Protein AF-A0A8S2DHT4-F1 (afdb_monomer_lite)

Foldseek 3Di:
DPDPPVVQLLLQQQLLLAVQSKDWPVVSQVQSCQQVVDGDDPVVVVVVVVQWDWDADPNTIMIHGDPVNSVVVVVCVVVVHGDDRLADPVQDDPRDRQDLQDQAAFAQDQLVVVLVLVVVLCVVVVFKGFPSHVQRSSVVPHPGGDHDPLGFGPQQSLLLRPQWDWDQDSNNTTMIGGDDPVPPVVPPPVPDDPDCPPLVVVLVVVLVLLLVLLLPPPDQSKDQPVCVQVSSCVVVVDGDDQVVNVDDDPVVSVSNNQQFWDWDGGGRRIMIGGHLNNLLVVLVVLLQVLLLPDPQSKDALVCVQVSSCVVPVDGDDVSSSRHNDVVSSCVVCCPPPQWHQDPVVSMIGGDDDDWDPLLVVLLVVVLVLLLVQLLLPPQSKDFPVCVQVSSCVVPVDGPDVVLNVDDDPVVSLSVVCQQWDWDADPVRTIMIHGDPVSNLVSVLVLVQVVCVVVVFKAWPVCCQVVSCVRRVDGDDLVVVVHPDPVRSCVVVCVFWDWDADPNTIMIGGDPDPVVLLVVLLQLLLVCLVVVQKDQLVVSQVSCCVPPVDHDDPVCCVPSNVLFWDADPSMIGGALLSVVLSLLLVVCLVVVQKDFPVVSQVVSCVVVVPPDGDQCSSRSDHDPQVSQVSNVSAWHWDDDDRRTMIGGDPSSHPPVDDPPDD

Organism: NCBI:txid1234261

pLDDT: mean 86.83, std 12.7, range [28.25, 97.88]

Secondary structure (DSSP, 8-state):
-----HHHHHHHHHHTTSGGGEEEHHHHHHHHHHHHSS---HHHHHHTTTTEEEEEETTEEEEEE-HHHHHHHHHHHHTTSS---SS-TTTS-TT----TT----EE---HHHHHHHHHHHHHHTTTEEEGGGHHHHHHHHSSPPPP-TTSEEHHHHHHTSTTEEEEEETTTEEEEEE--TTGGGSS----S----HHHHHHHHHHHHHHHHHHHTSTTTT-EEGGGHHHHHHHHHSS---GGGGT-SSHHHHHHT-TTTEEEESSGGG-EEEE-HHHHHHHHHHHHHHHHHTSTTSEEEGGGHHHHHHHHHSS---GGGGT-S-HHHHHHHHTT-TTEEEEGGGTEEEE--PPPPHHHHHHHHHHHHHHHHHHTTSGGGEEEGGGHHHHHHHHHSS---GGGGT-SSHHHHHHHTTTTEEEEE-TTS-EEEEE-HHHHHHHHHHHHHHHHHHTTTEEEHHHHHHHHHHHHSS---GGGGT-SSHHHHHHTTTTTEEEEEETTEEEEEEPPP-HHHHHHHHHHHHHHHHTTTEEEHHHHHHHHHHHH-----HHHHHHTSTTTEEEETTEEEE-HHHHHHHHHHHHHHHTTTEEEHHHHHHHHHHHHT-SS---GGGGT-SSHHHHHHHTTTTEEEESSGGG-EEEE-GGGSTTSS-----

InterPro domains:
  IPR025605 OST-HTH/LOTUS domain [PF12872] (203-272)
  IPR025605 OST-HTH/LOTUS domain [PF12872] (282-335)
  IPR025605 OST-HTH/LOTUS domain [PF12872] (366-432)
  IPR025605 OST-HTH/LOTUS domain [PF12872] (588-644)
  IPR025605 OST-HTH/LOTUS domain [PS51644] (202-278)
  IPR025605 OST-HTH/LOTUS domain [PS51644] (279-354)
  IPR025605 OST-HTH/LOTUS domain [PS51644] (362-436)
  IPR041966 LOTUS-like domain [G3DSA:3.30.420.610] (197-273)
  IPR041966 LOTUS-like domain [G3DSA:3.30.420.610] (362-434)
  IPR041966 LOTUS-like domain [G3DSA:3.30.420.610] (439-502)
  IPR045602 MARF1, first and second LOTUS domain [PF19687] (87-180)

Radius of gyration: 38.79 Å; chains: 1; bounding box: 87×63×112 Å

Structure (mmCIF, N/CA/C/O backbone):
data_AF-A0A8S2DHT4-F1
#
_entry.id   AF-A0A8S2DHT4-F1
#
loop_
_atom_site.group_PDB
_atom_site.id
_atom_site.type_symbol
_atom_site.label_atom_id
_atom_site.label_alt_id
_atom_site.label_comp_id
_atom_site.label_asym_id
_atom_site.label_entity_id
_atom_site.label_seq_id
_atom_site.pdbx_PDB_ins_code
_atom_site.Cartn_x
_atom_site.Cartn_y
_atom_site.Cartn_z
_atom_site.occupancy
_atom_site.B_iso_or_equiv
_atom_site.auth_seq_id
_atom_site.auth_comp_id
_atom_site.auth_asym_id
_atom_site.auth_atom_id
_atom_site.pdbx_PDB_model_num
ATOM 1 N N . LEU A 1 1 ? 10.962 1.136 -59.769 1.00 41.41 1 LEU A N 1
ATOM 2 C CA . LEU A 1 1 ? 11.749 1.079 -58.513 1.00 41.41 1 LEU A CA 1
ATOM 3 C C . LEU A 1 1 ? 10.891 1.219 -57.240 1.00 41.41 1 LEU A C 1
ATOM 5 O O . LEU A 1 1 ? 11.440 1.155 -56.154 1.00 41.41 1 LEU A O 1
ATOM 9 N N . TYR A 1 2 ? 9.554 1.302 -57.346 1.00 36.84 2 TYR A N 1
ATOM 10 C CA . TYR A 1 2 ? 8.625 1.397 -56.204 1.00 36.84 2 TYR A CA 1
ATOM 11 C C . TYR A 1 2 ? 8.084 0.043 -55.702 1.00 36.84 2 TYR A C 1
ATOM 13 O O . TYR A 1 2 ? 7.007 -0.019 -55.118 1.00 36.84 2 TYR A O 1
ATOM 21 N N . SER A 1 3 ? 8.807 -1.062 -55.906 1.00 37.81 3 SER A N 1
ATOM 22 C CA . SER A 1 3 ? 8.520 -2.293 -55.165 1.00 37.81 3 SER A CA 1
ATOM 23 C C . SER A 1 3 ? 9.303 -2.246 -53.855 1.00 37.81 3 SER A C 1
ATOM 25 O O . SER A 1 3 ? 10.531 -2.316 -53.873 1.00 37.81 3 SER A O 1
ATOM 27 N N . ARG A 1 4 ? 8.608 -2.145 -52.715 1.00 42.72 4 ARG A N 1
ATOM 28 C CA . ARG A 1 4 ? 9.159 -2.380 -51.366 1.00 42.72 4 ARG A CA 1
ATOM 29 C C . ARG A 1 4 ? 9.565 -3.856 -51.189 1.00 42.72 4 ARG A C 1
ATOM 31 O O . ARG A 1 4 ? 9.102 -4.530 -50.274 1.00 42.72 4 ARG A O 1
ATOM 38 N N . SER A 1 5 ? 10.402 -4.402 -52.069 1.00 48.75 5 SER A N 1
ATOM 39 C CA . SER A 1 5 ? 11.091 -5.657 -51.783 1.00 48.75 5 SER A CA 1
ATOM 40 C C . SER A 1 5 ? 12.138 -5.339 -50.717 1.00 48.75 5 SER A C 1
ATOM 42 O O . SER A 1 5 ? 13.206 -4.811 -51.030 1.00 48.75 5 SER A O 1
ATOM 44 N N . LEU A 1 6 ? 11.772 -5.608 -49.459 1.00 55.94 6 LEU A N 1
ATOM 45 C CA . LEU A 1 6 ? 12.530 -5.339 -48.230 1.00 55.94 6 LEU A CA 1
ATOM 46 C C . LEU A 1 6 ? 14.061 -5.551 -48.328 1.00 55.94 6 LEU A C 1
ATOM 48 O O . LEU A 1 6 ? 14.768 -4.684 -47.821 1.00 55.94 6 LEU A O 1
ATOM 52 N N . PRO A 1 7 ? 14.606 -6.572 -49.029 1.00 68.50 7 PRO A N 1
ATOM 53 C CA . PRO A 1 7 ? 16.054 -6.801 -49.043 1.00 68.50 7 PRO A CA 1
ATOM 54 C C . PRO A 1 7 ? 16.878 -5.694 -49.719 1.00 68.50 7 PRO A C 1
ATOM 56 O O . PRO A 1 7 ? 18.022 -5.469 -49.339 1.00 68.50 7 PRO A O 1
ATOM 59 N N . ILE A 1 8 ? 16.329 -4.989 -50.717 1.00 77.75 8 ILE A N 1
ATOM 60 C CA . ILE A 1 8 ? 17.115 -4.059 -51.552 1.00 77.75 8 ILE A CA 1
ATOM 61 C C . ILE A 1 8 ? 17.595 -2.850 -50.743 1.00 77.75 8 ILE A C 1
ATOM 63 O O . ILE A 1 8 ? 18.768 -2.482 -50.800 1.00 77.75 8 ILE A O 1
ATOM 67 N N . TRP A 1 9 ? 16.690 -2.235 -49.982 1.00 77.44 9 TRP A N 1
ATOM 68 C CA . TRP A 1 9 ? 17.016 -1.064 -49.167 1.00 77.44 9 TRP A CA 1
ATOM 69 C C . TRP A 1 9 ? 17.874 -1.434 -47.957 1.00 77.44 9 TRP A C 1
ATOM 71 O O . TRP A 1 9 ? 18.774 -0.682 -47.605 1.00 77.44 9 TRP A O 1
ATOM 81 N N . GLU A 1 10 ? 17.648 -2.612 -47.374 1.00 83.50 10 GLU A N 1
ATOM 82 C CA . GLU A 1 10 ? 18.449 -3.160 -46.275 1.00 83.50 10 GLU A CA 1
ATOM 83 C C . GLU A 1 10 ? 19.911 -3.401 -46.705 1.00 83.50 10 GLU A C 1
ATOM 85 O O . GLU A 1 10 ? 20.839 -3.003 -46.002 1.00 83.50 10 GLU A O 1
ATOM 90 N N . VAL A 1 11 ? 20.129 -3.979 -47.894 1.00 86.69 11 VAL A N 1
ATOM 91 C CA . VAL A 1 11 ? 21.471 -4.177 -48.474 1.00 86.69 11 VAL A CA 1
ATOM 92 C C . VAL A 1 11 ? 22.133 -2.845 -48.825 1.00 86.69 11 VAL A C 1
ATOM 94 O O . VAL A 1 11 ? 23.309 -2.644 -48.526 1.00 86.69 11 VAL A O 1
ATOM 97 N N . ALA A 1 12 ? 21.393 -1.919 -49.439 1.00 84.00 12 ALA A N 1
ATOM 98 C CA . ALA A 1 12 ? 21.934 -0.609 -49.785 1.00 84.00 12 ALA A CA 1
ATOM 99 C C . ALA A 1 12 ? 22.310 0.210 -48.537 1.00 84.00 12 ALA A C 1
ATOM 101 O O . ALA A 1 12 ? 23.335 0.889 -48.547 1.00 84.00 12 ALA A O 1
ATOM 102 N N . ALA A 1 13 ? 21.529 0.111 -47.455 1.00 81.12 13 ALA A N 1
ATOM 103 C CA . ALA A 1 13 ? 21.824 0.750 -46.176 1.00 81.12 13 ALA A CA 1
ATOM 104 C C . ALA A 1 13 ? 23.138 0.246 -45.571 1.00 81.12 13 ALA A C 1
ATOM 106 O O . ALA A 1 13 ? 23.975 1.068 -45.212 1.00 81.12 13 ALA A O 1
ATOM 107 N N . LEU A 1 14 ? 23.346 -1.077 -45.537 1.00 85.00 14 LEU A N 1
ATOM 108 C CA . LEU A 1 14 ? 24.596 -1.675 -45.061 1.00 85.00 14 LEU A CA 1
ATOM 109 C C . LEU A 1 14 ? 25.793 -1.241 -45.902 1.00 85.00 14 LEU A C 1
ATOM 111 O O . LEU A 1 14 ? 26.808 -0.829 -45.357 1.00 85.00 14 LEU A O 1
ATOM 115 N N . LEU A 1 15 ? 25.683 -1.289 -47.233 1.00 87.06 15 LEU A N 1
ATOM 116 C CA . LEU A 1 15 ? 26.787 -0.886 -48.106 1.00 87.06 15 LEU A CA 1
ATOM 117 C C . LEU A 1 15 ? 27.159 0.584 -47.905 1.00 87.06 15 LEU A C 1
ATOM 119 O O . LEU A 1 15 ? 28.342 0.884 -47.840 1.00 87.06 15 LEU A O 1
ATOM 123 N N . MET A 1 16 ? 26.180 1.475 -47.731 1.00 83.19 16 MET A N 1
ATOM 124 C CA . MET A 1 16 ? 26.406 2.898 -47.444 1.00 83.19 16 MET A CA 1
ATOM 125 C C . MET A 1 16 ? 27.178 3.167 -46.139 1.00 83.19 16 MET A C 1
ATOM 127 O O . MET A 1 16 ? 27.673 4.277 -45.967 1.00 83.19 16 MET A O 1
ATOM 131 N N . GLU A 1 17 ? 27.272 2.192 -45.231 1.00 81.69 17 GLU A N 1
ATOM 132 C CA . GLU A 1 17 ? 28.048 2.287 -43.985 1.00 81.69 17 GLU A CA 1
ATOM 133 C C . GLU A 1 17 ? 29.525 1.899 -44.176 1.00 81.69 17 GLU A C 1
ATOM 135 O O . GLU A 1 17 ? 30.353 2.218 -43.326 1.00 81.69 17 GLU A O 1
ATOM 140 N N . HIS A 1 18 ? 29.882 1.240 -45.287 1.00 82.88 18 HIS A N 1
ATOM 141 C CA . HIS A 1 18 ? 31.274 0.918 -45.617 1.00 82.88 18 HIS A CA 1
ATOM 142 C C . HIS A 1 18 ? 31.923 2.023 -46.451 1.00 82.88 18 HIS A C 1
ATOM 144 O O . HIS A 1 18 ? 31.278 2.713 -47.246 1.00 82.88 18 HIS A O 1
ATOM 150 N N . GLN A 1 19 ? 33.245 2.129 -46.331 1.00 80.69 19 GLN A N 1
ATOM 151 C CA . GLN A 1 19 ? 34.049 2.997 -47.184 1.00 80.69 19 GLN A CA 1
ATOM 152 C C . GLN A 1 19 ? 33.818 2.661 -48.671 1.00 80.69 19 GLN A C 1
ATOM 154 O O . GLN A 1 19 ? 33.718 1.494 -49.055 1.00 80.69 19 GLN A O 1
ATOM 159 N N . ASP A 1 20 ? 33.675 3.695 -49.505 1.00 82.81 20 ASP A N 1
ATOM 160 C CA . ASP A 1 20 ? 33.379 3.594 -50.946 1.00 82.81 20 ASP A CA 1
ATOM 161 C C . ASP A 1 20 ? 32.121 2.780 -51.304 1.00 82.81 20 ASP A C 1
ATOM 163 O O . ASP A 1 20 ? 31.969 2.306 -52.437 1.00 82.81 20 ASP A O 1
ATOM 167 N N . ALA A 1 21 ? 31.217 2.608 -50.337 1.00 88.19 21 ALA A N 1
ATOM 168 C CA . ALA A 1 21 ? 30.030 1.771 -50.425 1.00 88.19 21 ALA A CA 1
ATOM 169 C C . ALA A 1 21 ? 30.312 0.330 -50.896 1.00 88.19 21 ALA A C 1
ATOM 171 O O . ALA A 1 21 ? 29.549 -0.242 -51.684 1.00 88.19 21 ALA A O 1
ATOM 172 N N . THR A 1 22 ? 31.447 -0.231 -50.461 1.00 88.94 22 THR A N 1
ATOM 173 C CA . THR A 1 22 ? 31.975 -1.522 -50.923 1.00 88.94 22 THR A CA 1
ATOM 174 C C . THR A 1 22 ? 32.349 -2.422 -49.748 1.00 88.94 22 THR A C 1
ATOM 176 O O . THR A 1 22 ? 33.039 -1.991 -48.829 1.00 88.94 22 THR A O 1
ATOM 179 N N . CYS A 1 23 ? 31.969 -3.702 -49.789 1.00 90.31 23 CYS A N 1
ATOM 180 C CA . CYS A 1 23 ? 32.444 -4.685 -48.812 1.00 90.31 23 CYS A CA 1
ATOM 181 C C . CYS A 1 23 ? 32.570 -6.102 -49.400 1.00 90.31 23 CYS A C 1
ATOM 183 O O . CYS A 1 23 ? 32.134 -6.386 -50.517 1.00 90.31 23 CYS A O 1
ATOM 185 N N . ALA A 1 24 ? 33.214 -7.013 -48.662 1.00 91.06 24 ALA A N 1
ATOM 186 C CA . ALA A 1 24 ? 33.305 -8.419 -49.055 1.00 91.06 24 ALA A CA 1
ATOM 187 C C . ALA A 1 24 ? 31.925 -9.095 -48.984 1.00 91.06 24 ALA A C 1
ATOM 189 O O . ALA A 1 24 ? 31.208 -8.928 -48.000 1.00 91.06 24 ALA A O 1
ATOM 190 N N . LEU A 1 25 ? 31.580 -9.925 -49.973 1.00 90.81 25 LEU A N 1
ATOM 191 C CA . LEU A 1 25 ? 30.277 -10.600 -50.061 1.00 90.81 25 LEU A CA 1
ATOM 192 C C . LEU A 1 25 ? 29.942 -11.400 -48.792 1.00 90.81 25 LEU A C 1
ATOM 194 O O . LEU A 1 25 ? 28.819 -11.350 -48.301 1.00 90.81 25 LEU A O 1
ATOM 198 N N . VAL A 1 26 ? 30.927 -12.121 -48.250 1.00 88.69 26 VAL A N 1
ATOM 199 C CA . VAL A 1 26 ? 30.765 -12.902 -47.013 1.00 88.69 26 VAL A CA 1
ATOM 200 C C . VAL A 1 26 ? 30.443 -11.987 -45.831 1.00 88.69 26 VAL A C 1
ATOM 202 O O . VAL A 1 26 ? 29.548 -12.296 -45.048 1.00 88.69 26 VAL A O 1
ATOM 205 N N . LYS A 1 27 ? 31.120 -10.835 -45.745 1.00 89.06 27 LYS A N 1
ATOM 206 C CA . LYS A 1 27 ? 30.900 -9.830 -44.700 1.00 89.06 27 LYS A CA 1
ATOM 207 C C . LYS A 1 27 ? 29.499 -9.220 -44.810 1.00 89.06 27 LYS A C 1
ATOM 209 O O . LYS A 1 27 ? 28.799 -9.162 -43.809 1.00 89.06 27 LYS A O 1
ATOM 214 N N . LEU A 1 28 ? 29.050 -8.874 -46.022 1.00 89.62 28 LEU A N 1
ATOM 215 C CA . LEU A 1 28 ? 27.698 -8.351 -46.264 1.00 89.62 28 LEU A CA 1
ATOM 216 C C . LEU A 1 28 ? 26.608 -9.316 -45.780 1.00 89.62 28 LEU A C 1
ATOM 218 O O . LEU A 1 28 ? 25.659 -8.899 -45.123 1.00 89.62 28 LEU A O 1
ATOM 222 N N . ILE A 1 29 ? 26.738 -10.607 -46.104 1.00 89.12 29 ILE A N 1
ATOM 223 C CA . ILE A 1 29 ? 25.765 -11.633 -45.702 1.00 89.12 29 ILE A CA 1
ATOM 224 C C . ILE A 1 29 ? 25.747 -11.788 -44.176 1.00 89.12 29 ILE A C 1
ATOM 226 O O . ILE A 1 29 ? 24.669 -11.860 -43.587 1.00 89.12 29 ILE A O 1
ATOM 230 N N . GLN A 1 30 ? 26.920 -11.796 -43.535 1.00 86.62 30 GLN A N 1
ATOM 231 C CA . GLN A 1 30 ? 27.040 -11.864 -42.075 1.00 86.62 30 GLN A CA 1
ATOM 232 C C . GLN A 1 30 ? 26.401 -10.649 -41.389 1.00 86.62 30 GLN A C 1
ATOM 234 O O . GLN A 1 30 ? 25.610 -10.817 -40.460 1.00 86.62 30 GLN A O 1
ATOM 239 N N . GLU A 1 31 ? 26.689 -9.436 -41.864 1.00 85.25 31 GLU A N 1
ATOM 240 C CA . GLU A 1 31 ? 26.117 -8.194 -41.331 1.00 85.25 31 GLU A CA 1
ATOM 241 C C . GLU A 1 31 ? 24.601 -8.134 -41.530 1.00 85.25 31 GLU A C 1
ATOM 243 O O . GLU A 1 31 ? 23.869 -7.788 -40.601 1.00 85.25 31 GLU A O 1
ATOM 248 N N . TYR A 1 32 ? 24.110 -8.540 -42.705 1.00 86.44 32 TYR A N 1
ATOM 249 C CA . TYR A 1 32 ? 22.679 -8.610 -42.990 1.00 86.44 32 TYR A CA 1
ATOM 250 C C . TYR A 1 32 ? 21.965 -9.590 -42.058 1.00 86.44 32 TYR A C 1
ATOM 252 O O . TYR A 1 32 ? 20.940 -9.250 -41.461 1.00 86.44 32 TYR A O 1
ATOM 260 N N . GLN A 1 33 ? 22.527 -10.785 -41.874 1.00 85.00 33 GLN A N 1
ATOM 261 C CA . GLN A 1 33 ? 21.953 -11.785 -40.983 1.00 85.00 33 GLN A CA 1
ATOM 262 C C . GLN A 1 33 ? 21.967 -11.324 -39.522 1.00 85.00 33 GLN A C 1
ATOM 264 O O . GLN A 1 33 ? 20.954 -11.468 -38.834 1.00 85.00 33 GLN A O 1
ATOM 269 N N . SER A 1 34 ? 23.068 -10.729 -39.056 1.00 81.62 34 SER A N 1
ATOM 270 C CA . SER A 1 34 ? 23.180 -10.222 -37.683 1.00 81.62 34 SER A CA 1
ATOM 271 C C . SER A 1 34 ? 22.175 -9.094 -37.413 1.00 81.62 34 SER A C 1
ATOM 273 O O . SER A 1 34 ? 21.397 -9.162 -36.452 1.00 81.62 34 SER A O 1
ATOM 275 N N . ARG A 1 35 ? 22.093 -8.105 -38.311 1.00 79.75 35 ARG A N 1
ATOM 276 C CA . ARG A 1 35 ? 21.252 -6.912 -38.139 1.00 79.75 35 ARG A CA 1
ATOM 277 C C . ARG A 1 35 ? 19.763 -7.170 -38.349 1.00 79.75 35 ARG A C 1
ATOM 279 O O . ARG A 1 35 ? 18.951 -6.743 -37.528 1.00 79.75 35 ARG A O 1
ATOM 286 N N . PHE A 1 36 ? 19.397 -7.872 -39.422 1.00 80.50 36 PHE A N 1
ATOM 287 C CA . PHE A 1 36 ? 17.996 -8.048 -39.825 1.00 80.50 36 PHE A CA 1
ATOM 288 C C . PHE A 1 36 ? 17.378 -9.369 -39.371 1.00 80.50 36 PHE A C 1
ATOM 290 O O . PHE A 1 36 ? 16.157 -9.511 -39.450 1.00 80.50 36 PHE A O 1
ATOM 297 N N . GLN A 1 37 ? 18.181 -10.327 -38.887 1.00 77.81 37 GLN A N 1
ATOM 298 C CA . GLN A 1 37 ? 17.718 -11.674 -38.518 1.00 77.81 37 GLN A CA 1
ATOM 299 C C . GLN A 1 37 ? 16.994 -12.378 -39.681 1.00 77.81 37 GLN A C 1
ATOM 301 O O . GLN A 1 37 ? 16.011 -13.099 -39.501 1.00 77.81 37 GLN A O 1
ATOM 306 N N . LYS A 1 38 ? 17.492 -12.132 -40.897 1.00 83.12 38 LYS A N 1
ATOM 307 C CA . LYS A 1 38 ? 17.027 -12.693 -42.168 1.00 83.12 38 LYS A CA 1
ATOM 308 C C . LYS A 1 38 ? 18.219 -13.292 -42.909 1.00 83.12 38 LYS A C 1
ATOM 310 O O . LYS A 1 38 ? 19.339 -12.811 -42.772 1.00 83.12 38 LYS A O 1
ATOM 315 N N . ASN A 1 39 ? 17.975 -14.314 -43.718 1.00 84.88 39 ASN A N 1
ATOM 316 C CA . ASN A 1 39 ? 19.006 -14.852 -44.601 1.00 84.88 39 ASN A CA 1
ATOM 317 C C . ASN A 1 39 ? 19.073 -14.012 -45.879 1.00 84.88 39 ASN A C 1
ATOM 319 O O . ASN A 1 39 ? 18.030 -13.666 -46.426 1.00 84.88 39 ASN A O 1
ATOM 323 N N . LEU A 1 40 ? 20.290 -13.717 -46.340 1.00 88.44 40 LEU A N 1
ATOM 324 C CA . LEU A 1 40 ? 20.548 -13.081 -47.630 1.00 88.44 40 LEU A CA 1
ATOM 325 C C . LEU A 1 40 ? 21.247 -14.083 -48.541 1.00 88.44 40 LEU A C 1
ATOM 327 O O . LEU A 1 40 ? 22.391 -14.475 -48.294 1.00 88.44 40 LEU A O 1
ATOM 331 N N . HIS A 1 41 ? 20.563 -14.509 -49.594 1.00 87.06 41 HIS A N 1
ATOM 332 C CA . HIS A 1 41 ? 21.111 -15.453 -50.555 1.00 87.06 41 HIS A CA 1
ATOM 333 C C . HIS A 1 41 ? 21.814 -14.720 -51.703 1.00 87.06 41 HIS A C 1
ATOM 335 O O . HIS A 1 41 ? 21.345 -13.706 -52.212 1.00 87.06 41 HIS A O 1
ATOM 341 N N . VAL A 1 42 ? 22.927 -15.279 -52.192 1.00 87.00 42 VAL A N 1
ATOM 342 C CA . VAL A 1 42 ? 23.714 -14.682 -53.292 1.00 87.00 42 VAL A CA 1
ATOM 343 C C . VAL A 1 42 ? 22.871 -14.470 -54.560 1.00 87.00 42 VAL A C 1
ATOM 345 O O . VAL A 1 42 ? 23.059 -13.487 -55.274 1.00 87.00 42 VAL A O 1
ATOM 348 N N . ASN A 1 43 ? 21.900 -15.351 -54.826 1.00 85.88 43 ASN A N 1
ATOM 349 C CA . ASN A 1 43 ? 20.983 -15.211 -55.960 1.00 85.88 43 ASN A CA 1
ATOM 350 C C . ASN A 1 43 ? 20.138 -13.932 -55.871 1.00 85.88 43 ASN A C 1
ATOM 352 O O . ASN A 1 43 ? 19.890 -13.302 -56.895 1.00 85.88 43 ASN A O 1
ATOM 356 N N . GLU A 1 44 ? 19.748 -13.514 -54.666 1.00 86.12 44 GLU A N 1
ATOM 357 C CA . GLU A 1 44 ? 18.980 -12.284 -54.452 1.00 86.12 44 GLU A CA 1
ATOM 358 C C . GLU A 1 44 ? 19.818 -11.049 -54.791 1.00 86.12 44 GLU A C 1
ATOM 360 O O . GLU A 1 44 ? 19.316 -10.121 -55.419 1.00 86.12 44 GLU A O 1
ATOM 365 N N . LEU A 1 45 ? 21.119 -11.065 -54.485 1.00 87.62 45 LEU A N 1
ATOM 366 C CA . LEU A 1 45 ? 22.042 -9.988 -54.861 1.00 87.62 45 LEU A CA 1
ATOM 367 C C . LEU A 1 45 ? 22.221 -9.878 -56.378 1.00 87.62 45 LEU A C 1
ATOM 369 O O . LEU A 1 45 ? 22.307 -8.776 -56.917 1.00 87.62 45 LEU A O 1
ATOM 373 N N . TYR A 1 46 ? 22.221 -11.005 -57.094 1.00 85.31 46 TYR A N 1
ATOM 374 C CA . TYR A 1 46 ? 22.290 -10.994 -58.555 1.00 85.31 46 TYR A CA 1
ATOM 375 C C . TYR A 1 46 ? 21.020 -10.455 -59.226 1.00 85.31 46 TYR A C 1
ATOM 377 O O . TYR A 1 46 ? 21.110 -9.894 -60.319 1.00 85.31 46 TYR A O 1
ATOM 385 N N . ILE A 1 47 ? 19.861 -10.541 -58.568 1.00 85.81 47 ILE A N 1
ATOM 386 C CA . ILE A 1 47 ? 18.634 -9.861 -59.015 1.00 85.81 47 ILE A CA 1
ATOM 387 C C . ILE A 1 47 ? 18.788 -8.330 -58.881 1.00 85.81 47 ILE A C 1
ATOM 389 O O . ILE A 1 47 ? 18.213 -7.573 -59.662 1.00 85.81 47 ILE A O 1
ATOM 393 N N . MET A 1 48 ? 19.632 -7.858 -57.957 1.00 86.69 48 MET A N 1
ATOM 394 C CA . MET A 1 48 ? 19.885 -6.437 -57.677 1.00 86.69 48 MET A CA 1
ATOM 395 C C . MET A 1 48 ? 21.021 -5.810 -58.513 1.00 86.69 48 MET A C 1
ATOM 397 O O . MET A 1 48 ? 21.452 -4.697 -58.211 1.00 86.69 48 MET A O 1
ATOM 401 N N . ARG A 1 49 ? 21.492 -6.453 -59.595 1.00 84.25 49 ARG A N 1
ATOM 402 C CA . ARG A 1 49 ? 22.582 -5.950 -60.474 1.00 84.25 49 ARG A CA 1
ATOM 403 C C . ARG A 1 49 ? 22.368 -4.540 -61.044 1.00 84.25 49 ARG A C 1
ATOM 405 O O . ARG A 1 49 ? 23.319 -3.871 -61.424 1.00 84.25 49 ARG A O 1
ATOM 412 N N . ASN A 1 50 ? 21.126 -4.060 -61.092 1.00 85.00 50 ASN A N 1
ATOM 413 C CA . ASN A 1 50 ? 20.830 -2.687 -61.516 1.00 85.00 50 ASN A CA 1
ATOM 414 C C . ASN A 1 50 ? 21.274 -1.625 -60.490 1.00 85.00 50 ASN A C 1
ATOM 416 O O . ASN A 1 50 ? 21.363 -0.446 -60.842 1.00 85.00 50 ASN A O 1
ATOM 420 N N . MET A 1 51 ? 21.545 -2.035 -59.247 1.00 85.75 51 MET A N 1
ATOM 421 C CA . MET A 1 51 ? 22.019 -1.197 -58.142 1.00 85.75 51 MET A CA 1
ATOM 422 C C . MET A 1 51 ? 23.398 -1.604 -57.619 1.00 85.75 51 MET A C 1
ATOM 424 O O . MET A 1 51 ? 24.092 -0.762 -57.056 1.00 85.75 51 MET A O 1
ATOM 428 N N . LEU A 1 52 ? 23.783 -2.870 -57.785 1.00 91.19 52 LEU A N 1
ATOM 429 C CA . LEU A 1 52 ? 25.007 -3.438 -57.230 1.00 91.19 52 LEU A CA 1
ATOM 430 C C . LEU A 1 52 ? 25.979 -3.846 -58.336 1.00 91.19 52 LEU A C 1
ATOM 432 O O . LEU A 1 52 ? 25.580 -4.476 -59.315 1.00 91.19 52 LEU A O 1
ATOM 436 N N . ASP A 1 53 ? 27.256 -3.558 -58.124 1.00 90.38 53 ASP A N 1
ATOM 437 C CA . ASP A 1 53 ? 28.371 -4.144 -58.856 1.00 90.38 53 ASP A CA 1
ATOM 438 C C . ASP A 1 53 ? 28.989 -5.267 -58.009 1.00 90.38 53 ASP A C 1
ATOM 440 O O . ASP A 1 53 ? 29.351 -5.054 -56.851 1.00 90.38 53 ASP A O 1
ATOM 444 N N . ILE A 1 54 ? 29.057 -6.480 -58.561 1.00 90.75 54 ILE A N 1
ATOM 445 C CA . ILE A 1 54 ? 29.617 -7.656 -57.881 1.00 90.75 54 ILE A CA 1
ATOM 446 C C . ILE A 1 54 ? 30.871 -8.063 -58.641 1.00 90.75 54 ILE A C 1
ATOM 448 O O . ILE A 1 54 ? 30.781 -8.593 -59.750 1.00 90.75 54 ILE A O 1
ATOM 452 N N . GLN A 1 55 ? 32.030 -7.836 -58.031 1.00 88.50 55 GLN A N 1
ATOM 453 C CA . GLN A 1 55 ? 33.330 -8.133 -58.625 1.00 88.50 55 GLN A CA 1
ATOM 454 C C . GLN A 1 55 ? 33.897 -9.412 -58.010 1.00 88.50 55 GLN A C 1
ATOM 456 O O . GLN A 1 55 ? 33.791 -9.629 -56.804 1.00 88.50 55 GLN A O 1
ATOM 461 N N . ASP A 1 56 ? 34.500 -10.270 -58.832 1.00 86.75 56 ASP A N 1
ATOM 462 C CA . ASP A 1 56 ? 35.177 -11.489 -58.384 1.00 86.75 56 ASP A CA 1
ATOM 463 C C . ASP A 1 56 ? 36.663 -11.376 -58.729 1.00 86.75 56 ASP A C 1
ATOM 465 O O . ASP A 1 56 ? 37.039 -11.351 -59.904 1.00 86.75 56 ASP A O 1
ATOM 469 N N . PHE A 1 57 ? 37.512 -11.269 -57.708 1.00 79.81 57 PHE A N 1
ATOM 470 C CA . PHE A 1 57 ? 38.958 -11.250 -57.888 1.00 79.81 57 PHE A CA 1
ATOM 471 C C . PHE A 1 57 ? 39.591 -12.424 -57.146 1.00 79.81 57 PHE A C 1
ATOM 473 O O . PHE A 1 57 ? 39.658 -12.441 -55.917 1.00 79.81 57 PHE A O 1
ATOM 480 N N . ARG A 1 58 ? 40.086 -13.410 -57.906 1.00 77.00 58 ARG A N 1
ATOM 481 C CA . ARG A 1 58 ? 40.770 -14.609 -57.382 1.00 77.00 58 ARG A CA 1
ATOM 482 C C . ARG A 1 58 ? 39.960 -15.349 -56.298 1.00 77.00 58 ARG A C 1
ATOM 484 O O . ARG A 1 58 ? 40.540 -15.850 -55.340 1.00 77.00 58 ARG A O 1
ATOM 491 N N . GLY A 1 59 ? 38.632 -15.407 -56.439 1.00 75.88 59 GLY A N 1
ATOM 492 C CA . GLY A 1 59 ? 37.733 -16.079 -55.494 1.00 75.88 59 GLY A CA 1
ATOM 493 C C . GLY A 1 59 ? 37.239 -15.199 -54.342 1.00 75.88 59 GLY A C 1
ATOM 494 O O . GLY A 1 59 ? 36.337 -15.613 -53.612 1.00 75.88 59 GLY A O 1
ATOM 495 N N . ASN A 1 60 ? 37.760 -13.976 -54.196 1.00 83.56 60 ASN A N 1
ATOM 496 C CA . ASN A 1 60 ? 37.232 -12.986 -53.264 1.00 83.56 60 ASN A CA 1
ATOM 497 C C . ASN A 1 60 ? 36.191 -12.125 -53.976 1.00 83.56 60 ASN A C 1
ATOM 499 O O . ASN A 1 60 ? 36.525 -11.260 -54.788 1.00 83.56 60 ASN A O 1
ATOM 503 N N . ARG A 1 61 ? 34.918 -12.365 -53.654 1.00 91.19 61 ARG A N 1
ATOM 504 C CA . ARG A 1 61 ? 33.804 -11.572 -54.175 1.00 91.19 61 ARG A CA 1
ATOM 505 C C . ARG A 1 61 ? 33.590 -10.326 -53.330 1.00 91.19 61 ARG A C 1
ATOM 507 O O . ARG A 1 61 ? 33.378 -10.434 -52.120 1.00 91.19 61 ARG A O 1
ATOM 514 N N . THR A 1 62 ? 33.590 -9.165 -53.965 1.00 92.06 62 THR A N 1
ATOM 515 C CA . THR A 1 62 ? 33.203 -7.889 -53.361 1.00 92.06 62 THR A CA 1
ATOM 516 C C . THR A 1 62 ? 31.890 -7.413 -53.960 1.00 92.06 62 THR A C 1
ATOM 518 O O . THR A 1 62 ? 31.568 -7.691 -55.116 1.00 92.06 62 THR A O 1
ATOM 521 N N . VAL A 1 63 ? 31.099 -6.729 -53.143 1.00 92.75 63 VAL A N 1
ATOM 522 C CA . VAL A 1 63 ? 29.831 -6.123 -53.538 1.00 92.75 63 VAL A CA 1
ATOM 523 C C . VAL A 1 63 ? 29.957 -4.629 -53.307 1.00 92.75 63 VAL A C 1
ATOM 525 O O . VAL A 1 63 ? 30.342 -4.200 -52.219 1.00 92.75 63 VAL A O 1
ATOM 528 N N . ARG A 1 64 ? 29.640 -3.845 -54.332 1.00 92.44 64 ARG A N 1
ATOM 529 C CA . ARG A 1 64 ? 29.682 -2.387 -54.314 1.00 92.44 64 ARG A CA 1
ATOM 530 C C . ARG A 1 64 ? 28.337 -1.816 -54.727 1.00 92.44 64 ARG A C 1
ATOM 532 O O . ARG A 1 64 ? 27.745 -2.260 -55.707 1.00 92.44 64 ARG A O 1
ATOM 539 N N . LEU A 1 65 ? 27.864 -0.801 -54.016 1.00 91.75 65 LEU A N 1
ATOM 540 C CA . LEU A 1 65 ? 26.723 -0.009 -54.465 1.00 91.75 65 LEU A CA 1
ATOM 541 C C . LEU A 1 65 ? 27.161 0.904 -55.621 1.00 91.75 65 LEU A C 1
ATOM 543 O O . LEU A 1 65 ? 28.170 1.605 -55.521 1.00 91.75 65 LEU A O 1
ATOM 547 N N . LEU A 1 66 ? 26.410 0.912 -56.724 1.00 91.62 66 LEU A N 1
ATOM 548 C CA . LEU A 1 66 ? 26.731 1.758 -57.876 1.00 91.62 66 LEU A CA 1
ATOM 549 C C . LEU A 1 66 ? 26.744 3.249 -57.475 1.00 91.62 66 LEU A C 1
ATOM 551 O O . LEU A 1 66 ? 25.826 3.678 -56.771 1.00 91.62 66 LEU A O 1
ATOM 555 N N . PRO A 1 67 ? 27.697 4.071 -57.968 1.00 87.19 67 PRO A N 1
ATOM 556 C CA . PRO A 1 67 ? 27.832 5.480 -57.570 1.00 87.19 67 PRO A CA 1
ATOM 557 C C . PRO A 1 67 ? 26.539 6.294 -57.705 1.00 87.19 67 PRO A C 1
ATOM 559 O O . PRO A 1 67 ? 26.123 6.947 -56.754 1.00 87.19 67 PRO A O 1
ATOM 562 N N . ARG A 1 68 ? 25.824 6.136 -58.830 1.00 88.31 68 ARG A N 1
ATOM 563 C CA . ARG A 1 68 ? 24.511 6.766 -59.073 1.00 88.31 68 ARG A CA 1
ATOM 564 C C . ARG A 1 68 ? 23.469 6.440 -57.996 1.00 88.31 68 ARG A C 1
ATOM 566 O O . ARG A 1 68 ? 22.613 7.255 -57.680 1.00 88.31 68 ARG A O 1
ATOM 573 N N . CYS A 1 69 ? 23.513 5.222 -57.453 1.00 85.75 69 CYS A N 1
ATOM 574 C CA . CYS A 1 69 ? 22.584 4.763 -56.426 1.00 85.75 69 CYS A CA 1
ATOM 575 C C . CYS A 1 69 ? 22.999 5.278 -55.047 1.00 85.75 69 CYS A C 1
ATOM 577 O O . CYS A 1 69 ? 22.127 5.608 -54.249 1.00 85.75 69 CYS A O 1
ATOM 579 N N . ALA A 1 70 ? 24.305 5.372 -54.783 1.00 83.19 70 ALA A N 1
ATOM 580 C CA . ALA A 1 70 ? 24.839 5.958 -53.558 1.00 83.19 70 ALA A CA 1
ATOM 581 C C . ALA A 1 70 ? 24.524 7.462 -53.457 1.00 83.19 70 ALA A C 1
ATOM 583 O O . ALA A 1 70 ? 24.093 7.918 -52.403 1.00 83.19 70 ALA A O 1
ATOM 584 N N . GLU A 1 71 ? 24.674 8.223 -54.546 1.00 82.94 71 GLU A N 1
ATOM 585 C CA . GLU A 1 71 ? 24.321 9.653 -54.607 1.00 82.94 71 GLU A CA 1
ATOM 586 C C . GLU A 1 71 ? 22.822 9.880 -54.400 1.00 82.94 71 GLU A C 1
ATOM 588 O O . GLU A 1 71 ? 22.435 10.617 -53.495 1.00 82.94 71 GLU A O 1
ATOM 593 N N . MET A 1 72 ? 21.979 9.151 -55.141 1.00 82.25 72 MET A N 1
ATOM 594 C CA . MET A 1 72 ? 20.522 9.179 -54.966 1.00 82.25 72 MET A CA 1
ATOM 595 C C . MET A 1 72 ? 20.118 8.879 -53.515 1.00 82.25 72 MET A C 1
ATOM 597 O O . MET A 1 72 ? 19.227 9.515 -52.958 1.00 82.25 72 MET A O 1
ATOM 601 N N . LEU A 1 73 ? 20.774 7.905 -52.878 1.00 76.81 73 LEU A N 1
ATOM 602 C CA . LEU A 1 73 ? 20.511 7.562 -51.486 1.00 76.81 73 LEU A CA 1
ATOM 603 C C . LEU A 1 73 ? 20.926 8.663 -50.514 1.00 76.81 73 LEU A C 1
ATOM 605 O O . LEU A 1 73 ? 20.186 8.904 -49.565 1.00 76.81 73 LEU A O 1
ATOM 609 N N . LYS A 1 74 ? 22.054 9.343 -50.747 1.00 76.88 74 LYS A N 1
ATOM 610 C CA . LYS A 1 74 ? 22.486 10.495 -49.938 1.00 76.88 74 LYS A CA 1
ATOM 611 C C . LYS A 1 74 ? 21.475 11.641 -50.010 1.00 76.88 74 LYS A C 1
ATOM 613 O O . LYS A 1 74 ? 21.092 12.157 -48.966 1.00 76.88 74 LYS A O 1
ATOM 618 N N . GLU A 1 75 ? 20.972 11.967 -51.199 1.00 72.94 75 GLU A N 1
ATOM 619 C CA . GLU A 1 75 ? 19.928 12.992 -51.375 1.00 72.94 75 GLU A CA 1
ATOM 620 C C . GLU A 1 75 ? 18.627 12.624 -50.643 1.00 72.94 75 GLU A C 1
ATOM 622 O O . GLU A 1 75 ? 18.018 13.458 -49.971 1.00 72.94 75 GLU A O 1
ATOM 627 N N . LEU A 1 76 ? 18.232 11.347 -50.692 1.00 67.94 76 LEU A N 1
ATOM 628 C CA . LEU A 1 76 ? 17.065 10.837 -49.964 1.00 67.94 76 LEU A CA 1
ATOM 629 C C . LEU A 1 76 ? 17.236 10.878 -48.434 1.00 67.94 76 LEU A C 1
ATOM 631 O O . LEU A 1 76 ? 16.229 10.988 -47.726 1.00 67.94 76 LEU A O 1
ATOM 635 N N . ARG A 1 77 ? 18.473 10.811 -47.910 1.00 68.62 77 ARG A N 1
ATOM 636 C CA . ARG A 1 77 ? 18.751 11.033 -46.476 1.00 68.62 77 ARG A CA 1
ATOM 637 C C . ARG A 1 77 ? 18.521 12.491 -46.096 1.00 68.62 77 ARG A C 1
ATOM 639 O O . ARG A 1 77 ? 17.831 12.757 -45.118 1.00 68.62 77 ARG A O 1
ATOM 646 N N . SER A 1 78 ? 19.030 13.424 -46.899 1.00 58.91 78 SER A N 1
ATOM 647 C CA . SER A 1 78 ? 18.864 14.868 -46.679 1.00 58.91 78 SER A CA 1
ATOM 648 C C . SER A 1 78 ? 17.403 15.324 -46.776 1.00 58.91 78 SER A C 1
ATOM 650 O O . SER A 1 78 ? 17.019 16.288 -46.123 1.00 58.91 78 SER A O 1
ATOM 652 N N . GLY A 1 79 ? 16.579 14.613 -47.553 1.00 54.59 79 GLY A N 1
ATOM 653 C CA . GLY A 1 79 ? 15.135 14.846 -47.656 1.00 54.59 79 GLY A CA 1
ATOM 654 C C . GLY A 1 79 ? 14.289 14.249 -46.523 1.00 54.59 79 GLY A C 1
ATOM 655 O O . GLY A 1 79 ? 13.086 14.488 -46.506 1.00 54.59 79 GLY A O 1
ATOM 656 N N . GLY A 1 80 ? 14.874 13.475 -45.597 1.00 53.94 80 GLY A N 1
ATOM 657 C CA . GLY A 1 80 ? 14.184 12.918 -44.424 1.00 53.94 80 GLY A CA 1
ATOM 658 C C . GLY A 1 80 ? 13.276 11.708 -44.682 1.00 53.94 80 GLY A C 1
ATOM 659 O O . GLY A 1 80 ? 12.440 11.401 -43.837 1.00 53.94 80 GLY A O 1
ATOM 660 N N . VAL A 1 81 ? 13.392 11.024 -45.832 1.00 51.78 81 VAL A N 1
ATOM 661 C CA . VAL A 1 81 ? 12.359 10.058 -46.271 1.00 51.78 81 VAL A CA 1
ATOM 662 C C . VAL A 1 81 ? 12.789 8.583 -46.255 1.00 51.78 81 VAL A C 1
ATOM 664 O O . VAL A 1 81 ? 11.898 7.739 -46.284 1.00 51.78 81 VAL A O 1
ATOM 667 N N . VAL A 1 82 ? 14.083 8.203 -46.226 1.00 55.78 82 VAL A N 1
ATOM 668 C CA . VAL A 1 82 ? 14.416 6.782 -46.533 1.00 55.78 82 VAL A CA 1
ATOM 669 C C . VAL A 1 82 ? 15.460 6.071 -45.658 1.00 55.78 82 VAL A C 1
ATOM 671 O O . VAL A 1 82 ? 15.256 4.891 -45.392 1.00 55.78 82 VAL A O 1
ATOM 674 N N . LEU A 1 83 ? 16.555 6.689 -45.193 1.00 63.22 83 LEU A N 1
ATOM 675 C CA . LEU A 1 83 ? 17.566 5.979 -44.379 1.00 63.22 83 LEU A CA 1
ATOM 676 C C . LEU A 1 83 ? 18.253 6.917 -43.381 1.00 63.22 83 LEU A C 1
ATOM 678 O O . LEU A 1 83 ? 19.041 7.773 -43.776 1.00 63.22 83 LEU A O 1
ATOM 682 N N . GLU A 1 84 ? 17.987 6.736 -42.091 1.00 67.00 84 GLU A N 1
ATOM 683 C CA . GLU A 1 84 ? 18.706 7.454 -41.034 1.00 67.00 84 GLU A CA 1
ATOM 684 C C . GLU A 1 84 ? 20.149 6.929 -40.878 1.00 67.00 84 GLU A C 1
ATOM 686 O O . GLU A 1 84 ? 20.425 5.763 -41.191 1.00 67.00 84 GLU A O 1
ATOM 691 N N . PRO A 1 85 ? 21.100 7.772 -40.432 1.00 76.31 85 PRO A N 1
ATOM 692 C CA . PRO A 1 85 ? 22.480 7.350 -40.240 1.00 76.31 85 PRO A CA 1
ATOM 693 C C . PRO A 1 85 ? 22.585 6.313 -39.113 1.00 76.31 85 PRO A C 1
ATOM 695 O O . PRO A 1 85 ? 21.989 6.456 -38.048 1.00 76.31 85 PRO A O 1
ATOM 698 N N . ALA A 1 86 ? 23.366 5.257 -39.345 1.00 79.69 86 ALA A N 1
ATOM 699 C CA . ALA A 1 86 ? 23.553 4.172 -38.380 1.00 79.69 86 ALA A CA 1
ATOM 700 C C . ALA A 1 86 ? 24.546 4.519 -37.256 1.00 79.69 86 ALA A C 1
ATOM 702 O O . ALA A 1 86 ? 24.617 3.814 -36.249 1.00 79.69 86 ALA A O 1
ATOM 703 N N . PHE A 1 87 ? 25.292 5.610 -37.426 1.00 86.19 87 PHE A N 1
ATOM 704 C CA . PHE A 1 87 ? 26.266 6.139 -36.483 1.00 86.19 87 PHE A CA 1
ATOM 705 C C . PHE A 1 87 ? 26.342 7.670 -36.577 1.00 86.19 87 PHE A C 1
ATOM 707 O O . PHE A 1 87 ? 25.856 8.267 -37.535 1.00 86.19 87 PHE A O 1
ATOM 714 N N . CYS A 1 88 ? 26.938 8.316 -35.578 1.00 89.06 88 CYS A N 1
ATOM 715 C CA . CYS A 1 88 ? 27.152 9.757 -35.552 1.00 89.06 88 CYS A CA 1
ATOM 716 C C . CYS A 1 88 ? 28.276 10.160 -36.514 1.00 89.06 88 CYS A C 1
ATOM 718 O O . CYS A 1 88 ? 29.440 9.846 -36.284 1.00 89.06 88 CYS A O 1
ATOM 720 N N . GLU A 1 89 ? 27.943 10.910 -37.561 1.00 84.25 89 GLU A N 1
ATOM 721 C CA . GLU A 1 89 ? 28.911 11.369 -38.568 1.00 84.25 89 GLU A CA 1
ATOM 722 C C . GLU A 1 89 ? 29.883 12.442 -38.039 1.00 84.25 89 GLU A C 1
ATOM 724 O O . GLU A 1 89 ? 30.930 12.662 -38.640 1.00 84.25 89 GLU A O 1
ATOM 729 N N . GLN A 1 90 ? 29.562 13.100 -36.917 1.00 86.00 90 GLN A N 1
ATOM 730 C CA . GLN A 1 90 ? 30.407 14.144 -36.321 1.00 86.00 90 GLN A CA 1
ATOM 731 C C . GLN A 1 90 ? 31.559 13.570 -35.485 1.00 86.00 90 GLN A C 1
ATOM 733 O O . GLN A 1 90 ? 32.671 14.088 -35.527 1.00 86.00 90 GLN A O 1
ATOM 738 N N . HIS A 1 91 ? 31.289 12.510 -34.717 1.00 88.44 91 HIS A N 1
ATOM 739 C CA . HIS A 1 91 ? 32.206 12.011 -33.687 1.00 88.44 91 HIS A CA 1
ATOM 740 C C . HIS A 1 91 ? 32.773 10.617 -33.991 1.00 88.44 91 HIS A C 1
ATOM 742 O O . HIS A 1 91 ? 33.798 10.243 -33.420 1.00 88.44 91 HIS A O 1
ATOM 748 N N . CYS A 1 92 ? 32.145 9.832 -34.876 1.00 84.94 92 CYS A N 1
ATOM 749 C CA . CYS A 1 92 ? 32.681 8.529 -35.269 1.00 84.94 92 CYS A CA 1
ATOM 750 C C . CYS A 1 92 ? 33.850 8.673 -36.260 1.00 84.94 92 CYS A C 1
ATOM 752 O O . CYS A 1 92 ? 33.753 9.444 -37.215 1.00 84.94 92 CYS A O 1
ATOM 754 N N . PRO A 1 93 ? 34.949 7.911 -36.088 1.00 81.12 93 PRO A N 1
ATOM 755 C CA . PRO A 1 93 ? 36.059 7.923 -37.037 1.00 81.12 93 PRO A CA 1
ATOM 756 C C . PRO A 1 93 ? 35.635 7.391 -38.415 1.00 81.12 93 PRO A C 1
ATOM 758 O O . PRO A 1 93 ? 34.695 6.611 -38.537 1.00 81.12 93 PRO A O 1
ATOM 761 N N . SER A 1 94 ? 36.361 7.762 -39.473 1.00 70.31 94 SER A N 1
ATOM 762 C CA . SER A 1 94 ? 35.994 7.430 -40.865 1.00 70.31 94 SER A CA 1
ATOM 763 C C . SER A 1 94 ? 35.967 5.928 -41.190 1.00 70.31 94 SER A C 1
ATOM 765 O O . SER A 1 94 ? 35.400 5.534 -42.203 1.00 70.31 94 SER A O 1
ATOM 767 N N . ASN A 1 95 ? 36.579 5.088 -40.353 1.00 68.56 95 ASN A N 1
ATOM 768 C CA . ASN A 1 95 ? 36.559 3.625 -40.447 1.00 68.56 95 ASN A CA 1
ATOM 769 C C . ASN A 1 95 ? 35.607 2.972 -39.428 1.00 68.56 95 ASN A C 1
ATOM 771 O O . ASN A 1 95 ? 35.707 1.766 -39.186 1.00 68.56 95 ASN A O 1
ATOM 775 N N . TYR A 1 96 ? 34.730 3.750 -38.790 1.00 71.69 96 TYR A N 1
ATOM 776 C CA . TYR A 1 96 ? 33.773 3.237 -37.822 1.00 71.69 96 TYR A CA 1
ATOM 777 C C . TYR A 1 96 ? 32.765 2.326 -38.519 1.00 71.69 96 TYR A C 1
ATOM 779 O O . TYR A 1 96 ? 32.000 2.756 -39.377 1.00 71.69 96 TYR A O 1
ATOM 787 N N . VAL A 1 97 ? 32.767 1.053 -38.136 1.00 65.62 97 VAL A N 1
ATOM 788 C CA . VAL A 1 97 ? 31.788 0.077 -38.611 1.00 65.62 97 VAL A CA 1
ATOM 789 C C . VAL A 1 97 ? 30.776 -0.132 -37.502 1.00 65.62 97 VAL A C 1
ATOM 791 O O . VAL A 1 97 ? 31.145 -0.471 -36.376 1.00 65.62 97 VAL A O 1
ATOM 794 N N . VAL A 1 98 ? 29.496 0.038 -37.828 1.00 67.19 98 VAL A N 1
ATOM 795 C CA . VAL A 1 98 ? 28.405 -0.283 -36.908 1.00 67.19 98 VAL A CA 1
ATOM 796 C C . VAL A 1 98 ? 28.401 -1.784 -36.700 1.00 67.19 98 VAL A C 1
ATOM 798 O O . VAL A 1 98 ? 27.933 -2.556 -37.536 1.00 67.19 98 VAL A O 1
ATOM 801 N N . ASN A 1 99 ? 28.945 -2.208 -35.567 1.00 66.25 99 ASN A N 1
ATOM 802 C CA . ASN A 1 99 ? 28.837 -3.590 -35.166 1.00 66.25 99 ASN A CA 1
ATOM 803 C C . ASN A 1 99 ? 27.420 -3.818 -34.628 1.00 66.25 99 ASN A C 1
ATOM 805 O O . ASN A 1 99 ? 27.049 -3.269 -33.592 1.00 66.25 99 ASN A O 1
ATOM 809 N N . ALA A 1 100 ? 26.619 -4.629 -35.321 1.00 59.59 100 ALA A N 1
ATOM 810 C CA . ALA A 1 100 ? 25.303 -5.038 -34.825 1.00 59.59 100 ALA A CA 1
ATOM 811 C C . ALA A 1 100 ? 25.395 -5.786 -33.476 1.00 59.59 100 ALA A C 1
ATOM 813 O O . ALA A 1 100 ? 24.417 -5.817 -32.729 1.00 59.59 100 ALA A O 1
ATOM 814 N N . ASP A 1 101 ? 26.576 -6.328 -33.159 1.00 61.59 101 ASP A N 1
ATOM 815 C CA . ASP A 1 101 ? 26.927 -6.977 -31.897 1.00 61.59 101 ASP A CA 1
ATOM 816 C C . ASP A 1 101 ? 27.674 -6.051 -30.917 1.00 61.59 101 ASP A C 1
ATOM 818 O O . ASP A 1 101 ? 28.303 -6.561 -29.988 1.00 61.59 101 ASP A O 1
ATOM 822 N N . LEU A 1 102 ? 27.649 -4.722 -31.117 1.00 70.94 102 LEU A N 1
ATOM 823 C CA . LEU A 1 102 ? 28.262 -3.757 -30.198 1.00 70.94 102 LEU A CA 1
ATOM 824 C C . LEU A 1 102 ? 27.691 -3.935 -28.785 1.00 70.94 102 LEU A C 1
ATOM 826 O O . LEU A 1 102 ? 26.488 -3.787 -28.557 1.00 70.94 102 LEU A O 1
ATOM 830 N N . GLU A 1 103 ? 28.575 -4.234 -27.840 1.00 80.62 103 GLU A N 1
ATOM 831 C CA . GLU A 1 103 ? 28.233 -4.371 -26.429 1.00 80.62 103 GLU A CA 1
ATOM 832 C C . GLU A 1 103 ? 28.300 -2.986 -25.784 1.00 80.62 103 GLU A C 1
ATOM 834 O O . GLU A 1 103 ? 29.354 -2.358 -25.713 1.00 80.62 103 GLU A O 1
ATOM 839 N N . LEU A 1 104 ? 27.131 -2.469 -25.403 1.00 90.69 104 LEU A N 1
ATOM 840 C CA . LEU A 1 104 ? 27.028 -1.215 -24.665 1.00 90.69 104 LEU A CA 1
ATOM 841 C C . LEU A 1 104 ? 27.445 -1.448 -23.207 1.00 90.69 104 LEU A C 1
ATOM 843 O O . LEU A 1 104 ? 27.100 -2.498 -22.659 1.00 90.69 104 LEU A O 1
ATOM 847 N N . PRO A 1 105 ? 28.115 -0.472 -22.568 1.00 94.06 105 PRO A N 1
ATOM 848 C CA . PRO A 1 105 ? 28.622 -0.640 -21.216 1.00 94.06 105 PRO A CA 1
ATOM 849 C C . PRO A 1 105 ? 27.493 -0.756 -20.188 1.00 94.06 105 PRO A C 1
ATOM 851 O O . PRO A 1 105 ? 26.369 -0.269 -20.374 1.00 94.06 105 PRO A O 1
ATOM 854 N N . PHE A 1 106 ? 27.824 -1.371 -19.067 1.00 94.44 106 PHE A N 1
ATOM 855 C CA . PHE A 1 106 ? 27.032 -1.415 -17.854 1.00 94.44 106 PHE A CA 1
ATOM 856 C C . PHE A 1 106 ? 27.503 -0.276 -16.950 1.00 94.44 106 PHE A C 1
ATOM 858 O O . PHE A 1 106 ? 28.630 -0.269 -16.467 1.00 94.44 106 PHE A O 1
ATOM 865 N N . VAL A 1 107 ? 26.643 0.712 -16.731 1.00 96.06 107 VAL A N 1
ATOM 866 C CA . VAL A 1 107 ? 27.008 1.979 -16.095 1.00 96.06 107 VAL A CA 1
ATOM 867 C C . VAL A 1 107 ? 26.627 2.024 -14.617 1.00 96.06 107 VAL A C 1
ATOM 869 O O . VAL A 1 107 ? 25.643 1.417 -14.179 1.00 96.06 107 VAL A O 1
ATOM 872 N N . LYS A 1 108 ? 27.408 2.784 -13.846 1.00 95.69 108 LYS A N 1
ATOM 873 C CA . LYS A 1 108 ? 27.129 3.159 -12.456 1.00 95.69 108 LYS A CA 1
ATOM 874 C C . LYS A 1 108 ? 27.147 4.674 -12.326 1.00 95.69 108 LYS A C 1
ATOM 876 O O . LYS A 1 108 ? 28.196 5.267 -12.106 1.00 95.69 108 LYS A O 1
ATOM 881 N N . LEU A 1 109 ? 25.991 5.294 -12.524 1.00 95.88 109 LEU A N 1
ATOM 882 C CA . LEU A 1 109 ? 25.846 6.747 -12.593 1.00 95.88 109 LEU A CA 1
ATOM 883 C C . LEU A 1 109 ? 24.598 7.177 -11.820 1.00 95.88 109 LEU A C 1
ATOM 885 O O . LEU A 1 109 ? 23.666 6.389 -11.680 1.00 95.88 109 LEU A O 1
ATOM 889 N N . SER A 1 110 ? 24.577 8.418 -11.330 1.00 96.31 110 SER A N 1
ATOM 890 C CA . SER A 1 110 ? 23.333 9.025 -10.843 1.00 96.31 110 SER A CA 1
ATOM 891 C C . SER A 1 110 ? 22.424 9.319 -12.030 1.00 96.31 110 SER A C 1
ATOM 893 O O . SER A 1 110 ? 22.861 9.920 -13.018 1.00 96.31 110 SER A O 1
ATOM 895 N N . LEU A 1 111 ? 21.163 8.901 -11.934 1.00 96.56 111 LEU A N 1
ATOM 896 C CA . LEU A 1 111 ? 20.174 9.112 -12.987 1.00 96.56 111 LEU A CA 1
ATOM 897 C C . LEU A 1 111 ? 19.916 10.601 -13.215 1.00 96.56 111 LEU A C 1
ATOM 899 O O . LEU A 1 111 ? 19.753 11.006 -14.364 1.00 96.56 111 LEU A O 1
ATOM 903 N N . ASP A 1 112 ? 19.903 11.410 -12.157 1.00 94.62 112 ASP A N 1
ATOM 904 C CA . ASP A 1 112 ? 19.662 12.852 -12.259 1.00 94.62 112 ASP A CA 1
ATOM 905 C C . ASP A 1 112 ? 20.744 13.535 -13.108 1.00 94.62 112 ASP A C 1
ATOM 907 O O . ASP A 1 112 ? 20.449 14.101 -14.166 1.00 94.62 112 ASP A O 1
ATOM 911 N N . LYS A 1 113 ? 22.017 13.347 -12.734 1.00 95.19 113 LYS A N 1
ATOM 912 C CA . LYS A 1 113 ? 23.152 13.914 -13.474 1.00 95.19 113 LYS A CA 1
ATOM 913 C C . LYS A 1 113 ? 23.232 13.384 -14.906 1.00 95.19 113 LYS A C 1
ATOM 915 O O . LYS A 1 113 ? 23.381 14.161 -15.847 1.00 95.19 113 LYS A O 1
ATOM 920 N N . PHE A 1 114 ? 23.082 12.072 -15.082 1.00 97.50 114 PHE A N 1
ATOM 921 C CA . PHE A 1 114 ? 23.120 11.451 -16.404 1.00 97.50 114 PHE A CA 1
ATOM 922 C C . PHE A 1 114 ? 21.987 11.949 -17.311 1.00 97.50 114 PHE A C 1
ATOM 924 O O . PHE A 1 114 ? 22.192 12.138 -18.509 1.00 97.50 114 PHE A O 1
ATOM 931 N N . SER A 1 115 ? 20.802 12.215 -16.752 1.00 97.44 115 SER A N 1
ATOM 932 C CA . SER A 1 115 ? 19.675 12.765 -17.511 1.00 97.44 115 SER A CA 1
ATOM 933 C C . SER A 1 115 ? 20.000 14.139 -18.099 1.00 97.44 115 SER A C 1
ATOM 935 O O . SER A 1 115 ? 19.623 14.419 -19.236 1.00 97.44 115 SER A O 1
ATOM 937 N N . GLU A 1 116 ? 20.695 15.005 -17.360 1.00 97.06 116 GLU A N 1
ATOM 938 C CA . GLU A 1 116 ? 21.171 16.293 -17.886 1.00 97.06 116 GLU A CA 1
ATOM 939 C C . GLU A 1 116 ? 22.161 16.105 -19.037 1.00 97.06 116 GLU A C 1
ATOM 941 O O . GLU A 1 116 ? 22.031 16.747 -20.083 1.00 97.06 116 GLU A O 1
ATOM 946 N N . ASP A 1 117 ? 23.119 15.196 -18.861 1.00 97.62 117 ASP A N 1
ATOM 947 C CA . ASP A 1 117 ? 24.172 14.937 -19.841 1.00 97.62 117 ASP A CA 1
ATOM 948 C C . ASP A 1 117 ? 23.576 14.387 -21.151 1.00 97.62 117 ASP A C 1
ATOM 950 O O . ASP A 1 117 ? 23.921 14.855 -22.240 1.00 97.62 117 ASP A O 1
ATOM 954 N N . VAL A 1 118 ? 22.593 13.480 -21.066 1.00 97.88 118 VAL A N 1
ATOM 955 C CA . VAL A 1 118 ? 21.855 12.958 -22.233 1.00 97.88 118 VAL A CA 1
ATOM 956 C C . VAL A 1 118 ? 21.084 14.063 -22.956 1.00 97.88 118 VAL A C 1
ATOM 958 O O . VAL A 1 118 ? 21.103 14.108 -24.187 1.00 97.88 118 VAL A O 1
ATOM 961 N N . ARG A 1 119 ? 20.418 14.972 -22.232 1.00 97.44 119 ARG A N 1
ATOM 962 C CA . ARG A 1 119 ? 19.683 16.092 -22.850 1.00 97.44 119 ARG A CA 1
ATOM 963 C C . ARG A 1 119 ? 20.621 17.026 -23.605 1.00 97.44 119 ARG A C 1
ATOM 965 O O . ARG A 1 119 ? 20.321 17.374 -24.746 1.00 97.44 119 ARG A O 1
ATOM 972 N N . CYS A 1 120 ? 21.758 17.385 -23.008 1.00 96.69 120 CYS A N 1
ATOM 973 C CA . CYS A 1 120 ? 22.798 18.169 -23.677 1.00 96.69 120 CYS A CA 1
ATOM 974 C C . CYS A 1 120 ? 23.270 17.475 -24.959 1.00 96.69 120 CYS A C 1
ATOM 976 O O . CYS A 1 120 ? 23.288 18.090 -26.026 1.00 96.69 120 CYS A O 1
ATOM 978 N N . LEU A 1 121 ? 23.564 16.176 -24.871 1.00 96.69 121 LEU A N 1
ATOM 979 C CA . LEU A 1 121 ? 24.033 15.396 -26.009 1.00 96.69 121 LEU A CA 1
ATOM 980 C C . LEU A 1 121 ? 22.996 15.351 -27.139 1.00 96.69 121 LEU A C 1
ATOM 982 O O . LEU A 1 121 ? 23.344 15.529 -28.303 1.00 96.69 121 LEU A O 1
ATOM 986 N N . LEU A 1 122 ? 21.713 15.161 -26.821 1.00 95.56 122 LEU A N 1
ATOM 987 C CA . LEU A 1 122 ? 20.651 15.172 -27.828 1.00 95.56 122 LEU A CA 1
ATOM 988 C C . LEU A 1 122 ? 20.485 16.546 -28.479 1.00 95.56 122 LEU A C 1
ATOM 990 O O . LEU A 1 122 ? 20.290 16.600 -29.690 1.00 95.56 122 LEU A O 1
ATOM 994 N N . ILE A 1 123 ? 20.591 17.646 -27.729 1.00 94.69 123 ILE A N 1
ATOM 995 C CA . ILE A 1 123 ? 20.529 19.007 -28.290 1.00 94.69 123 ILE A CA 1
ATOM 996 C C . ILE A 1 123 ? 21.645 19.218 -29.324 1.00 94.69 123 ILE A C 1
ATOM 998 O O . ILE A 1 123 ? 21.369 19.697 -30.425 1.00 94.69 123 ILE A O 1
ATOM 1002 N N . GLU A 1 124 ? 22.874 18.798 -29.017 1.00 93.19 124 GLU A N 1
ATOM 1003 C CA . GLU A 1 124 ? 24.019 18.879 -29.940 1.00 93.19 124 GLU A CA 1
ATOM 1004 C C . GLU A 1 124 ? 23.813 18.032 -31.211 1.00 93.19 124 GLU A C 1
ATOM 1006 O O . GLU A 1 124 ? 24.263 18.402 -32.295 1.00 93.19 124 GLU A O 1
ATOM 1011 N N . HIS A 1 125 ? 23.053 16.938 -31.109 1.00 92.56 125 HIS A N 1
ATOM 1012 C CA . HIS A 1 125 ? 22.743 16.028 -32.215 1.00 92.56 125 HIS A CA 1
ATOM 1013 C C . HIS A 1 125 ? 21.351 16.272 -32.825 1.00 92.56 125 HIS A C 1
ATOM 1015 O O . HIS A 1 125 ? 20.709 15.350 -33.325 1.00 92.56 125 HIS A O 1
ATOM 1021 N N . SER A 1 126 ? 20.852 17.514 -32.799 1.00 90.12 126 SER A N 1
ATOM 1022 C CA . SER A 1 126 ? 19.562 17.890 -33.416 1.00 90.12 126 SER A CA 1
ATOM 1023 C C . SER A 1 126 ? 18.365 17.046 -32.937 1.00 90.12 126 SER A C 1
ATOM 1025 O O . SER A 1 126 ? 17.414 16.794 -33.675 1.00 90.12 126 SER A O 1
ATOM 1027 N N . GLY A 1 127 ? 18.415 16.595 -31.686 1.00 90.38 127 GLY A N 1
ATOM 1028 C CA . GLY A 1 127 ? 17.372 15.834 -31.005 1.00 90.38 127 GLY A CA 1
ATOM 1029 C C . GLY A 1 127 ? 17.397 14.318 -31.220 1.00 90.38 127 GLY A C 1
ATOM 1030 O O . GLY A 1 127 ? 16.515 13.646 -30.682 1.00 90.38 127 GLY A O 1
ATOM 1031 N N . SER A 1 128 ? 18.361 13.765 -31.969 1.00 90.19 128 SER A N 1
ATOM 1032 C CA . SER A 1 128 ? 18.425 12.329 -32.280 1.00 90.19 128 SER A CA 1
ATOM 1033 C C . SER A 1 128 ? 19.859 11.820 -32.441 1.00 90.19 128 SER A C 1
ATOM 1035 O O . SER A 1 128 ? 20.630 12.346 -33.237 1.00 90.19 128 SER A O 1
ATOM 1037 N N . LEU A 1 129 ? 20.199 10.731 -31.752 1.00 92.38 129 LEU A N 1
ATOM 1038 C CA . LEU A 1 129 ? 21.531 10.126 -31.760 1.00 92.38 129 LEU A CA 1
ATOM 1039 C C . LEU A 1 129 ? 21.446 8.597 -31.913 1.00 92.38 129 LEU A C 1
ATOM 1041 O O . LEU A 1 129 ? 20.777 7.945 -31.107 1.00 92.38 129 LEU A O 1
ATOM 1045 N N . PRO A 1 130 ? 22.137 7.978 -32.891 1.00 91.25 130 PRO A N 1
ATOM 1046 C CA . PRO A 1 130 ? 22.229 6.522 -32.972 1.00 91.25 130 PRO A CA 1
ATOM 1047 C C . PRO A 1 130 ? 22.836 5.923 -31.697 1.00 91.25 130 PRO A C 1
ATOM 1049 O O . PRO A 1 130 ? 23.915 6.328 -31.261 1.00 91.25 130 PRO A O 1
ATOM 1052 N N . LEU A 1 131 ? 22.167 4.925 -31.114 1.00 92.38 131 LEU A N 1
ATOM 1053 C CA . LEU A 1 131 ? 22.561 4.324 -29.835 1.00 92.38 131 LEU A CA 1
ATOM 1054 C C . LEU A 1 131 ? 23.964 3.700 -29.900 1.00 92.38 131 LEU A C 1
ATOM 1056 O O . LEU A 1 131 ? 24.705 3.759 -28.926 1.00 92.38 131 LEU A O 1
ATOM 1060 N N . ALA A 1 132 ? 24.350 3.154 -31.058 1.00 88.81 132 ALA A N 1
ATOM 1061 C CA . ALA A 1 132 ? 25.678 2.577 -31.266 1.00 88.81 132 ALA A CA 1
ATOM 1062 C C . ALA A 1 132 ? 26.810 3.607 -31.092 1.00 88.81 132 ALA A C 1
ATOM 1064 O O . ALA A 1 132 ? 27.888 3.279 -30.605 1.00 88.81 132 ALA A O 1
ATOM 1065 N N . SER A 1 133 ? 26.552 4.870 -31.435 1.00 91.62 133 SER A N 1
ATOM 1066 C CA . SER A 1 133 ? 27.520 5.961 -31.289 1.00 91.62 133 SER A CA 1
ATOM 1067 C C . SER A 1 133 ? 27.451 6.652 -29.936 1.00 91.62 133 SER A C 1
ATOM 1069 O O . SER A 1 133 ? 28.332 7.452 -29.631 1.00 91.62 133 SER A O 1
ATOM 1071 N N . PHE A 1 134 ? 26.439 6.346 -29.120 1.00 94.69 134 PHE A N 1
ATOM 1072 C CA . PHE A 1 134 ? 26.186 7.047 -27.867 1.00 94.69 134 PHE A CA 1
ATOM 1073 C C . PHE A 1 134 ? 27.413 7.087 -26.944 1.00 94.69 134 PHE A C 1
ATOM 1075 O O . PHE A 1 134 ? 27.777 8.190 -26.541 1.00 94.69 134 PHE A O 1
ATOM 1082 N N . PRO A 1 135 ? 28.115 5.968 -26.649 1.00 94.44 135 PRO A N 1
ATOM 1083 C CA . PRO A 1 135 ? 29.269 6.014 -25.747 1.00 94.44 135 PRO A CA 1
ATOM 1084 C C . PRO A 1 135 ? 30.406 6.903 -26.265 1.00 94.44 135 PRO A C 1
ATOM 1086 O O . PRO A 1 135 ? 31.046 7.604 -25.486 1.00 94.44 135 PRO A O 1
ATOM 1089 N N . LEU A 1 136 ? 30.632 6.908 -27.583 1.00 92.88 136 LEU A N 1
ATOM 1090 C CA . LEU A 1 136 ? 31.677 7.715 -28.211 1.00 92.88 136 LEU A CA 1
ATOM 1091 C C . LEU A 1 136 ? 31.329 9.206 -28.180 1.00 92.88 136 LEU A C 1
ATOM 1093 O O . LEU A 1 136 ? 32.170 10.026 -27.823 1.00 92.88 136 LEU A O 1
ATOM 1097 N N . CYS A 1 137 ? 30.087 9.552 -28.521 1.00 94.50 137 CYS A N 1
ATOM 1098 C CA . CYS A 1 137 ? 29.604 10.928 -28.452 1.00 94.50 137 CYS A CA 1
ATOM 1099 C C . CYS A 1 137 ? 29.608 11.445 -27.008 1.00 94.50 137 CYS A C 1
ATOM 1101 O O . CYS A 1 137 ? 30.013 12.577 -26.766 1.00 94.50 137 CYS A O 1
ATOM 1103 N N . TYR A 1 138 ? 29.235 10.601 -26.043 1.00 96.56 138 TYR A N 1
ATOM 1104 C CA . TYR A 1 138 ? 29.292 10.934 -24.622 1.00 96.56 138 TYR A CA 1
ATOM 1105 C C . TYR A 1 138 ? 30.727 11.243 -24.171 1.00 96.56 138 TYR A C 1
ATOM 1107 O O . TYR A 1 138 ? 30.971 12.296 -23.589 1.00 96.56 138 TYR A O 1
ATOM 1115 N N . ALA A 1 139 ? 31.690 10.378 -24.511 1.00 95.38 139 ALA A N 1
ATOM 1116 C CA . ALA A 1 139 ? 33.103 10.538 -24.155 1.00 95.38 139 ALA A CA 1
ATOM 1117 C C . ALA A 1 139 ? 33.777 11.767 -24.794 1.00 95.38 139 ALA A C 1
ATOM 1119 O O . ALA A 1 139 ? 34.828 12.203 -24.330 1.00 95.38 139 ALA A O 1
ATOM 1120 N N . HIS A 1 140 ? 33.204 12.325 -25.865 1.00 94.38 140 HIS A N 1
ATOM 1121 C CA . HIS A 1 140 ? 33.707 13.564 -26.460 1.00 94.38 140 HIS A CA 1
ATOM 1122 C C . HIS A 1 140 ? 33.377 14.797 -25.606 1.00 94.38 140 HIS A C 1
ATOM 1124 O O . HIS A 1 140 ? 34.126 15.774 -25.610 1.00 94.38 140 HIS A O 1
ATOM 1130 N N . ARG A 1 141 ? 32.256 14.759 -24.876 1.00 92.88 141 ARG A N 1
ATOM 1131 C CA . ARG A 1 141 ? 31.716 15.908 -24.139 1.00 92.88 141 ARG A CA 1
ATOM 1132 C C . ARG A 1 141 ? 31.887 15.807 -22.625 1.00 92.88 141 ARG A C 1
ATOM 1134 O O . ARG A 1 141 ? 32.015 16.841 -21.959 1.00 92.88 141 ARG A O 1
ATOM 1141 N N . PHE A 1 142 ? 31.857 14.587 -22.109 1.00 96.00 142 PHE A N 1
ATOM 1142 C CA . PHE A 1 142 ? 31.856 14.236 -20.695 1.00 96.00 142 PHE A CA 1
ATOM 1143 C C . PHE A 1 142 ? 32.914 13.164 -20.414 1.00 96.00 142 PHE A C 1
ATOM 1145 O O . PHE A 1 142 ? 33.630 12.718 -21.311 1.00 96.00 142 PHE A O 1
ATOM 1152 N N . GLU A 1 143 ? 33.018 12.740 -19.157 1.00 93.31 143 GLU A N 1
ATOM 1153 C CA . GLU A 1 143 ? 33.919 11.653 -18.780 1.00 93.31 143 GLU A CA 1
ATOM 1154 C C . GLU A 1 143 ? 33.486 10.330 -19.450 1.00 93.31 143 GLU A C 1
ATOM 1156 O O . GLU A 1 143 ? 32.289 10.031 -19.483 1.00 93.31 143 GLU A O 1
ATOM 1161 N N . PRO A 1 144 ? 34.413 9.536 -20.019 1.00 94.62 144 PRO A N 1
ATOM 1162 C CA . PRO A 1 144 ? 34.058 8.297 -20.700 1.00 94.62 144 PRO A CA 1
ATOM 1163 C C . PRO A 1 144 ? 33.268 7.333 -19.807 1.00 94.62 144 PRO A C 1
ATOM 1165 O O . PRO A 1 144 ? 33.618 7.097 -18.651 1.00 94.62 144 PRO A O 1
ATOM 1168 N N . LEU A 1 145 ? 32.221 6.729 -20.375 1.00 95.25 145 LEU A N 1
ATOM 1169 C CA . LEU A 1 145 ? 31.415 5.727 -19.679 1.00 95.25 145 LEU A CA 1
ATOM 1170 C C . LEU A 1 145 ? 32.274 4.498 -19.357 1.00 95.25 145 LEU A C 1
ATOM 1172 O O . LEU A 1 145 ? 32.781 3.837 -20.264 1.00 95.25 145 LEU A O 1
ATOM 1176 N N . SER A 1 146 ? 32.414 4.194 -18.068 1.00 92.69 146 SER A N 1
ATOM 1177 C CA . SER A 1 146 ? 33.101 2.992 -17.593 1.00 92.69 146 SER A CA 1
ATOM 1178 C C . SER A 1 146 ? 32.156 1.791 -17.595 1.00 92.69 146 SER A C 1
ATOM 1180 O O . SER A 1 146 ? 30.973 1.926 -17.279 1.00 92.69 146 SER A O 1
ATOM 1182 N N . ASP A 1 147 ? 32.687 0.626 -17.963 1.00 93.81 147 ASP A N 1
ATOM 1183 C CA . ASP A 1 147 ? 31.954 -0.639 -17.954 1.00 93.81 147 ASP A CA 1
ATOM 1184 C C . ASP A 1 147 ? 32.148 -1.357 -16.609 1.00 93.81 147 ASP A C 1
ATOM 1186 O O . ASP A 1 147 ? 33.279 -1.523 -16.144 1.00 93.81 147 ASP A O 1
ATOM 1190 N N . HIS A 1 148 ? 31.048 -1.744 -15.963 1.00 92.06 148 HIS A N 1
ATOM 1191 C CA . HIS A 1 148 ? 31.030 -2.339 -14.627 1.00 92.06 148 HIS A CA 1
ATOM 1192 C C . HIS A 1 148 ? 30.248 -3.657 -14.613 1.00 92.06 148 HIS A C 1
ATOM 1194 O O . HIS A 1 148 ? 29.067 -3.674 -14.950 1.00 92.06 148 HIS A O 1
ATOM 1200 N N . ASP A 1 149 ? 30.843 -4.735 -14.098 1.00 86.75 149 ASP A N 1
ATOM 1201 C CA . ASP A 1 149 ? 30.209 -6.067 -14.047 1.00 86.75 149 ASP A CA 1
ATOM 1202 C C . ASP A 1 149 ? 28.832 -6.083 -13.348 1.00 86.75 149 ASP A C 1
ATOM 1204 O O . ASP A 1 149 ? 27.924 -6.826 -13.732 1.00 86.75 149 ASP A O 1
ATOM 1208 N N . ASP A 1 150 ? 28.654 -5.243 -12.327 1.00 85.69 150 ASP A N 1
ATOM 1209 C CA . ASP A 1 150 ? 27.428 -5.085 -11.538 1.00 85.69 150 ASP A CA 1
ATOM 1210 C C . ASP A 1 150 ? 26.648 -3.797 -11.873 1.00 85.69 150 ASP A C 1
ATOM 1212 O O . ASP A 1 150 ? 25.761 -3.373 -11.123 1.00 85.69 150 ASP A O 1
ATOM 1216 N N . GLY A 1 151 ? 26.979 -3.164 -13.000 1.00 91.94 151 GLY A N 1
ATOM 1217 C CA . GLY A 1 151 ? 26.326 -1.962 -13.502 1.00 91.94 151 GLY A CA 1
ATOM 1218 C C . GLY A 1 151 ? 24.961 -2.215 -14.148 1.00 91.94 151 GLY A C 1
ATOM 1219 O O . GLY A 1 151 ? 24.498 -3.345 -14.362 1.00 91.94 151 GLY A O 1
ATOM 1220 N N . ILE A 1 152 ? 24.299 -1.113 -14.490 1.00 94.88 152 ILE A N 1
ATOM 1221 C CA . ILE A 1 152 ? 23.018 -1.106 -15.193 1.00 94.88 152 ILE A CA 1
ATOM 1222 C C . ILE A 1 152 ? 23.275 -1.002 -16.698 1.00 94.88 152 ILE A C 1
ATOM 1224 O O . ILE A 1 152 ? 24.036 -0.130 -17.105 1.00 94.88 152 ILE A O 1
ATOM 1228 N N . PRO A 1 153 ? 22.649 -1.828 -17.558 1.00 95.06 153 PRO A N 1
ATOM 1229 C CA . PRO A 1 153 ? 22.840 -1.708 -19.001 1.00 95.06 153 PRO A CA 1
ATOM 1230 C C . PRO A 1 153 ? 22.536 -0.284 -19.480 1.00 95.06 153 PRO A C 1
ATOM 1232 O O . PRO A 1 153 ? 21.436 0.214 -19.232 1.00 95.06 153 PRO A O 1
ATOM 1235 N N . LEU A 1 154 ? 23.468 0.353 -20.195 1.00 96.31 154 LEU A N 1
ATOM 1236 C CA . LEU A 1 154 ? 23.321 1.740 -20.654 1.00 96.31 154 LEU A CA 1
ATOM 1237 C C . LEU A 1 154 ? 22.008 1.976 -21.416 1.00 96.31 154 LEU A C 1
ATOM 1239 O O . LEU A 1 154 ? 21.333 2.977 -21.197 1.00 96.31 154 LEU A O 1
ATOM 1243 N N . GLU A 1 155 ? 21.608 1.031 -22.272 1.00 95.50 155 GLU A N 1
ATOM 1244 C CA . GLU A 1 155 ? 20.342 1.111 -23.011 1.00 95.50 155 GLU A CA 1
ATOM 1245 C C . GLU A 1 155 ? 19.122 1.197 -22.074 1.00 95.50 155 GLU A C 1
ATOM 1247 O O . GLU A 1 155 ? 18.197 1.971 -22.318 1.00 95.50 155 GLU A O 1
ATOM 1252 N N . HIS A 1 156 ? 19.122 0.429 -20.981 1.00 95.94 156 HIS A N 1
ATOM 1253 C CA . HIS A 1 156 ? 18.071 0.511 -19.971 1.00 95.94 156 HIS A CA 1
ATOM 1254 C C . HIS A 1 156 ? 18.139 1.846 -19.229 1.00 95.94 156 HIS A C 1
ATOM 1256 O O . HIS A 1 156 ? 17.122 2.519 -19.094 1.00 95.94 156 HIS A O 1
ATOM 1262 N N . PHE A 1 157 ? 19.336 2.263 -18.821 1.00 97.19 157 PHE A N 1
ATOM 1263 C CA . PHE A 1 157 ? 19.530 3.480 -18.040 1.00 97.19 157 PHE A CA 1
ATOM 1264 C C . PHE A 1 157 ? 19.081 4.744 -18.793 1.00 97.19 157 PHE A C 1
ATOM 1266 O O . PHE A 1 157 ? 18.391 5.589 -18.229 1.00 97.19 157 PHE A O 1
ATOM 1273 N N . ILE A 1 158 ? 19.352 4.824 -20.102 1.00 97.75 158 ILE A N 1
ATOM 1274 C CA . ILE A 1 158 ? 18.828 5.884 -20.981 1.00 97.75 158 ILE A CA 1
ATOM 1275 C C . ILE A 1 158 ? 17.292 5.859 -21.021 1.00 97.75 158 ILE A C 1
ATOM 1277 O O . ILE A 1 158 ? 16.655 6.909 -20.996 1.00 97.75 158 ILE A O 1
ATOM 1281 N N . SER A 1 159 ? 16.676 4.673 -21.056 1.00 95.62 159 SER A N 1
ATOM 1282 C CA . SER A 1 159 ? 15.212 4.544 -21.091 1.00 95.62 159 SER A CA 1
ATOM 1283 C C . SER A 1 159 ? 14.505 4.923 -19.782 1.00 95.62 159 SER A C 1
ATOM 1285 O O . SER A 1 159 ? 13.280 5.049 -19.773 1.00 95.62 159 SER A O 1
ATOM 1287 N N . CYS A 1 160 ? 15.247 5.119 -18.687 1.00 96.62 160 CYS A N 1
ATOM 1288 C CA . CYS A 1 160 ? 14.704 5.614 -17.420 1.00 96.62 160 CYS A CA 1
ATOM 1289 C C . CYS A 1 160 ? 14.431 7.132 -17.445 1.00 96.62 160 CYS A C 1
ATOM 1291 O O . CYS A 1 160 ? 13.739 7.650 -16.568 1.00 96.62 160 CYS A O 1
ATOM 1293 N N . ILE A 1 161 ? 14.938 7.853 -18.451 1.00 96.62 161 ILE A N 1
ATOM 1294 C CA . ILE A 1 161 ? 14.799 9.306 -18.590 1.00 96.62 161 ILE A CA 1
ATOM 1295 C C . ILE A 1 161 ? 13.429 9.642 -19.205 1.00 96.62 161 ILE A C 1
ATOM 1297 O O . ILE A 1 161 ? 13.116 9.232 -20.318 1.00 96.62 161 ILE A O 1
ATOM 1301 N N . LYS A 1 162 ? 12.603 10.416 -18.488 1.00 91.50 162 LYS A N 1
ATOM 1302 C CA . LYS A 1 162 ? 11.167 10.620 -18.797 1.00 91.50 162 LYS A CA 1
ATOM 1303 C C . LYS A 1 162 ? 10.879 11.250 -20.166 1.00 91.50 162 LYS A C 1
ATOM 1305 O O . LYS A 1 162 ? 9.860 10.939 -20.776 1.00 91.50 162 LYS A O 1
ATOM 1310 N N . ASP A 1 163 ? 11.735 12.155 -20.617 1.00 94.38 163 ASP A N 1
ATOM 1311 C CA . ASP A 1 163 ? 11.602 12.938 -21.851 1.00 94.38 163 ASP A CA 1
ATOM 1312 C C . ASP A 1 163 ? 12.444 12.390 -23.015 1.00 94.38 163 ASP A C 1
ATOM 1314 O O . ASP A 1 163 ? 12.490 12.990 -24.092 1.00 94.38 163 ASP A O 1
ATOM 1318 N N . VAL A 1 164 ? 13.068 11.225 -22.829 1.00 96.25 164 VAL A N 1
ATOM 1319 C CA . VAL A 1 164 ? 13.898 10.544 -23.825 1.00 96.25 164 VAL A CA 1
ATOM 1320 C C . VAL A 1 164 ? 13.304 9.171 -24.129 1.00 96.25 164 VAL A C 1
ATOM 1322 O O . VAL A 1 164 ? 12.710 8.512 -23.281 1.00 96.25 164 VAL A O 1
ATOM 1325 N N . GLN A 1 165 ? 13.455 8.721 -25.367 1.00 94.88 165 GLN A N 1
ATOM 1326 C CA . GLN A 1 165 ? 13.023 7.400 -25.803 1.00 94.88 165 GLN A CA 1
ATOM 1327 C C . GLN A 1 165 ? 14.072 6.750 -26.696 1.00 94.88 165 GLN A C 1
ATOM 1329 O O . GLN A 1 165 ? 14.822 7.426 -27.405 1.00 94.88 165 GLN A O 1
ATOM 1334 N N . ILE A 1 166 ? 14.072 5.418 -26.692 1.00 93.50 166 ILE A N 1
ATOM 1335 C CA . ILE A 1 166 ? 14.844 4.613 -27.633 1.00 93.50 166 ILE A CA 1
ATOM 1336 C C . ILE A 1 166 ? 13.877 4.004 -28.638 1.00 93.50 166 ILE A C 1
ATOM 1338 O O . ILE A 1 166 ? 12.981 3.252 -28.257 1.00 93.50 166 ILE A O 1
ATOM 1342 N N . VAL A 1 167 ? 14.056 4.319 -29.919 1.00 89.69 167 VAL A N 1
ATOM 1343 C CA . VAL A 1 167 ? 13.194 3.813 -30.995 1.00 89.69 167 VAL A CA 1
ATOM 1344 C C . VAL A 1 167 ? 13.996 3.002 -32.006 1.00 89.69 167 VAL A C 1
ATOM 1346 O O . VAL A 1 167 ? 15.146 3.317 -32.315 1.00 89.69 167 VAL A O 1
ATOM 1349 N N . MET A 1 168 ? 13.373 1.940 -32.517 1.00 84.81 168 MET A N 1
ATOM 1350 C CA . MET A 1 168 ? 13.888 1.161 -33.643 1.00 84.81 168 MET A CA 1
ATOM 1351 C C . MET A 1 168 ? 13.499 1.854 -34.951 1.00 84.81 168 MET A C 1
ATOM 1353 O O . MET A 1 168 ? 12.313 2.027 -35.221 1.00 84.81 168 MET A O 1
ATOM 1357 N N . CYS A 1 169 ? 14.484 2.229 -35.759 1.00 77.75 169 CYS A N 1
ATOM 1358 C CA . CYS A 1 169 ? 14.289 2.860 -37.063 1.00 77.75 169 CYS A CA 1
ATOM 1359 C C . CYS A 1 169 ? 14.210 1.829 -38.190 1.00 77.75 169 CYS A C 1
ATOM 1361 O O . CYS A 1 169 ? 14.640 0.676 -38.041 1.00 77.75 169 CYS A O 1
ATOM 1363 N N . ASP A 1 170 ? 13.761 2.294 -39.357 1.00 68.69 170 ASP A N 1
ATOM 1364 C CA . ASP A 1 170 ? 13.943 1.589 -40.622 1.00 68.69 170 ASP A CA 1
ATOM 1365 C C . ASP A 1 170 ? 15.433 1.259 -40.803 1.00 68.69 170 ASP A C 1
ATOM 1367 O O . ASP A 1 170 ? 16.305 2.114 -40.650 1.00 68.69 170 ASP A O 1
ATOM 1371 N N . GLY A 1 171 ? 15.747 -0.016 -41.041 1.00 69.50 171 GLY A N 1
ATOM 1372 C CA . GLY A 1 171 ? 17.132 -0.496 -41.034 1.00 69.50 171 GLY A CA 1
ATOM 1373 C C . GLY A 1 171 ? 17.581 -1.171 -39.732 1.00 69.50 171 GLY A C 1
ATOM 1374 O O . GLY A 1 171 ? 18.763 -1.476 -39.609 1.00 69.50 171 GLY A O 1
ATOM 1375 N N . ALA A 1 172 ? 16.681 -1.429 -38.776 1.00 76.50 172 ALA A N 1
ATOM 1376 C CA . ALA A 1 172 ? 16.970 -2.129 -37.514 1.00 76.50 172 ALA A CA 1
ATOM 1377 C C . ALA A 1 172 ? 18.042 -1.444 -36.630 1.00 76.50 172 ALA A C 1
ATOM 1379 O O . ALA A 1 172 ? 18.772 -2.106 -35.889 1.00 76.50 172 ALA A O 1
ATOM 1380 N N . ILE A 1 173 ? 18.109 -0.110 -36.691 1.00 80.75 173 ILE A N 1
ATOM 1381 C CA . ILE A 1 173 ? 18.984 0.735 -35.862 1.00 80.75 173 ILE A CA 1
ATOM 1382 C C . ILE A 1 173 ? 18.199 1.236 -34.651 1.00 80.75 173 ILE A C 1
ATOM 1384 O O . ILE A 1 173 ? 17.063 1.683 -34.799 1.00 80.75 173 ILE A O 1
ATOM 1388 N N . LYS A 1 174 ? 18.812 1.218 -33.464 1.00 89.00 174 LYS A N 1
ATOM 1389 C CA . LYS A 1 174 ? 18.286 1.922 -32.286 1.00 89.00 174 LYS A CA 1
ATOM 1390 C C . LYS A 1 174 ? 18.811 3.347 -32.258 1.00 89.00 174 LYS A C 1
ATOM 1392 O O . LYS A 1 174 ? 20.020 3.547 -32.379 1.00 89.00 174 LYS A O 1
ATOM 1397 N N . LYS A 1 175 ? 17.932 4.314 -32.025 1.00 90.38 175 LYS A N 1
ATOM 1398 C CA . LYS A 1 175 ? 18.314 5.701 -31.749 1.00 90.38 175 LYS A CA 1
ATOM 1399 C C . LYS A 1 175 ? 17.741 6.173 -30.431 1.00 90.38 175 LYS A C 1
ATOM 1401 O O . LYS A 1 175 ? 16.646 5.764 -30.052 1.00 90.38 175 LYS A O 1
ATOM 1406 N N . VAL A 1 176 ? 18.484 7.050 -29.781 1.00 95.25 176 VAL A N 1
ATOM 1407 C CA . VAL A 1 176 ? 18.065 7.828 -28.624 1.00 95.25 176 VAL A CA 1
ATOM 1408 C C . VAL A 1 176 ? 17.548 9.161 -29.148 1.00 95.25 176 VAL A C 1
ATOM 1410 O O . VAL A 1 176 ? 18.239 9.822 -29.919 1.00 95.25 176 VAL A O 1
ATOM 1413 N N . GLN A 1 177 ? 16.337 9.553 -28.773 1.00 95.00 177 GLN A N 1
ATOM 1414 C CA . GLN A 1 177 ? 15.752 10.824 -29.201 1.00 95.00 177 GLN A CA 1
ATOM 1415 C C . GLN A 1 177 ? 14.825 11.395 -28.131 1.00 95.00 177 GLN A C 1
ATOM 1417 O O . GLN A 1 177 ? 14.363 10.665 -27.251 1.00 95.00 177 GLN A O 1
ATOM 1422 N N . PHE A 1 178 ? 14.497 12.682 -28.236 1.00 94.75 178 PHE A N 1
ATOM 1423 C CA . PHE A 1 178 ? 13.438 13.265 -27.414 1.00 94.75 178 PHE A CA 1
ATOM 1424 C C . PHE A 1 178 ? 12.077 12.613 -27.703 1.00 94.75 178 PHE A C 1
ATOM 1426 O O . PHE A 1 178 ? 11.779 12.160 -28.819 1.00 94.75 178 PHE A O 1
ATOM 1433 N N . VAL A 1 179 ? 11.217 12.566 -26.690 1.00 90.25 179 VAL A N 1
ATOM 1434 C CA . VAL A 1 179 ? 9.813 12.182 -26.865 1.00 90.25 179 VAL A CA 1
ATOM 1435 C C . VAL A 1 179 ? 9.095 13.298 -27.632 1.00 90.25 179 VAL A C 1
ATOM 1437 O O . VAL A 1 179 ? 8.937 14.408 -27.133 1.00 90.25 179 VAL A O 1
ATOM 1440 N N . THR A 1 180 ? 8.654 13.025 -28.861 1.00 80.44 180 THR A N 1
ATOM 1441 C CA . THR A 1 180 ? 7.856 13.962 -29.666 1.00 80.44 180 THR A CA 1
ATOM 1442 C C . THR A 1 180 ? 6.361 13.709 -29.457 1.00 80.44 180 THR A C 1
ATOM 1444 O O . THR A 1 180 ? 5.931 12.562 -29.343 1.00 80.44 180 THR A O 1
ATOM 1447 N N . ALA A 1 181 ? 5.538 14.765 -29.435 1.00 55.09 181 ALA A N 1
ATOM 1448 C CA . ALA A 1 181 ? 4.081 14.667 -29.235 1.00 55.09 181 ALA A CA 1
ATOM 1449 C C . ALA A 1 181 ? 3.362 13.794 -30.289 1.00 55.09 181 ALA A C 1
ATOM 1451 O O . ALA A 1 181 ? 2.279 13.272 -30.041 1.00 55.09 181 ALA A O 1
ATOM 1452 N N . THR A 1 182 ? 3.980 13.593 -31.454 1.00 46.34 182 THR A N 1
ATOM 1453 C CA . THR A 1 182 ? 3.508 12.716 -32.538 1.00 46.34 182 THR A CA 1
ATOM 1454 C C . THR A 1 182 ? 3.914 11.244 -32.362 1.00 46.34 182 THR A C 1
ATOM 1456 O O . THR A 1 182 ? 3.464 10.390 -33.121 1.00 46.34 182 THR A O 1
ATOM 1459 N N . GLY A 1 183 ? 4.749 10.924 -31.368 1.00 38.53 183 GLY A N 1
ATOM 1460 C CA . GLY A 1 183 ? 5.311 9.594 -31.106 1.00 38.53 183 GLY A CA 1
ATOM 1461 C C . GLY A 1 183 ? 4.405 8.622 -30.345 1.00 38.53 183 GLY A C 1
ATOM 1462 O O . GLY A 1 183 ? 4.826 7.502 -30.070 1.00 38.53 183 GLY A O 1
ATOM 1463 N N . VAL A 1 184 ? 3.156 8.996 -30.047 1.00 37.81 184 VAL A N 1
ATOM 1464 C CA . VAL A 1 184 ? 2.164 8.087 -29.435 1.00 37.81 184 VAL A CA 1
ATOM 1465 C C . VAL A 1 184 ? 1.746 6.955 -30.397 1.00 37.81 184 VAL A C 1
ATOM 1467 O O . VAL A 1 184 ? 1.158 5.970 -29.975 1.00 37.81 184 VAL A O 1
ATOM 1470 N N . LEU A 1 185 ? 2.116 7.020 -31.682 1.00 35.38 185 LEU A N 1
ATOM 1471 C CA . LEU A 1 185 ? 1.661 6.062 -32.700 1.00 35.38 185 LEU A CA 1
ATOM 1472 C C . LEU A 1 185 ? 2.609 4.874 -32.971 1.00 35.38 185 LEU A C 1
ATOM 1474 O O . LEU A 1 185 ? 2.259 4.013 -33.772 1.00 35.38 185 LEU A O 1
ATOM 1478 N N . ASN A 1 186 ? 3.775 4.786 -32.311 1.00 32.56 186 ASN A N 1
ATOM 1479 C CA . ASN A 1 186 ? 4.704 3.647 -32.471 1.00 32.56 186 ASN A CA 1
ATOM 1480 C C . ASN A 1 186 ? 4.807 2.725 -31.244 1.00 32.56 186 ASN A C 1
ATOM 1482 O O . ASN A 1 186 ? 5.496 1.706 -31.288 1.00 32.56 186 ASN A O 1
ATOM 1486 N N . GLY A 1 187 ? 4.063 3.013 -30.178 1.00 32.56 187 GLY A N 1
ATOM 1487 C CA . GLY A 1 187 ? 3.393 1.935 -29.466 1.00 32.56 187 GLY A CA 1
ATOM 1488 C C . GLY A 1 187 ? 2.113 1.664 -30.238 1.00 32.56 187 GLY A C 1
ATOM 1489 O O . GLY A 1 187 ? 1.442 2.610 -30.634 1.00 32.56 187 GLY A O 1
ATOM 1490 N N . VAL A 1 188 ? 1.760 0.406 -30.479 1.00 35.12 188 VAL A N 1
ATOM 1491 C CA . VAL A 1 188 ? 0.386 0.087 -30.862 1.00 35.12 188 VAL A CA 1
ATOM 1492 C C . VAL A 1 188 ? -0.497 0.539 -29.697 1.00 35.12 188 VAL A C 1
ATOM 1494 O O . VAL A 1 188 ? -0.747 -0.224 -28.762 1.00 35.12 188 VAL A O 1
ATOM 1497 N N . ASP A 1 189 ? -0.949 1.792 -29.724 1.00 28.83 189 ASP A N 1
ATOM 1498 C CA . ASP A 1 189 ? -2.185 2.186 -29.080 1.00 28.83 189 ASP A CA 1
ATOM 1499 C C . ASP A 1 189 ? -3.235 1.326 -29.764 1.00 28.83 189 ASP A C 1
ATOM 1501 O O . ASP A 1 189 ? -3.697 1.582 -30.875 1.00 28.83 189 ASP A O 1
ATOM 1505 N N . THR A 1 190 ? -3.536 0.206 -29.113 1.00 38.38 190 THR A N 1
ATOM 1506 C CA . THR A 1 190 ? -4.653 -0.659 -29.464 1.00 38.38 190 THR A CA 1
ATOM 1507 C C . THR A 1 190 ? -5.913 0.088 -29.036 1.00 38.38 190 THR A C 1
ATOM 1509 O O . THR A 1 190 ? -6.595 -0.278 -28.086 1.00 38.38 190 THR A O 1
ATOM 1512 N N . THR A 1 191 ? -6.176 1.215 -29.686 1.00 42.00 191 THR A N 1
ATOM 1513 C CA . THR A 1 191 ? -7.430 1.957 -29.633 1.00 42.00 191 THR A CA 1
ATOM 1514 C C . THR A 1 191 ? -8.229 1.650 -30.891 1.00 42.00 191 THR A C 1
ATOM 1516 O O . THR A 1 191 ? -8.796 2.537 -31.510 1.00 42.00 191 THR A O 1
ATOM 1519 N N . VAL A 1 192 ? -8.311 0.367 -31.257 1.00 36.06 192 VAL A N 1
ATOM 1520 C CA . VAL A 1 192 ? -9.420 -0.172 -32.047 1.00 36.06 192 VAL A CA 1
ATOM 1521 C C . VAL A 1 192 ? -9.705 -1.601 -31.569 1.00 36.06 192 VAL A C 1
ATOM 1523 O O . VAL A 1 192 ? -8.782 -2.374 -31.321 1.00 36.06 192 VAL A O 1
ATOM 1526 N N . CYS A 1 193 ? -11.002 -1.905 -31.484 1.00 33.31 193 CYS A N 1
ATOM 1527 C CA . CYS A 1 193 ? -11.655 -3.185 -31.199 1.00 33.31 193 CYS A CA 1
ATOM 1528 C C . CYS A 1 193 ? -11.931 -3.493 -29.718 1.00 33.31 193 CYS A C 1
ATOM 1530 O O . CYS A 1 193 ? -11.213 -4.232 -29.050 1.00 33.31 193 CYS A O 1
ATOM 1532 N N . SER A 1 194 ? -13.090 -3.010 -29.260 1.00 43.81 194 SER A N 1
ATOM 1533 C CA . SER A 1 194 ? -13.897 -3.566 -28.163 1.00 43.81 194 SER A CA 1
ATOM 1534 C C . SER A 1 194 ? -14.383 -5.001 -28.447 1.00 43.81 194 SER A C 1
ATOM 1536 O O . SER A 1 194 ? -15.555 -5.312 -28.252 1.00 43.81 194 SER A O 1
ATOM 1538 N N . GLU A 1 195 ? -13.503 -5.893 -28.900 1.00 43.62 195 GLU A N 1
ATOM 1539 C CA . GLU A 1 195 ? -13.828 -7.289 -29.189 1.00 43.62 195 GLU A CA 1
ATOM 1540 C C . GLU A 1 195 ? -12.711 -8.190 -28.632 1.00 43.62 195 GLU A C 1
ATOM 1542 O O . GLU A 1 195 ? -11.596 -8.216 -29.145 1.00 43.62 195 GLU A O 1
ATOM 1547 N N . ASN A 1 196 ? -13.045 -8.932 -27.564 1.00 55.03 196 ASN A N 1
ATOM 1548 C CA . ASN A 1 196 ? -12.254 -9.939 -26.830 1.00 55.03 196 ASN A CA 1
ATOM 1549 C C . ASN A 1 196 ? -11.453 -9.455 -25.603 1.00 55.03 196 ASN A C 1
ATOM 1551 O O . ASN A 1 196 ? -10.220 -9.501 -25.575 1.00 55.03 196 ASN A O 1
ATOM 1555 N N . ASN A 1 197 ? -12.177 -9.140 -24.517 1.00 68.69 197 ASN A N 1
ATOM 1556 C CA . ASN A 1 197 ? -11.627 -9.015 -23.153 1.00 68.69 197 ASN A CA 1
ATOM 1557 C C . ASN A 1 197 ? -10.672 -10.172 -22.785 1.00 68.69 197 ASN A C 1
ATOM 1559 O O . ASN A 1 197 ? -9.670 -9.950 -22.106 1.00 68.69 197 ASN A O 1
ATOM 1563 N N . ASP A 1 198 ? -10.936 -11.383 -23.278 1.00 78.50 198 ASP A N 1
ATOM 1564 C CA . ASP A 1 198 ? -10.159 -12.585 -22.966 1.00 78.50 198 ASP A CA 1
ATOM 1565 C C . ASP A 1 198 ? -8.718 -12.537 -23.492 1.00 78.50 198 ASP A C 1
ATOM 1567 O O . ASP A 1 198 ? -7.794 -12.959 -22.798 1.00 78.50 198 ASP A O 1
ATOM 1571 N N . ALA A 1 199 ? -8.487 -12.015 -24.702 1.00 79.81 199 ALA A N 1
ATOM 1572 C CA . ALA A 1 199 ? -7.139 -11.938 -25.273 1.00 79.81 199 ALA A CA 1
ATOM 1573 C C . ALA A 1 199 ? -6.265 -10.946 -24.492 1.00 79.81 199 ALA A C 1
ATOM 1575 O O . ALA A 1 199 ? -5.120 -11.250 -24.149 1.00 79.81 199 ALA A O 1
ATOM 1576 N N . GLN A 1 200 ? -6.845 -9.802 -24.124 1.00 82.00 200 GLN A N 1
ATOM 1577 C CA . GLN A 1 200 ? -6.173 -8.792 -23.314 1.00 82.00 200 GLN A CA 1
ATOM 1578 C C . GLN A 1 200 ? -5.894 -9.298 -21.892 1.00 82.00 200 GLN A C 1
ATOM 1580 O O . GLN A 1 200 ? -4.814 -9.058 -21.352 1.00 82.00 200 GLN A O 1
ATOM 1585 N N . GLN A 1 201 ? -6.826 -10.043 -21.288 1.00 86.69 201 GLN A N 1
ATOM 1586 C CA . GLN A 1 201 ? -6.610 -10.694 -19.993 1.00 86.69 201 GLN A CA 1
ATOM 1587 C C . GLN A 1 201 ? -5.508 -11.759 -20.062 1.00 86.69 201 GLN A C 1
ATOM 1589 O O . GLN A 1 201 ? -4.640 -11.778 -19.188 1.00 86.69 201 GLN A O 1
ATOM 1594 N N . ARG A 1 202 ? -5.474 -12.592 -21.114 1.00 88.44 202 ARG A N 1
ATOM 1595 C CA . ARG A 1 202 ? -4.390 -13.567 -21.341 1.00 88.44 202 ARG A CA 1
ATOM 1596 C C . ARG A 1 202 ? -3.030 -12.885 -21.462 1.00 88.44 202 ARG A C 1
ATOM 1598 O O . ARG A 1 202 ? -2.072 -13.341 -20.845 1.00 88.44 202 ARG A O 1
ATOM 1605 N N . LEU A 1 203 ? -2.944 -11.774 -22.193 1.00 90.19 203 LEU A N 1
ATOM 1606 C CA . LEU A 1 203 ? -1.697 -11.023 -22.345 1.00 90.19 203 LEU A CA 1
ATOM 1607 C C . LEU A 1 203 ? -1.259 -10.350 -21.032 1.00 90.19 203 LEU A C 1
ATOM 1609 O O . LEU A 1 203 ? -0.075 -10.352 -20.694 1.00 90.19 203 LEU A O 1
ATOM 1613 N N . GLN A 1 204 ? -2.204 -9.828 -20.244 1.00 90.38 204 GLN A N 1
ATOM 1614 C CA . GLN A 1 204 ? -1.918 -9.311 -18.901 1.00 90.38 204 GLN A CA 1
ATOM 1615 C C . GLN A 1 204 ? -1.425 -10.409 -17.955 1.00 90.38 204 GLN A C 1
ATOM 1617 O O . GLN A 1 204 ? -0.484 -10.180 -17.195 1.00 90.38 204 GLN A O 1
ATOM 1622 N N . GLN A 1 205 ? -2.044 -11.589 -18.004 1.00 91.75 205 GLN A N 1
ATOM 1623 C CA . GLN A 1 205 ? -1.636 -12.750 -17.222 1.00 91.75 205 GLN A CA 1
ATOM 1624 C C . GLN A 1 205 ? -0.231 -13.213 -17.623 1.00 91.75 205 GLN A C 1
ATOM 1626 O O . GLN A 1 205 ? 0.626 -13.367 -16.756 1.00 91.75 205 GLN A O 1
ATOM 1631 N N . PHE A 1 206 ? 0.047 -13.313 -18.924 1.00 94.44 206 PHE A N 1
ATOM 1632 C CA . PHE A 1 206 ? 1.391 -1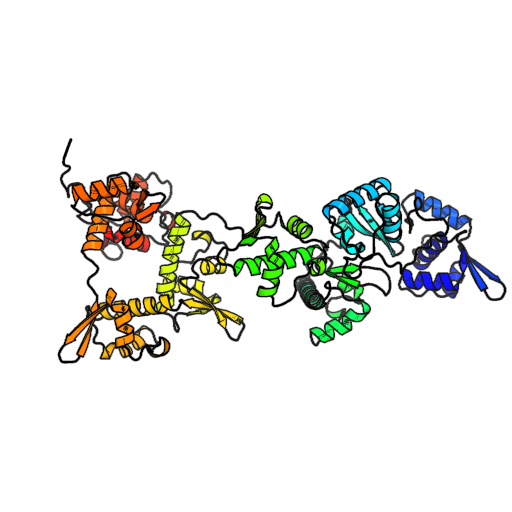3.576 -19.440 1.00 94.44 206 PHE A CA 1
ATOM 1633 C C . PHE A 1 206 ? 2.406 -12.544 -18.939 1.00 94.44 206 PHE A C 1
ATOM 1635 O O . PHE A 1 206 ? 3.478 -12.907 -18.464 1.00 94.44 206 PHE A O 1
ATOM 1642 N N . GLY A 1 207 ? 2.051 -11.256 -18.950 1.00 94.50 207 GLY A N 1
ATOM 1643 C CA . GLY A 1 207 ? 2.885 -10.202 -18.378 1.00 94.50 207 GLY A CA 1
ATOM 1644 C C . GLY A 1 207 ? 3.212 -10.426 -16.896 1.00 94.50 207 GLY A C 1
ATOM 1645 O O . GLY A 1 207 ? 4.355 -10.223 -16.494 1.00 94.50 207 GLY A O 1
ATOM 1646 N N . ARG A 1 208 ? 2.253 -10.876 -16.077 1.00 94.06 208 ARG A N 1
ATOM 1647 C CA . ARG A 1 208 ? 2.508 -11.206 -14.659 1.00 94.06 208 ARG A CA 1
ATOM 1648 C C . ARG A 1 208 ? 3.465 -12.386 -14.519 1.00 94.06 208 ARG A C 1
ATOM 1650 O O . ARG A 1 208 ? 4.402 -12.315 -13.735 1.00 94.06 208 ARG A O 1
ATOM 1657 N N . GLU A 1 209 ? 3.273 -13.421 -15.324 1.00 94.56 209 GLU A N 1
ATOM 1658 C CA . GLU A 1 209 ? 4.126 -14.609 -15.317 1.00 94.56 209 GLU A CA 1
ATOM 1659 C C . GLU A 1 209 ? 5.566 -14.295 -15.731 1.00 94.56 209 GLU A C 1
ATOM 1661 O O . GLU A 1 209 ? 6.508 -14.733 -15.075 1.00 94.56 209 GLU A O 1
ATOM 1666 N N . VAL A 1 210 ? 5.760 -13.494 -16.782 1.00 95.25 210 VAL A N 1
ATOM 1667 C CA . VAL A 1 210 ? 7.100 -13.047 -17.192 1.00 95.25 210 VAL A CA 1
ATOM 1668 C C . VAL A 1 210 ? 7.748 -12.201 -16.097 1.00 95.25 210 VAL A C 1
ATOM 1670 O O . VAL A 1 210 ? 8.936 -12.357 -15.825 1.00 95.25 210 VAL A O 1
ATOM 1673 N N . LEU A 1 211 ? 6.978 -11.337 -15.434 1.00 94.62 211 LEU A N 1
ATOM 1674 C CA . LEU A 1 211 ? 7.468 -10.542 -14.313 1.00 94.62 211 LEU A CA 1
ATOM 1675 C C . LEU A 1 211 ? 7.923 -11.426 -13.144 1.00 94.62 211 LEU A C 1
ATOM 1677 O O . LEU A 1 211 ? 8.988 -11.175 -12.580 1.00 94.62 211 LEU A O 1
ATOM 1681 N N . ASP A 1 212 ? 7.166 -12.468 -12.804 1.00 93.38 212 ASP A N 1
ATOM 1682 C CA . ASP A 1 212 ? 7.529 -13.403 -11.737 1.00 93.38 212 ASP A CA 1
ATOM 1683 C C . ASP A 1 212 ? 8.731 -14.275 -12.112 1.00 93.38 212 ASP A C 1
ATOM 1685 O O . ASP A 1 212 ? 9.632 -14.440 -11.291 1.00 93.38 212 ASP A O 1
ATOM 1689 N N . LEU A 1 213 ? 8.824 -14.724 -13.367 1.00 95.19 213 LEU A N 1
ATOM 1690 C CA . LEU A 1 213 ? 10.006 -15.414 -13.886 1.00 95.19 213 LEU A CA 1
ATOM 1691 C C . LEU A 1 213 ? 11.263 -14.538 -13.778 1.00 95.19 213 LEU A C 1
ATOM 1693 O O . LEU A 1 213 ? 12.305 -15.014 -13.321 1.00 95.19 213 LEU A O 1
ATOM 1697 N N . LEU A 1 214 ? 11.175 -13.267 -14.192 1.00 94.31 214 LEU A N 1
ATOM 1698 C CA . LEU A 1 214 ? 12.308 -12.338 -14.186 1.00 94.31 214 LEU A CA 1
ATOM 1699 C C . LEU A 1 214 ? 12.764 -11.973 -12.772 1.00 94.31 214 LEU A C 1
ATOM 1701 O O . LEU A 1 214 ? 13.965 -11.858 -12.554 1.00 94.31 214 LEU A O 1
ATOM 1705 N N . LYS A 1 215 ? 11.857 -11.867 -11.793 1.00 90.25 215 LYS A N 1
ATOM 1706 C CA . LYS A 1 215 ? 12.227 -11.647 -10.378 1.00 90.25 215 LYS A CA 1
ATOM 1707 C C . LYS A 1 215 ? 13.154 -12.729 -9.819 1.00 90.25 215 LYS A C 1
ATOM 1709 O O . LYS A 1 215 ? 13.940 -12.440 -8.921 1.00 90.25 215 LYS A O 1
ATOM 1714 N N . GLN A 1 216 ? 13.039 -13.958 -10.323 1.00 88.25 216 GLN A N 1
ATOM 1715 C CA . GLN A 1 216 ? 13.880 -15.082 -9.901 1.00 88.25 216 GLN A CA 1
ATOM 1716 C C . GLN A 1 216 ? 15.250 -15.086 -10.582 1.00 88.25 216 GLN A C 1
ATOM 1718 O O . GLN A 1 216 ? 16.146 -15.807 -10.151 1.00 88.25 216 GLN A O 1
ATOM 1723 N N . GLN A 1 217 ? 15.432 -14.287 -11.638 1.00 85.88 217 GLN A N 1
ATOM 1724 C CA . GLN A 1 217 ? 16.716 -14.156 -12.316 1.00 85.88 217 GLN A CA 1
ATOM 1725 C C . GLN A 1 217 ? 17.590 -13.187 -11.518 1.00 85.88 217 GLN A C 1
ATOM 1727 O O . GLN A 1 217 ? 17.624 -11.984 -11.778 1.00 85.88 217 GLN A O 1
ATOM 1732 N N . SER A 1 218 ? 18.253 -13.708 -10.490 1.00 74.31 218 SER A N 1
ATOM 1733 C CA . SER A 1 218 ? 19.274 -12.972 -9.752 1.00 74.31 218 SER A CA 1
ATOM 1734 C C . SER A 1 218 ? 20.651 -13.273 -10.354 1.00 74.31 218 SER A C 1
ATOM 1736 O O . SER A 1 218 ? 20.951 -14.448 -10.587 1.00 74.31 218 SER A O 1
ATOM 1738 N N . PRO A 1 219 ? 21.487 -12.251 -10.611 1.00 76.75 219 PRO A N 1
ATOM 1739 C CA . PRO A 1 219 ? 21.271 -10.826 -10.321 1.00 76.75 219 PRO A CA 1
ATOM 1740 C C . PRO A 1 219 ? 20.556 -10.042 -11.454 1.00 76.75 219 PRO A C 1
ATOM 1742 O O . PRO A 1 219 ? 20.564 -10.445 -12.620 1.00 76.75 219 PRO A O 1
ATOM 1745 N N . HIS A 1 220 ? 19.970 -8.885 -11.117 1.00 81.69 220 HIS A N 1
ATOM 1746 C CA . HIS A 1 220 ? 19.465 -7.836 -12.029 1.00 81.69 220 HIS A CA 1
ATOM 1747 C C . HIS A 1 220 ? 18.174 -8.101 -12.824 1.00 81.69 220 HIS A C 1
ATOM 1749 O O . HIS A 1 220 ? 17.786 -7.268 -13.642 1.00 81.69 220 HIS A O 1
ATOM 1755 N N . CYS A 1 221 ? 17.471 -9.213 -12.602 1.00 89.69 221 CYS A N 1
ATOM 1756 C CA . CYS A 1 221 ? 16.206 -9.532 -13.286 1.00 89.69 221 CYS A CA 1
ATOM 1757 C C . CYS A 1 221 ? 16.323 -9.609 -14.820 1.00 89.69 221 CYS A C 1
ATOM 1759 O O . CYS A 1 221 ? 15.417 -9.187 -15.545 1.00 89.69 221 CYS A O 1
ATOM 1761 N N . ARG A 1 222 ? 17.447 -10.143 -15.315 1.00 91.69 222 ARG A N 1
ATOM 1762 C CA . ARG A 1 222 ? 17.782 -10.235 -16.746 1.00 91.69 222 ARG A CA 1
ATOM 1763 C C . ARG A 1 222 ? 17.734 -11.679 -17.237 1.00 91.69 222 ARG A C 1
ATOM 1765 O O . ARG A 1 222 ? 18.193 -12.585 -16.549 1.00 91.69 222 ARG A O 1
ATOM 1772 N N . LEU A 1 223 ? 17.246 -11.897 -18.457 1.00 94.44 223 LEU A N 1
ATOM 1773 C CA . LEU A 1 223 ? 17.226 -13.217 -19.096 1.00 94.44 223 LEU A CA 1
ATOM 1774 C C . LEU A 1 223 ? 17.524 -13.102 -20.599 1.00 94.44 223 LEU A C 1
ATOM 1776 O O . LEU A 1 223 ? 16.853 -12.337 -21.288 1.00 94.44 223 LEU A O 1
ATOM 1780 N N . PRO A 1 224 ? 18.487 -13.854 -21.161 1.00 93.69 224 PRO A N 1
ATOM 1781 C CA . PRO A 1 224 ? 18.664 -13.911 -22.610 1.00 93.69 224 PRO A CA 1
ATOM 1782 C C . PRO A 1 224 ? 17.397 -14.421 -23.304 1.00 93.69 224 PRO A C 1
ATOM 1784 O O . PRO A 1 224 ? 16.835 -15.439 -22.893 1.00 93.69 224 PRO A O 1
ATOM 1787 N N . VAL A 1 225 ? 16.970 -13.768 -24.391 1.00 93.56 225 VAL A N 1
ATOM 1788 C CA . VAL A 1 225 ? 15.755 -14.158 -25.136 1.00 93.56 225 VAL A CA 1
ATOM 1789 C C . VAL A 1 225 ? 15.846 -15.609 -25.624 1.00 93.56 225 VAL A C 1
ATOM 1791 O O . VAL A 1 225 ? 14.860 -16.341 -25.575 1.00 93.56 225 VAL A O 1
ATOM 1794 N N . SER A 1 226 ? 17.040 -16.063 -26.012 1.00 92.00 226 SER A N 1
ATOM 1795 C CA . SER A 1 226 ? 17.306 -17.446 -26.433 1.00 92.00 226 SER A CA 1
ATOM 1796 C C . SER A 1 226 ? 17.044 -18.490 -25.340 1.00 92.00 226 SER A C 1
ATOM 1798 O O . SER A 1 226 ? 16.702 -19.627 -25.654 1.00 92.00 226 SER A O 1
ATOM 1800 N N . LYS A 1 227 ? 17.157 -18.108 -24.062 1.00 94.06 227 LYS A N 1
ATOM 1801 C CA . LYS A 1 227 ? 16.889 -18.971 -22.900 1.00 94.06 227 LYS A CA 1
ATOM 1802 C C . LYS A 1 227 ? 15.462 -18.830 -22.368 1.00 94.06 227 LYS A C 1
ATOM 1804 O O . LYS A 1 227 ? 15.093 -19.546 -21.439 1.00 94.06 227 LYS A O 1
ATOM 1809 N N . PHE A 1 228 ? 14.646 -17.943 -22.943 1.00 94.44 228 PHE A N 1
ATOM 1810 C CA . PHE A 1 228 ? 13.315 -17.640 -22.419 1.00 94.44 228 PHE A CA 1
ATOM 1811 C C . PHE A 1 228 ? 12.431 -18.885 -22.300 1.00 94.44 228 PHE A C 1
ATOM 1813 O O . PHE A 1 228 ? 11.908 -19.168 -21.227 1.00 94.44 228 PHE A O 1
ATOM 1820 N N . VAL A 1 229 ? 12.299 -19.655 -23.384 1.00 92.69 229 VAL A N 1
ATOM 1821 C CA . VAL A 1 229 ? 11.405 -20.825 -23.430 1.00 92.69 229 VAL A CA 1
ATOM 1822 C C . VAL A 1 229 ? 11.827 -21.887 -22.412 1.00 92.69 229 VAL A C 1
ATOM 1824 O O . VAL A 1 229 ? 10.977 -22.421 -21.700 1.00 92.69 229 VAL A O 1
ATOM 1827 N N . SER A 1 230 ? 13.131 -22.157 -22.298 1.00 94.31 230 SER A N 1
ATOM 1828 C CA . SER A 1 230 ? 13.667 -23.111 -21.322 1.00 94.31 230 SER A CA 1
ATOM 1829 C C . SER A 1 230 ? 13.444 -22.652 -19.881 1.00 94.31 230 SER A C 1
ATOM 1831 O O . SER A 1 230 ? 12.971 -23.441 -19.066 1.00 94.31 230 SER A O 1
ATOM 1833 N N . SER A 1 231 ? 13.714 -21.381 -19.567 1.00 95.06 231 SER A N 1
ATOM 1834 C CA . SER A 1 231 ? 13.544 -20.852 -18.208 1.00 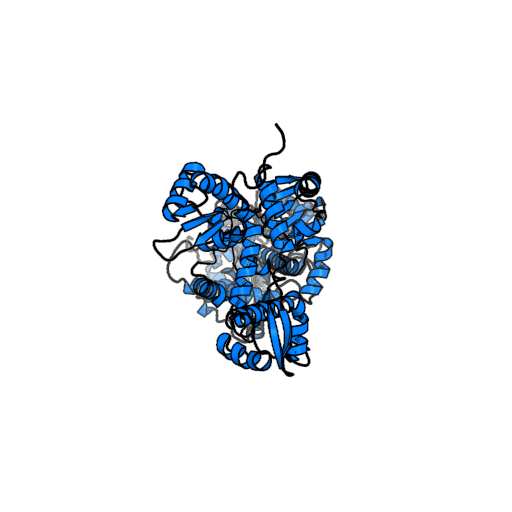95.06 231 SER A CA 1
ATOM 1835 C C . SER A 1 231 ? 12.073 -20.764 -17.806 1.00 95.06 231 SER A C 1
ATOM 1837 O O . SER A 1 231 ? 11.725 -21.078 -16.671 1.00 95.06 231 SER A O 1
ATOM 1839 N N . TYR A 1 232 ? 11.192 -20.401 -18.742 1.00 95.44 232 TYR A N 1
ATOM 1840 C CA . TYR A 1 232 ? 9.749 -20.398 -18.515 1.00 95.44 232 TYR A CA 1
ATOM 1841 C C . TYR A 1 232 ? 9.237 -21.808 -18.193 1.00 95.44 232 TYR A C 1
ATOM 1843 O O . TYR A 1 232 ? 8.495 -21.991 -17.228 1.00 95.44 232 TYR A O 1
ATOM 1851 N N . HIS A 1 233 ? 9.681 -22.816 -18.953 1.00 94.81 233 HIS A N 1
ATOM 1852 C CA . HIS A 1 233 ? 9.335 -24.212 -18.692 1.00 94.81 233 HIS A CA 1
ATOM 1853 C C . HIS A 1 233 ? 9.845 -24.694 -17.334 1.00 94.81 233 HIS A C 1
ATOM 1855 O O . HIS A 1 233 ? 9.100 -25.335 -16.599 1.00 94.81 233 HIS A O 1
ATOM 1861 N N . GLN A 1 234 ? 11.085 -24.358 -16.980 1.00 94.56 234 GLN A N 1
ATOM 1862 C CA . GLN A 1 234 ? 11.665 -24.722 -15.690 1.00 94.56 234 GLN A CA 1
ATOM 1863 C C . GLN A 1 234 ? 10.899 -24.101 -14.514 1.00 94.56 234 GLN A C 1
ATOM 1865 O O . GLN A 1 234 ? 10.698 -24.770 -13.505 1.00 94.56 234 GLN A O 1
ATOM 1870 N N . TYR A 1 235 ? 10.470 -22.842 -14.632 1.00 94.94 235 TYR A N 1
ATOM 1871 C CA . TYR A 1 235 ? 9.816 -22.135 -13.532 1.00 94.94 235 TYR A CA 1
ATOM 1872 C C . TYR A 1 235 ? 8.339 -22.517 -13.361 1.00 94.94 235 TYR A C 1
ATOM 1874 O O . TYR A 1 235 ? 7.894 -22.774 -12.247 1.00 94.94 235 TYR A O 1
ATOM 1882 N N . PHE A 1 236 ? 7.578 -22.597 -14.456 1.00 94.38 236 PHE A N 1
ATOM 1883 C CA . PHE A 1 236 ? 6.135 -22.872 -14.406 1.00 94.38 236 PHE A CA 1
ATOM 1884 C C . PHE A 1 236 ? 5.768 -24.341 -14.642 1.00 94.38 236 PHE A C 1
ATOM 1886 O O . PHE A 1 236 ? 4.586 -24.679 -14.623 1.00 94.38 236 PHE A O 1
ATOM 1893 N N . SER A 1 237 ? 6.746 -25.213 -14.907 1.00 93.44 237 SER A N 1
ATOM 1894 C CA . SER A 1 237 ? 6.527 -26.624 -15.270 1.00 93.44 237 SER A CA 1
ATOM 1895 C C . SER A 1 237 ? 5.578 -26.815 -16.466 1.00 93.44 237 SER A C 1
ATOM 1897 O O . SER A 1 237 ? 4.876 -27.820 -16.570 1.00 93.44 237 SER A O 1
ATOM 1899 N N . ARG A 1 238 ? 5.533 -25.837 -17.385 1.00 93.19 238 ARG A N 1
ATOM 1900 C CA . ARG A 1 238 ? 4.703 -25.862 -18.601 1.00 93.19 238 ARG A CA 1
ATOM 1901 C C . ARG A 1 238 ? 5.353 -25.096 -19.747 1.00 93.19 238 ARG A C 1
ATOM 1903 O O . ARG A 1 238 ? 6.101 -24.147 -19.533 1.00 93.19 238 ARG A O 1
ATOM 1910 N N . GLN A 1 239 ? 5.043 -25.475 -20.983 1.00 88.81 239 GLN A N 1
ATOM 1911 C CA . GLN A 1 239 ? 5.573 -24.783 -22.159 1.00 88.81 239 GLN A CA 1
ATOM 1912 C C . GLN A 1 239 ? 4.851 -23.452 -22.411 1.00 88.81 239 GLN A C 1
ATOM 1914 O O . GLN A 1 239 ? 3.625 -23.383 -22.349 1.00 88.81 239 GLN A 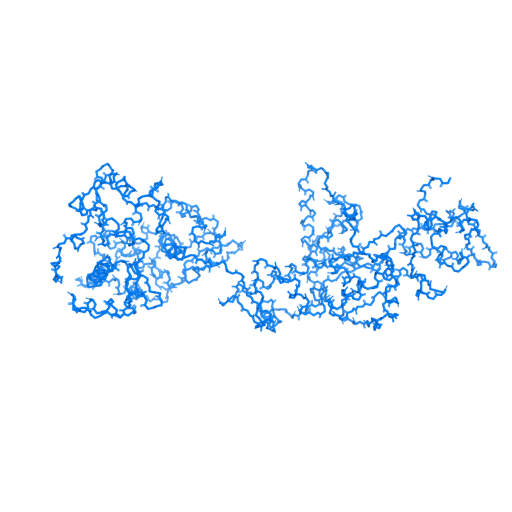O 1
ATOM 1919 N N . CYS A 1 240 ? 5.610 -22.412 -22.768 1.00 90.56 240 CYS A N 1
ATOM 1920 C CA . CYS A 1 240 ? 5.054 -21.169 -23.298 1.00 90.56 240 CYS A CA 1
ATOM 1921 C C . CYS A 1 240 ? 4.672 -21.370 -24.772 1.00 90.56 240 CYS A C 1
ATOM 1923 O O . CYS A 1 240 ? 5.523 -21.309 -25.662 1.00 90.56 240 CYS A O 1
ATOM 1925 N N . ARG A 1 241 ? 3.394 -21.641 -25.039 1.00 89.56 241 ARG A N 1
ATOM 1926 C CA . ARG A 1 241 ? 2.870 -21.754 -26.404 1.00 89.56 241 ARG A CA 1
ATOM 1927 C C . ARG A 1 241 ? 2.535 -20.365 -26.936 1.00 89.56 241 ARG A C 1
ATOM 1929 O O . ARG A 1 241 ? 1.528 -19.776 -26.570 1.00 89.56 241 ARG A O 1
ATOM 1936 N N . VAL A 1 242 ? 3.382 -19.847 -27.821 1.00 90.62 242 VAL A N 1
ATOM 1937 C CA . VAL A 1 242 ? 3.253 -18.484 -28.375 1.00 90.62 242 VAL A CA 1
ATOM 1938 C C . VAL A 1 242 ? 1.902 -18.270 -29.085 1.00 90.62 242 VAL A C 1
ATOM 1940 O O . VAL A 1 242 ? 1.295 -17.206 -28.959 1.00 90.62 242 VAL A O 1
ATOM 1943 N N . ALA A 1 243 ? 1.393 -19.309 -29.757 1.00 88.88 243 ALA A N 1
ATOM 1944 C CA . ALA A 1 243 ? 0.121 -19.278 -30.476 1.00 88.88 243 ALA A CA 1
ATOM 1945 C C . ALA A 1 243 ? -1.104 -19.072 -29.565 1.00 88.88 243 ALA A C 1
ATOM 1947 O O . ALA A 1 243 ? -2.077 -18.464 -30.007 1.00 88.88 243 ALA A O 1
ATOM 1948 N N . ASP A 1 244 ? -1.044 -19.486 -28.292 1.00 88.31 244 ASP A N 1
ATOM 1949 C CA . ASP A 1 244 ? -2.149 -19.325 -27.327 1.00 88.31 244 ASP A CA 1
ATOM 1950 C C . ASP A 1 244 ? -2.450 -17.838 -27.042 1.00 88.31 244 ASP A C 1
ATOM 1952 O O . ASP A 1 244 ? -3.534 -17.479 -26.573 1.00 88.31 244 ASP A O 1
ATOM 1956 N N . TYR A 1 245 ? -1.495 -16.962 -27.366 1.00 88.38 245 TYR A N 1
ATOM 1957 C CA . TYR A 1 245 ? -1.588 -15.512 -27.218 1.00 88.38 245 TYR A CA 1
ATOM 1958 C C . TYR A 1 245 ? -1.824 -14.780 -28.548 1.00 88.38 245 TYR A C 1
ATOM 1960 O O . TYR A 1 245 ? -1.876 -13.555 -28.552 1.00 88.38 245 TYR A O 1
ATOM 1968 N N . GLY A 1 246 ? -1.968 -15.497 -29.670 1.00 87.50 246 GLY A N 1
ATOM 1969 C CA . GLY A 1 246 ? -2.189 -14.902 -30.994 1.00 87.50 246 GLY A CA 1
ATOM 1970 C C . GLY A 1 246 ? -0.919 -14.460 -31.729 1.00 87.50 246 GLY A C 1
ATOM 1971 O O . GLY A 1 246 ? -1.010 -13.704 -32.692 1.00 87.50 246 GLY A O 1
ATOM 1972 N N . TYR A 1 247 ? 0.258 -14.934 -31.309 1.00 91.25 247 TYR A N 1
ATOM 1973 C CA . TYR A 1 247 ? 1.541 -14.595 -31.930 1.00 91.25 247 TYR A CA 1
ATOM 1974 C C . TYR A 1 247 ? 2.211 -15.827 -32.547 1.00 91.25 247 TYR A C 1
ATOM 1976 O O . TYR A 1 247 ? 2.018 -16.959 -32.104 1.00 91.25 247 TYR A O 1
ATOM 1984 N N . THR A 1 248 ? 3.052 -15.611 -33.559 1.00 90.44 248 THR A N 1
ATOM 1985 C CA . THR A 1 248 ? 3.828 -16.684 -34.210 1.00 90.44 248 THR A CA 1
ATOM 1986 C C . THR A 1 248 ? 5.290 -16.712 -33.783 1.00 90.44 248 THR A C 1
ATOM 1988 O O . THR A 1 248 ? 5.946 -17.745 -33.900 1.00 90.44 248 THR A O 1
ATOM 1991 N N . LYS A 1 249 ? 5.827 -15.586 -33.299 1.00 90.00 249 LYS A N 1
ATOM 1992 C CA . LYS A 1 249 ? 7.214 -15.471 -32.836 1.00 90.00 249 LYS A CA 1
ATOM 1993 C C . LYS A 1 249 ? 7.237 -14.980 -31.399 1.00 90.00 249 LYS A C 1
ATOM 1995 O O . LYS A 1 249 ? 6.515 -14.054 -31.040 1.00 90.00 249 LYS A O 1
ATOM 2000 N N . ILE A 1 250 ? 8.115 -15.572 -30.592 1.00 91.38 250 ILE A N 1
ATOM 2001 C CA . ILE A 1 250 ? 8.244 -15.220 -29.174 1.00 91.38 250 ILE A CA 1
ATOM 2002 C C . ILE A 1 250 ? 8.604 -13.746 -28.973 1.00 91.38 250 ILE A C 1
ATOM 2004 O O . ILE A 1 250 ? 8.117 -13.111 -28.047 1.00 91.38 250 ILE A O 1
ATOM 2008 N N . ILE A 1 251 ? 9.423 -13.188 -29.866 1.00 89.88 251 ILE A N 1
ATOM 2009 C CA . ILE A 1 251 ? 9.824 -11.787 -29.785 1.00 89.88 251 ILE A CA 1
ATOM 2010 C C . ILE A 1 251 ? 8.627 -10.846 -29.945 1.00 89.88 251 ILE A C 1
ATOM 2012 O O . ILE A 1 251 ? 8.534 -9.873 -29.207 1.00 89.88 251 ILE A O 1
ATOM 2016 N N . ASP A 1 252 ? 7.686 -11.169 -30.835 1.00 90.94 252 ASP A N 1
ATOM 2017 C CA . ASP A 1 252 ? 6.495 -10.352 -31.076 1.00 90.94 252 ASP A CA 1
ATOM 2018 C C . ASP A 1 252 ? 5.561 -10.395 -29.858 1.00 90.94 252 ASP A C 1
ATOM 2020 O O . ASP A 1 252 ? 5.043 -9.363 -29.438 1.00 90.94 252 ASP A O 1
ATOM 2024 N N . LEU A 1 253 ? 5.437 -11.566 -29.219 1.00 94.19 253 LEU A N 1
ATOM 2025 C CA . LEU A 1 253 ? 4.707 -11.725 -27.958 1.00 94.19 253 LEU A CA 1
ATOM 2026 C C . LEU A 1 253 ? 5.353 -10.933 -26.807 1.00 94.19 253 LEU A C 1
ATOM 2028 O O . LEU A 1 253 ? 4.659 -10.283 -26.031 1.00 94.19 253 LEU A O 1
ATOM 2032 N N . LEU A 1 254 ? 6.682 -10.956 -26.687 1.00 94.06 254 LEU A N 1
ATOM 2033 C CA . LEU A 1 254 ? 7.398 -10.179 -25.670 1.00 94.06 254 LEU A CA 1
ATOM 2034 C C . LEU A 1 254 ? 7.265 -8.667 -25.921 1.00 94.06 254 LEU A C 1
ATOM 2036 O O . LEU A 1 254 ? 7.029 -7.902 -24.987 1.00 94.06 254 LEU A O 1
ATOM 2040 N N . MET A 1 255 ? 7.338 -8.227 -27.179 1.00 90.88 255 MET A N 1
ATOM 2041 C CA . MET A 1 255 ? 7.109 -6.825 -27.552 1.00 90.88 255 MET A CA 1
ATOM 2042 C C . MET A 1 255 ? 5.670 -6.359 -27.280 1.00 90.88 255 MET A C 1
ATOM 2044 O O . MET A 1 255 ? 5.444 -5.159 -27.155 1.00 90.88 255 MET A O 1
ATOM 2048 N N . ALA A 1 256 ? 4.710 -7.277 -27.125 1.00 93.94 256 ALA A N 1
ATOM 2049 C CA . ALA A 1 256 ? 3.320 -6.957 -26.805 1.00 93.94 256 ALA A CA 1
ATOM 2050 C C . ALA A 1 256 ? 3.071 -6.590 -25.327 1.00 93.94 256 ALA A C 1
ATOM 2052 O O . ALA A 1 256 ? 1.985 -6.124 -24.983 1.00 93.94 256 ALA A O 1
ATOM 2053 N N . ILE A 1 257 ? 4.064 -6.743 -24.441 1.00 93.88 257 ILE A N 1
ATOM 2054 C CA . ILE A 1 257 ? 3.972 -6.382 -23.011 1.00 93.88 257 ILE A CA 1
ATOM 2055 C C . ILE A 1 257 ? 5.020 -5.327 -22.582 1.00 93.88 257 ILE A C 1
ATOM 2057 O O . ILE A 1 257 ? 5.698 -5.503 -21.563 1.00 93.88 257 ILE A O 1
ATOM 2061 N N . PRO A 1 258 ? 5.126 -4.176 -23.278 1.00 91.75 258 PRO A N 1
ATOM 2062 C CA . PRO A 1 258 ? 6.184 -3.181 -23.048 1.00 91.75 258 PRO A CA 1
ATOM 2063 C C . PRO A 1 258 ? 6.072 -2.472 -21.688 1.00 91.75 258 PRO A C 1
ATOM 2065 O O . PRO A 1 258 ? 7.035 -1.910 -21.180 1.00 91.75 258 PRO A O 1
ATOM 2068 N N . LYS A 1 259 ? 4.889 -2.508 -21.055 1.00 91.38 259 LYS A N 1
ATOM 2069 C CA . LYS A 1 259 ? 4.686 -1.983 -19.692 1.00 91.38 259 LYS A CA 1
ATOM 2070 C C . LYS A 1 259 ? 5.348 -2.849 -18.621 1.00 91.38 259 LYS A C 1
ATOM 2072 O O . LYS A 1 259 ? 5.543 -2.370 -17.506 1.00 91.38 259 LYS A O 1
ATOM 2077 N N . THR A 1 260 ? 5.614 -4.115 -18.938 1.00 95.06 260 THR A N 1
ATOM 2078 C CA . THR A 1 260 ? 6.196 -5.088 -18.016 1.00 95.06 260 THR A CA 1
ATOM 2079 C C . THR A 1 260 ? 7.690 -5.219 -18.258 1.00 95.06 260 THR A C 1
ATOM 2081 O O . THR A 1 260 ? 8.480 -5.065 -17.326 1.00 95.06 260 THR A O 1
ATOM 2084 N N . ILE A 1 261 ? 8.082 -5.464 -19.506 1.00 95.69 261 ILE A N 1
ATOM 2085 C CA . ILE A 1 261 ? 9.460 -5.792 -19.872 1.00 95.69 261 ILE A CA 1
ATOM 2086 C C . ILE A 1 261 ? 10.048 -4.808 -20.874 1.00 95.69 261 ILE A C 1
ATOM 2088 O O . ILE A 1 261 ? 9.332 -4.091 -21.566 1.00 95.69 261 ILE A O 1
ATOM 2092 N N . GLN A 1 262 ? 11.368 -4.843 -20.977 1.00 95.06 262 GLN A N 1
ATOM 2093 C CA . GLN A 1 262 ? 12.157 -4.172 -21.994 1.00 95.06 262 GLN A CA 1
ATOM 2094 C C . GLN A 1 262 ? 13.114 -5.177 -22.635 1.00 95.06 262 GLN A C 1
ATOM 2096 O O . GLN A 1 262 ? 13.656 -6.052 -21.957 1.00 95.06 262 GLN A O 1
ATOM 2101 N N . ILE A 1 263 ? 13.322 -5.046 -23.944 1.00 93.38 263 ILE A N 1
ATOM 2102 C CA . ILE A 1 263 ? 14.240 -5.885 -24.715 1.00 93.38 263 ILE A CA 1
ATOM 2103 C C . ILE A 1 263 ? 15.469 -5.049 -25.065 1.00 93.38 263 ILE A C 1
ATOM 2105 O O . ILE A 1 263 ? 15.375 -4.093 -25.832 1.00 93.38 263 ILE A O 1
ATOM 2109 N N . LEU A 1 264 ? 16.609 -5.431 -24.506 1.00 92.06 264 LEU A N 1
ATOM 2110 C CA . LEU A 1 264 ? 17.900 -4.778 -24.687 1.00 92.06 264 LEU A CA 1
ATOM 2111 C C . LEU A 1 264 ? 18.722 -5.490 -25.760 1.00 92.06 264 LEU A C 1
ATOM 2113 O O . LEU A 1 264 ? 18.554 -6.692 -25.987 1.00 92.06 264 LEU A O 1
ATOM 2117 N N . GLY A 1 265 ? 19.637 -4.754 -26.384 1.00 88.56 265 GLY A N 1
ATOM 2118 C CA . GLY A 1 265 ? 20.543 -5.266 -27.406 1.00 88.56 265 GLY A CA 1
ATOM 2119 C C . GLY A 1 265 ? 19.851 -5.638 -28.720 1.00 88.56 265 GLY A C 1
ATOM 2120 O O . GLY A 1 265 ? 18.637 -5.475 -28.901 1.00 88.56 265 GLY A O 1
ATOM 2121 N N . ASN A 1 266 ? 20.649 -6.143 -29.657 1.00 80.50 266 ASN A N 1
ATOM 2122 C CA . ASN A 1 266 ? 20.232 -6.445 -31.022 1.00 80.50 266 ASN A CA 1
ATOM 2123 C C . ASN A 1 266 ? 20.474 -7.929 -31.358 1.00 80.50 266 ASN A C 1
ATOM 2125 O O . ASN A 1 266 ? 21.112 -8.671 -30.611 1.00 80.50 266 ASN A O 1
ATOM 2129 N N . GLY A 1 267 ? 19.877 -8.376 -32.467 1.00 76.19 267 GLY A N 1
ATOM 2130 C CA . GLY A 1 267 ? 20.060 -9.727 -33.000 1.00 76.19 267 GLY A CA 1
ATOM 2131 C C . GLY A 1 267 ? 19.838 -10.868 -31.995 1.00 76.19 267 GLY A C 1
ATOM 2132 O O . GLY A 1 267 ? 18.832 -10.902 -31.284 1.00 76.19 267 GLY A O 1
ATOM 2133 N N . ASN A 1 268 ? 20.789 -11.805 -31.952 1.00 75.00 268 ASN A N 1
ATOM 2134 C CA . ASN A 1 268 ? 20.740 -13.011 -31.114 1.00 75.00 268 ASN A CA 1
ATOM 2135 C C . ASN A 1 268 ? 21.218 -12.792 -29.669 1.00 75.00 268 ASN A C 1
ATOM 2137 O O . ASN A 1 268 ? 21.016 -13.663 -28.823 1.00 75.00 268 ASN A O 1
ATOM 2141 N N . LYS A 1 269 ? 21.820 -11.635 -29.371 1.00 81.88 269 LYS A N 1
ATOM 2142 C CA . LYS A 1 269 ? 22.305 -11.262 -28.033 1.00 81.88 269 LYS A CA 1
ATOM 2143 C C . LYS A 1 269 ? 21.253 -10.526 -27.196 1.00 81.88 269 LYS A C 1
ATOM 2145 O O . LYS A 1 269 ? 21.570 -9.999 -26.134 1.00 81.88 269 LYS A O 1
ATOM 2150 N N . ARG A 1 270 ? 19.998 -10.472 -27.659 1.00 88.88 270 ARG A N 1
ATOM 2151 C CA . ARG A 1 270 ? 18.919 -9.773 -26.954 1.00 88.88 270 ARG A CA 1
ATOM 2152 C C . ARG A 1 270 ? 18.709 -10.325 -25.550 1.00 88.88 270 ARG A C 1
ATOM 2154 O O . ARG A 1 270 ? 18.587 -11.538 -25.349 1.00 88.88 270 ARG A O 1
ATOM 2161 N N . ILE A 1 271 ? 18.577 -9.413 -24.599 1.00 92.75 271 ILE A N 1
ATOM 2162 C CA . ILE A 1 271 ? 18.273 -9.705 -23.199 1.00 92.75 271 ILE A CA 1
ATOM 2163 C C . ILE A 1 271 ? 16.924 -9.073 -22.878 1.00 92.75 271 ILE A C 1
ATOM 2165 O O . ILE A 1 271 ? 16.672 -7.928 -23.242 1.00 92.75 271 ILE A O 1
ATOM 2169 N N . ILE A 1 272 ? 16.052 -9.806 -22.196 1.00 95.12 272 ILE A N 1
ATOM 2170 C CA . ILE A 1 272 ? 14.853 -9.234 -21.589 1.00 95.12 272 ILE A CA 1
ATOM 2171 C C . ILE A 1 272 ? 15.155 -8.835 -20.144 1.00 95.12 272 ILE A C 1
ATOM 2173 O O . ILE A 1 272 ? 15.789 -9.583 -19.399 1.00 95.12 272 ILE A O 1
ATOM 2177 N N . THR A 1 273 ? 14.699 -7.651 -19.759 1.00 95.56 273 THR A N 1
ATOM 2178 C CA . THR A 1 273 ? 14.708 -7.145 -18.383 1.00 95.56 273 THR A CA 1
ATOM 2179 C C . THR A 1 273 ? 13.325 -6.600 -18.040 1.00 95.56 273 THR A C 1
ATOM 2181 O O . THR A 1 273 ? 12.468 -6.452 -18.915 1.00 95.56 273 THR A O 1
ATOM 2184 N N . LEU A 1 274 ? 13.079 -6.293 -16.771 1.00 96.31 274 LEU A N 1
ATOM 2185 C CA . LEU A 1 274 ? 11.897 -5.528 -16.389 1.00 96.31 274 LEU A CA 1
ATOM 2186 C C . LEU A 1 274 ? 12.029 -4.083 -16.883 1.00 96.31 274 LEU A C 1
ATOM 2188 O O . LEU A 1 274 ? 13.094 -3.481 -16.806 1.00 96.31 274 LEU A O 1
ATOM 2192 N N . SER A 1 275 ? 10.926 -3.522 -17.370 1.00 95.88 275 SER A N 1
ATOM 2193 C CA . SER A 1 275 ? 10.847 -2.088 -17.666 1.00 95.88 275 SER A CA 1
ATOM 2194 C C . SER A 1 275 ? 11.087 -1.259 -16.398 1.00 95.88 275 SER A C 1
ATOM 2196 O O . SER A 1 275 ? 10.695 -1.686 -15.305 1.00 95.88 275 SER A O 1
ATOM 2198 N N . HIS A 1 276 ? 11.630 -0.045 -16.551 1.00 95.50 276 HIS A N 1
ATOM 2199 C CA . HIS A 1 276 ? 11.845 0.902 -15.443 1.00 95.50 276 HIS A CA 1
ATOM 2200 C C . HIS A 1 276 ? 10.574 1.084 -14.601 1.00 95.50 276 HIS A C 1
ATOM 2202 O O . HIS A 1 276 ? 10.554 0.873 -13.390 1.00 95.50 276 HIS A O 1
ATOM 2208 N N . ARG A 1 277 ? 9.436 1.304 -15.273 1.00 94.50 277 ARG A N 1
ATOM 2209 C CA . ARG A 1 277 ? 8.116 1.401 -14.631 1.00 94.50 277 ARG A CA 1
ATOM 2210 C C . ARG A 1 277 ? 7.788 0.193 -13.748 1.00 94.50 277 ARG A C 1
ATOM 2212 O O . ARG A 1 277 ? 7.206 0.354 -12.673 1.00 94.50 277 ARG A O 1
ATOM 2219 N N . SER A 1 278 ? 8.086 -1.017 -14.215 1.00 95.56 278 SER A N 1
ATOM 2220 C CA . SER A 1 278 ? 7.812 -2.240 -13.456 1.00 95.56 278 SER A CA 1
ATOM 2221 C C . SER A 1 278 ? 8.747 -2.409 -12.267 1.00 95.56 278 SER A C 1
ATOM 2223 O O . SER A 1 278 ? 8.297 -2.882 -11.223 1.00 95.56 278 SER A O 1
ATOM 2225 N N . GLN A 1 279 ? 10.008 -1.997 -12.386 1.00 95.50 279 GLN A N 1
ATOM 2226 C CA . GLN A 1 279 ? 10.960 -2.026 -11.279 1.00 95.50 279 GLN A CA 1
ATOM 2227 C C . GLN A 1 279 ? 10.613 -0.997 -10.200 1.00 95.50 279 GLN A C 1
ATOM 2229 O O . GLN A 1 279 ? 10.526 -1.387 -9.037 1.00 95.50 279 GLN A O 1
ATOM 2234 N N . VAL A 1 280 ? 10.300 0.252 -10.574 1.00 96.56 280 VAL A N 1
ATOM 2235 C CA . VAL A 1 280 ? 9.827 1.292 -9.639 1.00 96.56 280 VAL A CA 1
ATOM 2236 C C . VAL A 1 280 ? 8.582 0.804 -8.903 1.00 96.56 280 VAL A C 1
ATOM 2238 O O . VAL A 1 280 ? 8.550 0.781 -7.676 1.00 96.56 280 VAL A O 1
ATOM 2241 N N . LYS A 1 281 ? 7.578 0.291 -9.632 1.00 95.56 281 LYS A N 1
ATOM 2242 C CA . LYS A 1 281 ? 6.358 -0.260 -9.020 1.00 95.56 281 LYS A CA 1
ATOM 2243 C C . LYS A 1 281 ? 6.656 -1.419 -8.064 1.00 95.56 281 LYS A C 1
ATOM 2245 O O . LYS A 1 281 ? 6.012 -1.530 -7.022 1.00 95.56 281 LYS A O 1
ATOM 2250 N N . ARG A 1 282 ? 7.591 -2.305 -8.420 1.00 94.81 282 ARG A N 1
ATOM 2251 C CA . ARG A 1 282 ? 7.997 -3.422 -7.560 1.00 94.81 282 ARG A CA 1
ATOM 2252 C C . ARG A 1 282 ? 8.645 -2.906 -6.277 1.00 94.81 282 ARG A C 1
ATOM 2254 O O . ARG A 1 282 ? 8.201 -3.304 -5.207 1.00 94.81 282 ARG A O 1
ATOM 2261 N N . PHE A 1 283 ? 9.605 -1.989 -6.392 1.00 96.44 283 PHE A N 1
ATOM 2262 C CA . PHE A 1 283 ? 10.259 -1.354 -5.249 1.00 96.44 283 PHE A CA 1
ATOM 2263 C C . PHE A 1 283 ? 9.241 -0.691 -4.317 1.00 96.44 283 PHE A C 1
ATOM 2265 O O . PHE A 1 283 ? 9.212 -0.999 -3.128 1.00 96.44 283 PHE A O 1
ATOM 2272 N N . THR A 1 284 ? 8.340 0.142 -4.857 1.00 97.25 284 THR A N 1
ATOM 2273 C CA . THR A 1 284 ? 7.285 0.796 -4.068 1.00 97.25 284 THR A CA 1
ATOM 2274 C C . THR A 1 284 ? 6.418 -0.225 -3.333 1.00 97.25 284 THR A C 1
ATOM 2276 O O . THR A 1 284 ? 6.171 -0.068 -2.143 1.00 97.25 284 THR A O 1
ATOM 2279 N N . ASN A 1 285 ? 5.966 -1.285 -4.009 1.00 95.12 285 ASN A N 1
ATOM 2280 C CA . ASN A 1 285 ? 5.116 -2.300 -3.385 1.00 95.12 285 ASN A CA 1
ATOM 2281 C C . ASN A 1 285 ? 5.838 -3.045 -2.258 1.00 95.12 285 ASN A C 1
ATOM 2283 O O . ASN A 1 285 ? 5.234 -3.323 -1.219 1.00 95.12 285 ASN A O 1
ATOM 2287 N N . ASP A 1 286 ? 7.110 -3.382 -2.466 1.00 95.00 286 ASP A N 1
ATOM 2288 C CA . ASP A 1 286 ? 7.890 -4.110 -1.473 1.00 95.00 286 ASP A CA 1
ATOM 2289 C C . ASP A 1 286 ? 8.174 -3.238 -0.244 1.00 95.00 286 ASP A C 1
ATOM 2291 O O . ASP A 1 286 ? 8.049 -3.716 0.888 1.00 95.00 286 ASP A O 1
ATOM 2295 N N . LEU A 1 287 ? 8.441 -1.950 -0.465 1.00 95.88 287 LEU A N 1
ATOM 2296 C CA . LEU A 1 287 ? 8.595 -0.926 0.564 1.00 95.88 287 LEU A CA 1
ATOM 2297 C C . LEU A 1 287 ? 7.291 -0.670 1.335 1.00 95.88 287 LEU A C 1
ATOM 2299 O O . LEU A 1 287 ? 7.298 -0.678 2.562 1.00 95.88 287 LEU A O 1
ATOM 2303 N N . VAL A 1 288 ? 6.152 -0.515 0.652 1.00 93.88 288 VAL A N 1
ATOM 2304 C CA . VAL A 1 288 ? 4.835 -0.355 1.298 1.00 93.88 288 VAL A CA 1
ATOM 2305 C C . VAL A 1 288 ? 4.515 -1.565 2.175 1.00 93.88 288 VAL A C 1
ATOM 2307 O O . VAL A 1 288 ? 4.095 -1.400 3.320 1.00 93.88 288 VAL A O 1
ATOM 2310 N N . ARG A 1 289 ? 4.746 -2.788 1.676 1.00 91.88 289 ARG A N 1
ATOM 2311 C CA . ARG A 1 289 ? 4.536 -4.022 2.451 1.00 91.88 289 ARG A CA 1
ATOM 2312 C C . ARG A 1 289 ? 5.432 -4.067 3.691 1.00 91.88 289 ARG A C 1
ATOM 2314 O O . ARG A 1 289 ? 4.954 -4.409 4.767 1.00 91.88 289 ARG A O 1
ATOM 2321 N N . MET A 1 290 ? 6.699 -3.685 3.550 1.00 93.75 290 MET A N 1
ATOM 2322 C CA . MET A 1 290 ? 7.645 -3.603 4.663 1.00 93.75 290 MET A CA 1
ATOM 2323 C C . MET A 1 290 ? 7.195 -2.583 5.719 1.00 93.75 290 MET A C 1
ATOM 2325 O O . MET A 1 290 ? 7.152 -2.908 6.904 1.00 93.75 290 MET A O 1
ATOM 2329 N N . LEU A 1 291 ? 6.777 -1.384 5.301 1.00 92.88 291 LEU A N 1
ATOM 2330 C CA . LEU A 1 291 ? 6.282 -0.338 6.199 1.00 92.88 291 LEU A CA 1
ATOM 2331 C C . LEU A 1 291 ? 4.984 -0.733 6.913 1.00 92.88 291 LEU A C 1
ATOM 2333 O O . LEU A 1 291 ? 4.813 -0.403 8.083 1.00 92.88 291 LEU A O 1
ATOM 2337 N N . LYS A 1 292 ? 4.068 -1.453 6.252 1.00 86.62 292 LYS A N 1
ATOM 2338 C CA . LYS A 1 292 ? 2.830 -1.943 6.886 1.00 86.62 292 LYS A CA 1
ATOM 2339 C C . LYS A 1 292 ? 3.098 -2.864 8.076 1.00 86.62 292 LYS A C 1
ATOM 2341 O O . LYS A 1 292 ? 2.337 -2.838 9.037 1.00 86.62 292 LYS A O 1
ATOM 2346 N N . ASN A 1 293 ? 4.194 -3.618 8.030 1.00 83.19 293 ASN A N 1
ATOM 2347 C CA . ASN A 1 293 ? 4.601 -4.526 9.101 1.00 83.19 293 ASN A CA 1
ATOM 2348 C C . ASN A 1 293 ? 5.327 -3.811 10.257 1.00 83.19 293 ASN A C 1
ATOM 2350 O O . ASN A 1 293 ? 5.726 -4.462 11.222 1.00 83.19 293 ASN A O 1
ATOM 2354 N N . LYS A 1 294 ? 5.517 -2.486 10.180 1.00 82.88 294 LYS A N 1
ATOM 2355 C CA . LYS A 1 294 ? 6.152 -1.680 11.229 1.00 82.88 294 LYS A CA 1
ATOM 2356 C C . LYS A 1 294 ? 5.097 -0.948 12.067 1.00 82.88 294 LYS A C 1
ATOM 2358 O O . LYS A 1 294 ? 4.214 -0.316 11.483 1.00 82.88 294 LYS A O 1
ATOM 2363 N N . PRO A 1 295 ? 5.219 -0.920 13.409 1.00 78.00 295 PRO A N 1
ATOM 2364 C CA . PRO A 1 295 ? 4.281 -0.202 14.279 1.00 78.00 295 PRO A CA 1
ATOM 2365 C C . PRO A 1 295 ? 4.115 1.277 13.898 1.00 78.00 295 PRO A C 1
ATOM 2367 O O . PRO A 1 295 ? 3.001 1.776 13.730 1.00 78.00 295 PRO A O 1
ATOM 2370 N N . GLN A 1 296 ? 5.236 1.964 13.676 1.00 83.00 296 GLN A N 1
ATOM 2371 C CA . GLN A 1 296 ? 5.276 3.378 13.305 1.00 83.00 296 GLN A CA 1
ATOM 2372 C C . GLN A 1 296 ? 4.934 3.638 11.828 1.00 83.00 296 GLN A C 1
ATOM 2374 O O . GLN A 1 296 ? 4.730 4.785 11.438 1.00 83.00 296 GLN A O 1
ATOM 2379 N N . ARG A 1 297 ? 4.850 2.586 10.997 1.00 89.81 297 ARG A N 1
ATOM 2380 C CA . ARG A 1 297 ? 4.656 2.668 9.537 1.00 89.81 297 ARG A CA 1
ATOM 2381 C C . ARG A 1 297 ? 5.616 3.648 8.836 1.00 89.81 297 ARG A C 1
ATOM 2383 O O . ARG A 1 297 ? 5.266 4.253 7.822 1.00 89.81 297 ARG A O 1
ATOM 2390 N N . SER A 1 298 ? 6.823 3.781 9.385 1.00 93.69 298 SER A N 1
ATOM 2391 C CA . SER A 1 298 ? 7.917 4.638 8.925 1.00 93.69 298 SER A CA 1
ATOM 2392 C C . SER A 1 298 ? 9.280 4.007 9.224 1.00 93.69 298 SER A C 1
ATOM 2394 O O . SER A 1 298 ? 9.405 3.228 10.174 1.00 93.69 298 SER A O 1
ATOM 2396 N N . ILE A 1 299 ? 10.292 4.353 8.431 1.00 96.06 299 ILE A N 1
ATOM 2397 C CA . ILE A 1 299 ? 11.704 3.975 8.627 1.00 96.06 299 ILE A CA 1
ATOM 2398 C C . ILE A 1 299 ? 12.620 5.094 8.122 1.00 96.06 299 ILE A C 1
ATOM 2400 O O . ILE A 1 299 ? 12.169 5.963 7.364 1.00 96.06 299 ILE A O 1
ATOM 2404 N N . HIS A 1 300 ? 13.898 5.044 8.497 1.00 96.56 300 HIS A N 1
ATOM 2405 C CA . HIS A 1 300 ? 14.915 5.851 7.828 1.00 96.56 300 HIS A CA 1
ATOM 2406 C C . HIS A 1 300 ? 15.251 5.277 6.443 1.00 96.56 300 HIS A C 1
ATOM 2408 O O . HIS A 1 300 ? 15.241 4.059 6.252 1.00 96.56 300 HIS A O 1
ATOM 2414 N N . ILE A 1 301 ? 15.552 6.130 5.457 1.00 95.50 301 ILE A N 1
ATOM 2415 C CA . ILE A 1 301 ? 15.877 5.673 4.087 1.00 95.50 301 ILE A CA 1
ATOM 2416 C C . ILE A 1 301 ? 17.150 4.816 4.110 1.00 95.50 301 ILE A C 1
ATOM 2418 O O . ILE A 1 301 ? 17.209 3.768 3.464 1.00 95.50 301 ILE A O 1
ATOM 2422 N N . SER A 1 302 ? 18.126 5.203 4.932 1.00 94.88 302 SER A N 1
ATOM 2423 C CA . SER A 1 302 ? 19.355 4.441 5.183 1.00 94.88 302 SER A CA 1
ATOM 2424 C C . SER A 1 302 ? 19.126 3.029 5.756 1.00 94.88 302 SER A C 1
ATOM 2426 O O . SER A 1 302 ? 19.977 2.154 5.593 1.00 94.88 302 SER A O 1
ATOM 2428 N N . GLU A 1 303 ? 17.969 2.756 6.370 1.00 95.88 303 GLU A N 1
ATOM 2429 C CA . GLU A 1 303 ? 17.622 1.440 6.927 1.00 95.88 303 GLU A CA 1
ATOM 2430 C C . GLU A 1 303 ? 16.984 0.489 5.902 1.00 95.88 303 GLU A C 1
ATOM 2432 O O . GLU A 1 303 ? 16.888 -0.712 6.171 1.00 95.88 303 GLU A O 1
ATOM 2437 N N . ILE A 1 304 ? 16.582 0.981 4.719 1.00 96.44 304 ILE A N 1
ATOM 2438 C CA . ILE A 1 304 ? 15.886 0.182 3.692 1.00 96.44 304 ILE A CA 1
ATOM 2439 C C . ILE A 1 304 ? 16.605 -1.141 3.377 1.00 96.44 304 ILE A C 1
ATOM 2441 O O . ILE A 1 304 ? 15.919 -2.164 3.373 1.00 96.44 304 ILE A O 1
ATOM 2445 N N . PRO A 1 305 ? 17.936 -1.190 3.150 1.00 95.69 305 PRO A N 1
ATOM 2446 C CA . PRO A 1 305 ? 18.612 -2.447 2.832 1.00 95.69 305 PRO A CA 1
ATOM 2447 C C . PRO A 1 305 ? 18.435 -3.514 3.917 1.00 95.69 305 PRO A C 1
ATOM 2449 O O . PRO A 1 305 ? 18.032 -4.641 3.632 1.00 95.69 305 PRO A O 1
ATOM 2452 N N . ARG A 1 306 ? 18.664 -3.133 5.179 1.00 95.62 306 ARG A N 1
ATOM 2453 C CA . ARG A 1 306 ? 18.552 -4.033 6.332 1.00 95.62 306 ARG A CA 1
ATOM 2454 C C . ARG A 1 306 ? 17.115 -4.502 6.529 1.00 95.62 306 ARG A C 1
ATOM 2456 O O . ARG A 1 306 ? 16.869 -5.682 6.770 1.00 95.62 306 ARG A O 1
ATOM 2463 N N . GLU A 1 307 ? 16.166 -3.580 6.446 1.00 94.94 307 GLU A N 1
ATOM 2464 C CA . GLU A 1 307 ? 14.753 -3.882 6.666 1.00 94.94 307 GLU A CA 1
ATOM 2465 C C . GLU A 1 307 ? 14.178 -4.763 5.552 1.00 94.94 307 GLU A C 1
ATOM 2467 O O . GLU A 1 307 ? 13.405 -5.688 5.817 1.00 94.94 307 GLU A O 1
ATOM 2472 N N . TYR A 1 308 ? 14.626 -4.552 4.314 1.00 94.75 308 TYR A N 1
ATOM 2473 C CA . TYR A 1 308 ? 14.288 -5.411 3.188 1.00 94.75 308 TYR A CA 1
ATOM 2474 C C . TYR A 1 308 ? 14.812 -6.836 3.403 1.00 94.75 308 TYR A C 1
ATOM 2476 O O . TYR A 1 308 ? 14.065 -7.802 3.233 1.00 94.75 308 TYR A O 1
ATOM 2484 N N . GLU A 1 309 ? 16.067 -6.987 3.833 1.00 94.75 309 GLU A N 1
ATOM 2485 C CA . GLU A 1 309 ? 16.664 -8.296 4.123 1.00 94.75 309 GLU A CA 1
ATOM 2486 C C . GLU A 1 309 ? 15.914 -9.052 5.221 1.00 94.75 309 GLU A C 1
ATOM 2488 O O . GLU A 1 309 ? 15.653 -10.251 5.079 1.00 94.75 309 GLU A O 1
ATOM 2493 N N . MET A 1 310 ? 15.497 -8.354 6.280 1.00 92.50 310 MET A N 1
ATOM 2494 C CA . MET A 1 310 ? 14.697 -8.939 7.358 1.00 92.50 310 MET A CA 1
ATOM 2495 C C . MET A 1 310 ? 13.302 -9.363 6.879 1.00 92.50 310 MET A C 1
ATOM 2497 O O . MET A 1 310 ? 12.835 -10.448 7.234 1.00 92.50 310 MET A O 1
ATOM 2501 N N . ALA A 1 311 ? 12.641 -8.539 6.063 1.00 91.38 311 ALA A N 1
ATOM 2502 C CA . ALA A 1 311 ? 11.287 -8.806 5.582 1.00 91.38 311 ALA A CA 1
ATOM 2503 C C . ALA A 1 311 ? 11.230 -9.920 4.521 1.00 91.38 311 ALA A C 1
ATOM 2505 O O . ALA A 1 311 ? 10.310 -10.739 4.540 1.00 91.38 311 ALA A O 1
ATOM 2506 N N . TYR A 1 312 ? 12.200 -9.963 3.603 1.00 89.50 312 TYR A N 1
ATOM 2507 C CA . TYR A 1 312 ? 12.177 -10.846 2.430 1.00 89.50 312 TYR A CA 1
ATOM 2508 C C . TYR A 1 312 ? 13.170 -12.008 2.494 1.00 89.50 312 TYR A C 1
ATOM 2510 O O . TYR A 1 312 ? 13.148 -12.861 1.607 1.00 89.50 312 TYR A O 1
ATOM 2518 N N . LYS A 1 313 ? 14.029 -12.067 3.522 1.00 91.00 313 LYS A N 1
ATOM 2519 C CA . LYS A 1 313 ? 15.087 -13.084 3.670 1.00 91.00 313 LYS A CA 1
ATOM 2520 C C . LYS A 1 313 ? 15.991 -13.185 2.428 1.00 91.00 313 LYS A C 1
ATOM 2522 O O . LYS A 1 313 ? 16.451 -14.268 2.074 1.00 91.00 313 LYS A O 1
ATOM 2527 N N . LYS A 1 314 ? 16.221 -12.055 1.751 1.00 89.19 314 LYS A N 1
ATOM 2528 C CA . LYS A 1 314 ? 17.042 -11.928 0.538 1.00 89.19 314 LYS A CA 1
ATOM 2529 C C . LYS A 1 314 ? 17.875 -10.652 0.629 1.00 89.19 314 LYS A C 1
ATOM 2531 O O . LYS A 1 314 ? 17.321 -9.622 0.996 1.00 89.19 314 LYS A O 1
ATOM 2536 N N . GLN A 1 315 ? 19.148 -10.729 0.232 1.00 90.44 315 GLN A N 1
ATOM 2537 C CA . GLN A 1 315 ? 20.042 -9.570 0.115 1.00 90.44 315 GLN A CA 1
ATOM 2538 C C . GLN A 1 315 ? 19.421 -8.444 -0.716 1.00 90.44 315 GLN A C 1
ATOM 2540 O O . GLN A 1 315 ? 18.780 -8.699 -1.746 1.00 90.44 315 GLN A O 1
ATOM 2545 N N . PHE A 1 316 ? 19.620 -7.206 -0.267 1.00 92.62 316 PHE A N 1
ATOM 2546 C CA . PHE A 1 316 ? 19.121 -6.027 -0.963 1.00 92.62 316 PHE A CA 1
ATOM 2547 C C . PHE A 1 316 ? 20.174 -5.458 -1.915 1.00 92.62 316 PHE A C 1
ATOM 2549 O O . PHE A 1 316 ? 21.229 -4.990 -1.495 1.00 92.62 316 PHE A O 1
ATOM 2556 N N . TYR A 1 317 ? 19.838 -5.422 -3.203 1.00 91.44 317 TYR A N 1
ATOM 2557 C CA . TYR A 1 317 ? 20.624 -4.737 -4.224 1.00 91.44 317 TYR A CA 1
ATOM 2558 C C . TYR A 1 317 ? 19.729 -3.771 -4.985 1.00 91.44 317 TYR A C 1
ATOM 2560 O O . TYR A 1 317 ? 18.750 -4.185 -5.606 1.00 91.44 317 TYR A O 1
ATOM 2568 N N . ILE A 1 318 ? 20.074 -2.482 -4.983 1.00 93.62 318 ILE A N 1
ATOM 2569 C CA . ILE A 1 318 ? 19.304 -1.485 -5.737 1.00 93.62 318 ILE A CA 1
ATOM 2570 C C . ILE A 1 318 ? 19.318 -1.771 -7.245 1.00 93.62 318 ILE A C 1
ATOM 2572 O O . ILE A 1 318 ? 18.318 -1.564 -7.931 1.00 93.62 318 ILE A O 1
ATOM 2576 N N . SER A 1 319 ? 20.400 -2.375 -7.738 1.00 92.00 319 SER A N 1
ATOM 2577 C CA . SER A 1 319 ? 20.556 -2.779 -9.133 1.00 92.00 319 SER A CA 1
ATOM 2578 C C . SER A 1 319 ? 19.611 -3.904 -9.563 1.00 92.00 319 SER A C 1
ATOM 2580 O O . SER A 1 319 ? 19.342 -4.038 -10.758 1.00 92.00 319 SER A O 1
ATOM 2582 N N . ASP A 1 320 ? 19.019 -4.662 -8.628 1.00 91.62 320 ASP A N 1
ATOM 2583 C CA . ASP A 1 320 ? 17.907 -5.567 -8.948 1.00 91.62 320 ASP A CA 1
ATOM 2584 C C . ASP A 1 320 ? 16.670 -4.777 -9.414 1.00 91.62 320 ASP A C 1
ATOM 2586 O O . ASP A 1 320 ? 15.836 -5.322 -10.143 1.00 91.62 320 ASP A O 1
ATOM 2590 N N . PHE A 1 321 ? 16.539 -3.506 -9.017 1.00 94.19 321 PHE A N 1
ATOM 2591 C CA . PHE A 1 321 ? 15.467 -2.577 -9.390 1.00 94.19 321 PHE A CA 1
ATOM 2592 C C . PHE A 1 321 ? 15.880 -1.581 -10.491 1.00 94.19 321 PHE A C 1
ATOM 2594 O O . PHE A 1 321 ? 15.188 -0.589 -10.691 1.00 94.19 321 PHE A O 1
ATOM 2601 N N . GLY A 1 322 ? 16.965 -1.858 -11.223 1.00 93.38 322 GLY A N 1
ATOM 2602 C CA . GLY A 1 322 ? 17.302 -1.166 -12.474 1.00 93.38 322 GLY A CA 1
ATOM 2603 C C . GLY A 1 322 ? 18.008 0.181 -12.357 1.00 93.38 322 GLY A C 1
ATOM 2604 O O . GLY A 1 322 ? 18.249 0.807 -13.383 1.00 93.38 322 GLY A O 1
ATOM 2605 N N . LEU A 1 323 ? 18.386 0.611 -11.152 1.00 95.25 323 LEU A N 1
ATOM 2606 C CA . LEU A 1 323 ? 19.148 1.844 -10.926 1.00 95.25 323 LEU A CA 1
ATOM 2607 C C . LEU A 1 323 ? 20.443 1.563 -10.158 1.00 95.25 323 LEU A C 1
ATOM 2609 O O . LEU A 1 323 ? 20.577 0.533 -9.496 1.00 95.25 323 LEU A O 1
ATOM 2613 N N . SER A 1 324 ? 21.405 2.480 -10.256 1.00 94.56 324 SER A N 1
ATOM 2614 C CA . SER A 1 324 ? 22.708 2.357 -9.592 1.00 94.56 324 SER A CA 1
ATOM 2615 C C . SER A 1 324 ? 22.670 2.770 -8.119 1.00 94.56 324 SER A C 1
ATOM 2617 O O . SER A 1 324 ? 23.415 2.207 -7.320 1.00 94.56 324 SER A O 1
ATOM 2619 N N . TYR A 1 325 ? 21.795 3.715 -7.764 1.00 95.44 325 TYR A N 1
ATOM 2620 C CA . TYR A 1 325 ? 21.750 4.363 -6.453 1.00 95.44 325 TYR A CA 1
ATOM 2621 C C . TYR A 1 325 ? 20.323 4.417 -5.899 1.00 95.44 325 TYR A C 1
ATOM 2623 O O . TYR A 1 325 ? 19.348 4.498 -6.654 1.00 95.44 325 TYR A O 1
ATOM 2631 N N . ILE A 1 326 ? 20.186 4.328 -4.572 1.00 95.06 326 ILE A N 1
ATOM 2632 C CA . ILE A 1 326 ? 18.869 4.305 -3.916 1.00 95.06 326 ILE A CA 1
ATOM 2633 C C . ILE A 1 326 ? 18.207 5.681 -3.973 1.00 95.06 326 ILE A C 1
ATOM 2635 O O . ILE A 1 326 ? 16.994 5.769 -4.116 1.00 95.06 326 ILE A O 1
ATOM 2639 N N . GLU A 1 327 ? 18.998 6.745 -3.952 1.00 95.06 327 GLU A N 1
ATOM 2640 C CA . GLU A 1 327 ? 18.585 8.145 -4.019 1.00 95.06 327 GLU A CA 1
ATOM 2641 C C . GLU A 1 327 ? 17.795 8.439 -5.304 1.00 95.06 327 GLU A C 1
ATOM 2643 O O . GLU A 1 327 ? 16.755 9.105 -5.266 1.00 95.06 327 GLU A O 1
ATOM 2648 N N . ASP A 1 328 ? 18.230 7.865 -6.430 1.00 96.00 328 ASP A N 1
ATOM 2649 C CA . ASP A 1 328 ? 17.518 7.962 -7.706 1.00 96.00 328 ASP A CA 1
ATOM 2650 C C . ASP A 1 328 ? 16.162 7.235 -7.630 1.00 96.00 328 ASP A C 1
ATOM 2652 O O . ASP A 1 328 ? 15.141 7.750 -8.087 1.00 96.00 328 ASP A O 1
ATOM 2656 N N . MET A 1 329 ? 16.115 6.062 -6.985 1.00 96.62 329 MET A N 1
ATOM 2657 C CA . MET A 1 329 ? 14.864 5.323 -6.782 1.00 96.62 329 MET A CA 1
ATOM 2658 C C . MET A 1 329 ? 13.898 6.072 -5.857 1.00 96.62 329 MET A C 1
ATOM 2660 O O . MET A 1 329 ? 12.705 6.129 -6.149 1.00 96.62 329 MET A O 1
ATOM 2664 N N . ILE A 1 330 ? 14.393 6.676 -4.771 1.00 96.69 330 ILE A N 1
ATOM 2665 C CA . ILE A 1 330 ? 13.592 7.518 -3.869 1.00 96.69 330 ILE A CA 1
ATOM 2666 C C . ILE A 1 330 ? 13.018 8.719 -4.629 1.00 96.69 330 ILE A C 1
ATOM 2668 O O . ILE A 1 330 ? 11.830 9.022 -4.496 1.00 96.69 330 ILE A O 1
ATOM 2672 N N . SER A 1 331 ? 13.821 9.353 -5.484 1.00 94.69 331 SER A N 1
ATOM 2673 C CA . SER A 1 331 ? 13.380 10.461 -6.338 1.00 94.69 331 SER A CA 1
ATOM 2674 C C . SER A 1 331 ? 12.284 10.044 -7.323 1.00 94.69 331 SER A C 1
ATOM 2676 O O . SER A 1 331 ? 11.359 10.819 -7.575 1.00 94.69 331 SER A O 1
ATOM 2678 N N . GLU A 1 332 ? 12.328 8.810 -7.829 1.00 95.19 332 GLU A N 1
ATOM 2679 C CA . GLU A 1 332 ? 11.304 8.261 -8.726 1.00 95.19 332 GLU A CA 1
ATOM 2680 C C . GLU A 1 332 ? 9.971 7.947 -8.032 1.00 95.19 332 GLU A C 1
ATOM 2682 O O . GLU A 1 332 ? 8.927 7.927 -8.689 1.00 95.19 332 GLU A O 1
ATOM 2687 N N . ILE A 1 333 ? 9.970 7.747 -6.710 1.00 95.81 333 ILE A N 1
ATOM 2688 C CA . ILE A 1 333 ? 8.756 7.461 -5.926 1.00 95.81 333 ILE A CA 1
ATOM 2689 C C . ILE A 1 333 ? 8.277 8.642 -5.070 1.00 95.81 333 ILE A C 1
ATOM 2691 O O . ILE A 1 333 ? 7.297 8.486 -4.341 1.00 95.81 333 ILE A O 1
ATOM 2695 N N . LYS A 1 334 ? 8.914 9.816 -5.166 1.00 93.00 334 LYS A N 1
ATOM 2696 C CA . LYS A 1 334 ? 8.589 11.003 -4.351 1.00 93.00 334 LYS A CA 1
ATOM 2697 C C . LYS A 1 334 ? 7.124 11.447 -4.443 1.00 93.00 334 LYS A C 1
ATOM 2699 O O . LYS A 1 334 ? 6.552 11.875 -3.450 1.00 93.00 334 LYS A O 1
ATOM 2704 N N . ASP A 1 335 ? 6.512 11.278 -5.616 1.00 90.88 335 ASP A N 1
ATOM 2705 C CA . ASP A 1 335 ? 5.126 11.677 -5.902 1.00 90.88 335 ASP A CA 1
ATOM 2706 C C . ASP A 1 335 ? 4.124 10.515 -5.714 1.00 90.88 335 ASP A C 1
ATOM 2708 O O . ASP A 1 335 ? 2.995 10.541 -6.220 1.00 90.88 335 ASP A O 1
ATOM 2712 N N . ASN A 1 336 ? 4.532 9.437 -5.037 1.00 93.44 336 ASN A N 1
ATOM 2713 C CA . ASN A 1 336 ? 3.668 8.291 -4.788 1.00 93.44 336 ASN A CA 1
ATOM 2714 C C . ASN A 1 336 ? 2.539 8.640 -3.800 1.00 93.44 336 ASN A C 1
ATOM 2716 O O . ASN A 1 336 ? 2.754 9.273 -2.777 1.00 93.44 336 ASN A O 1
ATOM 2720 N N . LYS A 1 337 ? 1.317 8.171 -4.075 1.00 89.62 337 LYS A N 1
ATOM 2721 C CA . LYS A 1 337 ? 0.130 8.487 -3.257 1.00 89.62 337 LYS A CA 1
ATOM 2722 C C . LYS A 1 337 ? 0.067 7.754 -1.913 1.00 89.62 337 LYS A C 1
ATOM 2724 O O . LYS A 1 337 ? -0.694 8.158 -1.042 1.00 89.62 337 LYS A O 1
ATOM 2729 N N . GLU A 1 338 ? 0.786 6.645 -1.772 1.00 89.81 338 GLU A N 1
ATOM 2730 C CA . GLU A 1 338 ? 0.798 5.804 -0.569 1.00 89.81 338 GLU A CA 1
ATOM 2731 C C . GLU A 1 338 ? 1.994 6.108 0.343 1.00 89.81 338 GLU A C 1
ATOM 2733 O O . GLU A 1 338 ? 2.055 5.575 1.450 1.00 89.81 338 GLU A O 1
ATOM 2738 N N . LEU A 1 339 ? 2.934 6.956 -0.087 1.00 94.06 339 LEU A N 1
ATOM 2739 C CA . LEU A 1 339 ? 4.174 7.249 0.628 1.00 94.06 339 LEU A CA 1
ATOM 2740 C C . LEU A 1 339 ? 4.339 8.754 0.849 1.00 94.06 339 LEU A C 1
ATOM 2742 O O . LEU A 1 339 ? 3.939 9.569 0.026 1.00 94.06 339 LEU A O 1
ATOM 2746 N N . VAL A 1 340 ? 4.956 9.113 1.968 1.00 94.00 340 VAL A N 1
ATOM 2747 C CA . VAL A 1 340 ? 5.421 10.466 2.279 1.00 94.00 340 VAL A CA 1
ATOM 2748 C C . VAL A 1 340 ? 6.915 10.374 2.542 1.00 94.00 340 VAL A C 1
ATOM 2750 O O . VAL A 1 340 ? 7.346 9.577 3.380 1.00 94.00 340 VAL A O 1
ATOM 2753 N N . ILE A 1 341 ? 7.689 11.171 1.811 1.00 94.69 341 ILE A N 1
ATOM 2754 C CA . ILE A 1 341 ? 9.150 11.191 1.881 1.00 94.69 341 ILE A CA 1
ATOM 2755 C C . ILE A 1 341 ? 9.582 12.558 2.410 1.00 94.69 341 ILE A C 1
ATOM 2757 O O . ILE A 1 341 ? 9.336 13.583 1.779 1.00 94.69 341 ILE A O 1
ATOM 2761 N N . GLU A 1 342 ? 10.214 12.555 3.579 1.00 92.88 342 GLU A N 1
ATOM 2762 C CA . GLU A 1 342 ? 10.780 13.728 4.248 1.00 92.88 342 GLU A CA 1
ATOM 2763 C C . GLU A 1 342 ? 12.303 13.665 4.085 1.00 92.88 342 GLU A C 1
ATOM 2765 O O . GLU A 1 342 ? 13.010 13.132 4.942 1.00 92.88 342 GLU A O 1
ATOM 2770 N N . LEU A 1 343 ? 12.799 14.137 2.931 1.00 89.06 343 LEU A N 1
ATOM 2771 C CA . LEU A 1 343 ? 14.225 14.074 2.568 1.00 89.06 343 LEU A CA 1
ATOM 2772 C C . LEU A 1 343 ? 15.118 14.826 3.567 1.00 89.06 343 LEU A C 1
ATOM 2774 O O . LEU A 1 343 ? 16.234 14.397 3.834 1.00 89.06 343 LEU A O 1
ATOM 2778 N N . ASP A 1 344 ? 14.617 15.915 4.152 1.00 91.44 344 ASP A N 1
ATOM 2779 C CA . ASP A 1 344 ? 15.295 16.706 5.184 1.00 91.44 344 ASP A CA 1
ATOM 2780 C C . ASP A 1 344 ? 15.538 15.919 6.479 1.00 91.44 344 ASP A C 1
ATOM 2782 O O . ASP A 1 344 ? 16.488 16.204 7.208 1.00 91.44 344 ASP A O 1
ATOM 2786 N N . LYS A 1 345 ? 14.699 14.915 6.757 1.00 92.06 345 LYS A N 1
ATOM 2787 C CA . LYS A 1 345 ? 14.784 14.079 7.963 1.00 92.06 345 LYS A CA 1
ATOM 2788 C C . LYS A 1 345 ? 15.235 12.650 7.684 1.00 92.06 345 LYS A C 1
ATOM 2790 O O . LYS A 1 345 ? 15.233 11.839 8.607 1.00 92.06 345 LYS A O 1
ATOM 2795 N N . ASP A 1 346 ? 15.587 12.335 6.438 1.00 94.81 346 ASP A N 1
ATOM 2796 C CA . ASP A 1 346 ? 15.918 10.979 5.987 1.00 94.81 346 ASP A CA 1
ATOM 2797 C C . ASP A 1 346 ? 14.813 9.950 6.307 1.00 94.81 346 ASP A C 1
ATOM 2799 O O . ASP A 1 346 ? 15.107 8.812 6.664 1.00 94.81 346 ASP A O 1
ATOM 2803 N N . ILE A 1 347 ? 13.531 10.338 6.243 1.00 95.69 347 ILE A N 1
ATOM 2804 C CA . ILE A 1 347 ? 12.402 9.477 6.644 1.00 95.69 347 ILE A CA 1
ATOM 2805 C C . ILE A 1 347 ? 11.476 9.182 5.468 1.00 95.69 347 ILE A C 1
ATOM 2807 O O . ILE A 1 347 ? 11.051 10.076 4.733 1.00 95.69 347 ILE A O 1
ATOM 2811 N N . ILE A 1 348 ? 11.066 7.918 5.368 1.00 96.38 348 ILE A N 1
ATOM 2812 C CA . ILE A 1 348 ? 9.966 7.473 4.515 1.00 96.38 348 ILE A CA 1
ATOM 2813 C C . ILE A 1 348 ? 8.864 6.834 5.359 1.00 96.38 348 ILE A C 1
ATOM 2815 O O . ILE A 1 348 ? 9.121 5.999 6.231 1.00 96.38 348 ILE A O 1
ATOM 2819 N N . LYS A 1 349 ? 7.611 7.228 5.120 1.00 94.44 349 LYS A N 1
ATOM 2820 C CA . LYS A 1 349 ? 6.446 6.726 5.862 1.00 94.44 349 LYS A CA 1
ATOM 2821 C C . LYS A 1 349 ? 5.247 6.491 4.960 1.00 94.44 349 LYS A C 1
ATOM 2823 O O . LYS A 1 349 ? 5.142 7.083 3.890 1.00 94.44 349 LYS A O 1
ATOM 2828 N N . LEU A 1 350 ? 4.325 5.637 5.397 1.00 91.38 350 LEU A N 1
ATOM 2829 C CA . LEU A 1 350 ? 3.050 5.469 4.702 1.00 91.38 350 LEU A CA 1
ATOM 2830 C C . LEU A 1 350 ? 2.204 6.733 4.846 1.00 91.38 350 LEU A C 1
ATOM 2832 O O . LEU A 1 350 ? 2.048 7.264 5.949 1.00 91.38 350 LEU A O 1
ATOM 2836 N N . TYR A 1 351 ? 1.619 7.181 3.738 1.00 85.75 351 TYR A N 1
ATOM 2837 C CA . TYR A 1 351 ? 0.616 8.232 3.762 1.00 85.75 351 TYR A CA 1
ATOM 2838 C C . TYR A 1 351 ? -0.564 7.782 4.627 1.00 85.75 351 TYR A C 1
ATOM 2840 O O . TYR A 1 351 ? -1.174 6.734 4.398 1.00 85.75 351 TYR A O 1
ATOM 2848 N N . ARG A 1 352 ? -0.892 8.590 5.633 1.00 77.06 352 ARG A N 1
ATOM 2849 C CA . ARG A 1 352 ? -2.088 8.430 6.456 1.00 77.06 352 ARG A CA 1
ATOM 2850 C C . ARG A 1 352 ? -2.940 9.672 6.265 1.00 77.06 352 ARG A C 1
ATOM 2852 O O . ARG A 1 352 ? -2.498 10.774 6.576 1.00 77.06 352 ARG A O 1
ATOM 2859 N N . LYS A 1 353 ? -4.156 9.483 5.753 1.00 76.25 353 LYS A N 1
ATOM 2860 C CA . LYS A 1 353 ? -5.167 10.539 5.740 1.00 76.25 353 LYS A CA 1
ATOM 2861 C C . LYS A 1 353 ? -5.445 10.938 7.192 1.00 76.25 353 LYS A C 1
ATOM 2863 O O . LYS A 1 353 ? -5.719 10.064 8.015 1.00 76.25 353 LYS A O 1
ATOM 2868 N N . GLU A 1 354 ? -5.386 12.232 7.495 1.00 79.56 354 GLU A N 1
ATOM 2869 C CA . GLU A 1 354 ? -5.851 12.735 8.786 1.00 79.56 354 GLU A CA 1
ATOM 2870 C C . GLU A 1 354 ? -7.335 12.397 8.951 1.00 79.56 354 GLU A C 1
ATOM 2872 O O . GLU A 1 354 ? -8.156 12.667 8.067 1.00 79.56 354 GLU A O 1
ATOM 2877 N N . ARG A 1 355 ? -7.659 11.738 10.065 1.00 87.12 355 ARG A N 1
ATOM 2878 C CA . ARG A 1 355 ? -9.027 11.359 10.415 1.00 87.12 355 ARG A CA 1
ATOM 2879 C C . ARG A 1 355 ? -9.630 12.430 11.309 1.00 87.12 355 ARG A C 1
ATOM 2881 O O . ARG A 1 355 ? -8.953 12.970 12.179 1.00 87.12 355 ARG A O 1
ATOM 2888 N N . THR A 1 356 ? -10.908 12.708 11.107 1.00 86.56 356 THR A N 1
ATOM 2889 C CA . THR A 1 356 ? -11.687 13.601 11.969 1.00 86.56 356 THR A CA 1
ATOM 2890 C C . THR A 1 356 ? -11.951 12.955 13.334 1.00 86.56 356 THR A C 1
ATOM 2892 O O . THR A 1 356 ? -12.022 11.729 13.447 1.00 86.56 356 THR A O 1
ATOM 2895 N N . ASP A 1 357 ? -12.182 13.768 14.369 1.00 81.94 357 ASP A N 1
ATOM 2896 C CA . ASP A 1 357 ? -12.558 13.280 15.708 1.00 81.94 357 ASP A CA 1
ATOM 2897 C C . ASP A 1 357 ? -13.793 12.363 15.673 1.00 81.94 357 ASP A C 1
ATOM 2899 O O . ASP A 1 357 ? -13.881 11.387 16.422 1.00 81.94 357 ASP A O 1
ATOM 2903 N N . LEU A 1 358 ? -14.734 12.647 14.766 1.00 84.25 358 LEU A N 1
ATOM 2904 C CA . LEU A 1 358 ? -15.939 11.850 14.558 1.00 84.25 358 LEU A CA 1
ATOM 2905 C C . LEU A 1 358 ? -15.625 10.473 13.958 1.00 84.25 358 LEU A C 1
ATOM 2907 O O . LEU A 1 358 ? -16.170 9.477 14.425 1.00 84.25 358 LEU A O 1
ATOM 2911 N N . GLU A 1 359 ? -14.736 10.397 12.964 1.00 89.69 359 GLU A N 1
ATOM 2912 C CA . GLU A 1 359 ? -14.283 9.128 12.371 1.00 89.69 359 GLU A CA 1
ATOM 2913 C C . GLU A 1 359 ? -13.527 8.275 13.404 1.00 89.69 359 GLU A C 1
ATOM 2915 O O . GLU A 1 359 ? -13.732 7.060 13.483 1.00 89.69 359 GLU A O 1
ATOM 2920 N N . ILE A 1 360 ? -12.694 8.903 14.243 1.00 86.81 360 ILE A N 1
ATOM 2921 C CA . ILE A 1 360 ? -11.992 8.230 15.348 1.00 86.81 360 ILE A CA 1
ATOM 2922 C C . ILE A 1 360 ? -13.005 7.676 16.355 1.00 86.81 360 ILE A C 1
ATOM 2924 O O . ILE A 1 360 ? -12.931 6.507 16.736 1.00 86.81 360 ILE A O 1
ATOM 2928 N N . PHE A 1 361 ? -13.980 8.489 16.764 1.00 85.69 361 PHE A N 1
ATOM 2929 C CA . PHE A 1 361 ? -15.034 8.063 17.680 1.00 85.69 361 PHE A CA 1
ATOM 2930 C C . PHE A 1 361 ? -15.887 6.930 17.090 1.00 85.69 361 PHE A C 1
ATOM 2932 O O . PHE A 1 361 ? -16.127 5.924 17.757 1.00 85.69 361 PHE A O 1
ATOM 2939 N N . ALA A 1 362 ? -16.281 7.039 15.820 1.00 89.00 362 ALA A N 1
ATOM 2940 C CA . ALA A 1 362 ? -17.013 5.992 15.117 1.00 89.00 362 ALA A CA 1
ATOM 2941 C C . ALA A 1 362 ? -16.206 4.685 15.042 1.00 89.00 362 ALA A C 1
ATOM 2943 O O . ALA A 1 362 ? -16.782 3.611 15.192 1.00 89.00 362 ALA A O 1
ATOM 2944 N N . THR A 1 363 ? -14.880 4.759 14.871 1.00 92.25 363 THR A N 1
ATOM 2945 C CA . THR A 1 363 ? -14.001 3.573 14.868 1.00 92.25 363 THR A CA 1
ATOM 2946 C C . THR A 1 363 ? -14.037 2.854 16.221 1.00 92.25 363 THR A C 1
ATOM 2948 O O . THR A 1 363 ? -14.168 1.636 16.257 1.00 92.25 363 THR A O 1
ATOM 2951 N N . ARG A 1 364 ? -14.059 3.592 17.338 1.00 88.81 364 ARG A N 1
ATOM 2952 C CA . ARG A 1 364 ? -14.212 3.003 18.685 1.00 88.81 364 ARG A CA 1
ATOM 2953 C C . ARG A 1 364 ? -15.566 2.322 18.891 1.00 88.81 364 ARG A C 1
ATOM 2955 O O . ARG A 1 364 ? -15.661 1.328 19.606 1.00 88.81 364 ARG A O 1
ATOM 2962 N N . ASN A 1 365 ? -16.630 2.850 18.284 1.00 88.50 365 ASN A N 1
ATOM 2963 C CA . ASN A 1 365 ? -17.935 2.179 18.287 1.00 88.50 365 ASN A CA 1
ATOM 2964 C C . ASN A 1 365 ? -17.895 0.908 17.435 1.00 88.50 365 ASN A C 1
ATOM 2966 O O . ASN A 1 365 ? -18.418 -0.126 17.844 1.00 88.50 365 ASN A O 1
ATOM 2970 N N . PHE A 1 366 ? -17.225 0.971 16.285 1.00 93.62 366 PHE A N 1
ATOM 2971 C CA . PHE A 1 366 ? -17.022 -0.184 15.425 1.00 93.62 366 PHE A CA 1
ATOM 2972 C C . PHE A 1 366 ? -16.255 -1.302 16.138 1.00 93.62 366 PHE A C 1
ATOM 2974 O O . PHE A 1 366 ? -16.693 -2.441 16.059 1.00 93.62 366 PHE A O 1
ATOM 2981 N N . GLU A 1 367 ? -15.202 -1.006 16.907 1.00 94.62 367 GLU A N 1
ATOM 2982 C CA . GLU A 1 367 ? -14.504 -1.999 17.748 1.00 94.62 367 GLU A CA 1
ATOM 2983 C C . GLU A 1 367 ? -15.472 -2.787 18.644 1.00 94.62 367 GLU A C 1
ATOM 2985 O O . GLU A 1 367 ? -15.399 -4.014 18.721 1.00 94.62 367 GLU A O 1
ATOM 2990 N N . ARG A 1 368 ? -16.417 -2.092 19.293 1.00 90.69 368 ARG A N 1
ATOM 2991 C CA . ARG A 1 368 ? -17.436 -2.722 20.150 1.00 90.69 368 ARG A CA 1
ATOM 2992 C C . ARG A 1 368 ? -18.380 -3.592 19.343 1.00 90.69 368 ARG A C 1
ATOM 2994 O O . ARG A 1 368 ? -18.621 -4.727 19.736 1.00 90.69 368 ARG A O 1
ATOM 3001 N N . ASP A 1 369 ? -18.853 -3.087 18.208 1.00 93.44 369 ASP A N 1
ATOM 3002 C CA . ASP A 1 369 ? -19.704 -3.852 17.301 1.00 93.44 369 ASP A CA 1
ATOM 3003 C C . ASP A 1 369 ? -18.986 -5.118 16.798 1.00 93.44 369 ASP A C 1
ATOM 3005 O O . ASP A 1 369 ? -19.589 -6.186 16.708 1.00 93.44 369 ASP A O 1
ATOM 3009 N N . VAL A 1 370 ? -17.683 -5.045 16.507 1.00 96.38 370 VAL A N 1
ATOM 3010 C CA . VAL A 1 370 ? -16.900 -6.220 16.102 1.00 96.38 370 VAL A CA 1
ATOM 3011 C C . VAL A 1 370 ? -16.856 -7.259 17.221 1.00 96.38 370 VAL A C 1
ATOM 3013 O O . VAL A 1 370 ? -17.114 -8.432 16.956 1.00 96.38 370 VAL A O 1
ATOM 3016 N N . VAL A 1 371 ? -16.594 -6.851 18.466 1.00 96.25 371 VAL A N 1
ATOM 3017 C CA . VAL A 1 371 ? -16.607 -7.765 19.622 1.00 96.25 371 VAL A CA 1
ATOM 3018 C C . VAL A 1 371 ? -18.006 -8.345 19.863 1.00 96.25 371 VAL A C 1
ATOM 3020 O O . VAL A 1 371 ? -18.133 -9.553 20.055 1.00 96.25 371 VAL A O 1
ATOM 3023 N N . ASP A 1 372 ? -19.057 -7.526 19.805 1.00 93.94 372 ASP A N 1
ATOM 3024 C CA . ASP A 1 372 ? -20.452 -7.949 20.003 1.00 93.94 372 ASP A CA 1
ATOM 3025 C C . ASP A 1 372 ? -20.931 -8.941 18.935 1.00 93.94 372 ASP A C 1
ATOM 3027 O O . ASP A 1 372 ? -21.660 -9.887 19.243 1.00 93.94 372 ASP A O 1
ATOM 3031 N N . MET A 1 373 ? -20.500 -8.759 17.687 1.00 95.81 373 MET A N 1
ATOM 3032 C CA . MET A 1 373 ? -20.805 -9.686 16.604 1.00 95.81 373 MET A CA 1
ATOM 3033 C C . MET A 1 373 ? -19.994 -10.978 16.739 1.00 95.81 373 MET A C 1
ATOM 3035 O O . MET A 1 373 ? -20.563 -12.069 16.691 1.00 95.81 373 MET A O 1
ATOM 3039 N N . LEU A 1 374 ? -18.670 -10.875 16.905 1.00 96.00 374 LEU A N 1
ATOM 3040 C CA . LEU A 1 374 ? -17.781 -12.040 16.919 1.00 96.00 374 LEU A CA 1
ATOM 3041 C C . LEU A 1 374 ? -17.950 -12.904 18.169 1.00 96.00 374 LEU A C 1
ATOM 3043 O O . LEU A 1 374 ? -17.755 -14.110 18.072 1.00 96.00 374 LEU A O 1
ATOM 3047 N N . ARG A 1 375 ? -18.393 -12.354 19.310 1.00 93.69 375 ARG A N 1
ATOM 3048 C CA . ARG A 1 375 ? -18.695 -13.168 20.504 1.00 93.69 375 ARG A CA 1
ATOM 3049 C C . ARG A 1 375 ? -19.852 -14.149 20.317 1.00 93.69 375 ARG A C 1
ATOM 3051 O O . ARG A 1 375 ? -20.025 -15.036 21.146 1.00 93.69 375 ARG A O 1
ATOM 3058 N N . GLN A 1 376 ? -20.656 -13.978 19.268 1.00 91.12 376 GLN A N 1
ATOM 3059 C CA . GLN A 1 376 ? -21.728 -14.907 18.898 1.00 91.12 376 GLN A CA 1
ATOM 3060 C C . GLN A 1 376 ? -21.299 -15.922 17.831 1.00 91.12 376 GLN A C 1
ATOM 3062 O O . GLN A 1 376 ? -22.091 -16.791 17.473 1.00 91.12 376 GLN A O 1
ATOM 3067 N N . MET A 1 377 ? -20.081 -15.800 17.297 1.00 90.94 377 MET A N 1
ATOM 3068 C CA . MET A 1 377 ? -19.567 -16.676 16.248 1.00 90.94 377 MET A CA 1
ATOM 3069 C C . MET A 1 377 ? -18.721 -17.805 16.852 1.00 90.94 377 MET A C 1
ATOM 3071 O O . MET A 1 377 ? -18.022 -17.578 17.844 1.00 90.94 377 MET A O 1
ATOM 3075 N N . PRO A 1 378 ? -18.718 -19.000 16.235 1.00 88.06 378 PRO A N 1
ATOM 3076 C CA . PRO A 1 378 ? -17.765 -20.052 16.573 1.00 88.06 378 PRO A CA 1
ATOM 3077 C C . PRO A 1 378 ? -16.318 -19.547 16.490 1.00 88.06 378 PRO A C 1
ATOM 3079 O O . PRO A 1 378 ? -15.974 -18.747 15.614 1.00 88.06 378 PRO A O 1
ATOM 3082 N N . ASP A 1 379 ? -15.478 -19.991 17.426 1.00 87.88 379 ASP A N 1
ATOM 3083 C CA . ASP A 1 379 ? -14.053 -19.637 17.537 1.00 87.88 379 ASP A CA 1
ATOM 3084 C C . ASP A 1 379 ? -13.755 -18.126 17.578 1.00 87.88 379 ASP A C 1
ATOM 3086 O O . ASP A 1 379 ? -12.627 -17.694 17.315 1.00 87.88 379 ASP A O 1
ATOM 3090 N N . PHE A 1 380 ? -14.766 -17.302 17.882 1.00 93.50 380 PHE A N 1
ATOM 3091 C CA . PHE A 1 380 ? -14.679 -15.839 17.872 1.00 93.50 380 PHE A CA 1
ATOM 3092 C C . PHE A 1 380 ? -14.157 -15.283 16.540 1.00 93.50 380 PHE A C 1
ATOM 3094 O O . PHE A 1 380 ? -13.427 -14.283 16.504 1.00 93.50 380 PHE A O 1
ATOM 3101 N N . SER A 1 381 ? -14.486 -15.970 15.442 1.00 94.56 381 SER A N 1
ATOM 3102 C CA . SER A 1 381 ? -13.899 -15.726 14.129 1.00 94.56 381 SER A CA 1
ATOM 3103 C C . SER A 1 381 ? -14.927 -15.719 13.004 1.00 94.56 381 SER A C 1
ATOM 3105 O O . SER A 1 381 ? -16.050 -16.208 13.132 1.00 94.56 381 SER A O 1
ATOM 3107 N N . ILE A 1 382 ? -14.540 -15.134 11.873 1.00 95.94 382 ILE A N 1
ATOM 3108 C CA . ILE A 1 382 ? -15.347 -15.116 10.661 1.00 95.94 382 ILE A CA 1
ATOM 3109 C C . ILE A 1 382 ? -14.459 -15.031 9.410 1.00 95.94 382 ILE A C 1
ATOM 3111 O O . ILE A 1 382 ? -13.476 -14.285 9.403 1.00 95.94 382 ILE A O 1
ATOM 3115 N N . PRO A 1 383 ? -14.800 -15.720 8.304 1.00 95.94 383 PRO A N 1
ATOM 3116 C CA . PRO A 1 383 ? -14.143 -15.479 7.024 1.00 95.94 383 PRO A CA 1
ATOM 3117 C C . PRO A 1 383 ? -14.282 -14.009 6.608 1.00 95.94 383 PRO A C 1
ATOM 3119 O O . PRO A 1 383 ? -15.383 -13.454 6.643 1.00 95.94 383 PRO A O 1
ATOM 3122 N N . PHE A 1 384 ? -13.194 -13.383 6.157 1.00 96.25 384 PHE A N 1
ATOM 3123 C CA . PHE A 1 384 ? -13.137 -11.955 5.808 1.00 96.25 384 PHE A CA 1
ATOM 3124 C C . PHE A 1 384 ? -14.253 -11.546 4.836 1.00 96.25 384 PHE A C 1
ATOM 3126 O O . PHE A 1 384 ? -14.928 -10.536 5.018 1.00 96.25 384 PHE A O 1
ATOM 3133 N N . GLN A 1 385 ? -14.509 -12.385 3.833 1.00 94.62 385 GLN A N 1
ATOM 3134 C CA . GLN A 1 385 ? -15.554 -12.185 2.828 1.00 94.62 385 GLN A CA 1
ATOM 3135 C C . GLN A 1 385 ? -16.990 -12.247 3.390 1.00 94.62 385 GLN A C 1
ATOM 3137 O O . GLN A 1 385 ? -17.900 -11.645 2.821 1.00 94.62 385 GLN A O 1
ATOM 3142 N N . LYS A 1 386 ? -17.202 -12.908 4.535 1.00 96.19 386 LYS A N 1
ATOM 3143 C CA . LYS A 1 386 ? -18.496 -12.975 5.238 1.00 96.19 386 LYS A CA 1
ATOM 3144 C C . LYS A 1 386 ? -18.681 -11.870 6.279 1.00 96.19 386 LYS A C 1
ATOM 3146 O O . LYS A 1 386 ? -19.784 -11.747 6.815 1.00 96.19 386 LYS A O 1
ATOM 3151 N N . PHE A 1 387 ? -17.657 -11.054 6.537 1.00 96.69 387 PHE A N 1
ATOM 3152 C CA . PHE A 1 387 ? -17.687 -10.021 7.573 1.00 96.69 387 PHE A CA 1
ATOM 3153 C C . PHE A 1 387 ? -18.816 -9.004 7.355 1.00 96.69 387 PHE A C 1
ATOM 3155 O O . PHE A 1 387 ? -19.697 -8.873 8.198 1.00 96.69 387 PHE A O 1
ATOM 3162 N N . VAL A 1 388 ? -18.847 -8.322 6.203 1.00 95.69 388 VAL A N 1
ATOM 3163 C CA . VAL A 1 388 ? -19.851 -7.272 5.925 1.00 95.69 388 VAL A CA 1
ATOM 3164 C C . VAL A 1 388 ? -21.284 -7.821 5.878 1.00 95.69 388 VAL A C 1
ATOM 3166 O O . VAL A 1 388 ? -22.153 -7.212 6.507 1.00 95.69 388 VAL A O 1
ATOM 3169 N N . PRO A 1 389 ? -21.568 -8.956 5.199 1.00 96.31 389 PRO A N 1
ATOM 3170 C CA . PRO A 1 389 ? -22.897 -9.565 5.244 1.00 96.31 389 PRO A CA 1
ATOM 3171 C C . PRO A 1 389 ? -23.354 -9.912 6.664 1.00 96.31 389 PRO A C 1
ATOM 3173 O O . PRO A 1 389 ? -24.500 -9.642 7.018 1.00 96.31 389 PRO A O 1
ATOM 3176 N N . SER A 1 390 ? -22.460 -10.462 7.491 1.00 95.94 390 SER A N 1
ATOM 3177 C CA . SER A 1 390 ? -22.798 -10.867 8.862 1.00 95.94 390 SER A CA 1
ATOM 3178 C C . SER A 1 390 ? -22.993 -9.668 9.778 1.00 95.94 390 SER A C 1
ATOM 3180 O O . SER A 1 390 ? -23.932 -9.659 10.567 1.00 95.94 390 SER A O 1
ATOM 3182 N N . TYR A 1 391 ? -22.195 -8.614 9.602 1.00 95.81 391 TYR A N 1
ATOM 3183 C CA . TYR A 1 391 ? -22.381 -7.344 10.298 1.00 95.81 391 TYR A CA 1
ATOM 3184 C C . TYR A 1 391 ? -23.754 -6.740 9.976 1.00 95.81 391 TYR A C 1
ATOM 3186 O O . TYR A 1 391 ? -24.486 -6.326 10.873 1.00 95.81 391 TYR A O 1
ATOM 3194 N N . HIS A 1 392 ? -24.155 -6.760 8.700 1.00 94.44 392 HIS A N 1
ATOM 3195 C CA . HIS A 1 392 ? -25.478 -6.289 8.298 1.00 94.44 392 HIS A CA 1
ATOM 3196 C C . HIS A 1 392 ? -26.610 -7.130 8.887 1.00 94.44 392 HIS A C 1
ATOM 3198 O O . HIS A 1 392 ? -27.595 -6.573 9.370 1.00 94.44 392 HIS A O 1
ATOM 3204 N N . HIS A 1 393 ? -26.463 -8.453 8.871 1.00 94.56 393 HIS A N 1
ATOM 3205 C CA . HIS A 1 393 ? -27.453 -9.363 9.434 1.00 94.56 393 HIS A CA 1
ATOM 3206 C C . HIS A 1 393 ? -27.608 -9.185 10.950 1.00 94.56 393 HIS A C 1
ATOM 3208 O O . HIS A 1 393 ? -28.729 -9.133 11.448 1.00 94.56 393 HIS A O 1
ATOM 3214 N N . HIS A 1 394 ? -26.493 -9.057 11.669 1.00 93.19 394 HIS A N 1
ATOM 3215 C CA . HIS A 1 394 ? -26.478 -8.965 13.124 1.00 93.19 394 HIS A CA 1
ATOM 3216 C C . HIS A 1 394 ? -27.015 -7.614 13.627 1.00 93.19 394 HIS A C 1
ATOM 3218 O O . HIS A 1 394 ? -27.791 -7.579 14.580 1.00 93.19 394 HIS A O 1
ATOM 3224 N N . PHE A 1 395 ? -26.654 -6.499 12.980 1.00 91.56 395 PHE A N 1
ATOM 3225 C CA . PHE A 1 395 ? -27.024 -5.160 13.456 1.00 91.56 395 PHE A CA 1
ATOM 3226 C C . PHE A 1 395 ? -28.203 -4.505 12.721 1.00 91.56 395 PHE A C 1
ATOM 3228 O O . PHE A 1 395 ? -28.757 -3.512 13.196 1.00 91.56 395 PHE A O 1
ATOM 3235 N N . GLY A 1 396 ? -28.592 -5.017 11.553 1.00 90.12 396 GLY A N 1
ATOM 3236 C CA . GLY A 1 396 ? -29.657 -4.440 10.727 1.00 90.12 396 GLY A CA 1
ATOM 3237 C C . GLY A 1 396 ? -29.254 -3.186 9.938 1.00 90.12 396 GLY A C 1
ATOM 3238 O O . GLY A 1 396 ? -30.111 -2.542 9.337 1.00 90.12 396 GLY A O 1
ATOM 3239 N N . TYR A 1 397 ? -27.965 -2.826 9.896 1.00 88.75 397 TYR A N 1
ATOM 3240 C CA . TYR A 1 397 ? -27.429 -1.713 9.097 1.00 88.75 397 TYR A CA 1
ATOM 3241 C C . TYR A 1 397 ? -26.089 -2.075 8.452 1.00 88.75 397 TYR A C 1
ATOM 3243 O O . TYR A 1 397 ? -25.410 -3.004 8.870 1.00 88.75 397 TYR A O 1
ATOM 3251 N N . GLN A 1 398 ? -25.721 -1.388 7.372 1.00 88.12 398 GLN A N 1
ATOM 3252 C CA . GLN A 1 398 ? -24.501 -1.706 6.625 1.00 88.12 398 GLN A CA 1
ATOM 3253 C C . GLN A 1 398 ? -23.245 -1.149 7.311 1.00 88.12 398 GLN A C 1
ATOM 3255 O O . GLN A 1 398 ? -23.229 0.008 7.728 1.00 88.12 398 GLN A O 1
ATOM 3260 N N . CYS A 1 399 ? -22.163 -1.935 7.326 1.00 90.44 399 CYS A N 1
ATOM 3261 C CA . CYS A 1 399 ? -20.817 -1.468 7.672 1.00 90.44 399 CYS A CA 1
ATOM 3262 C C . CYS A 1 399 ? -20.264 -0.574 6.546 1.00 90.44 399 CYS A C 1
ATOM 3264 O O . CYS A 1 399 ? -19.642 -1.054 5.593 1.00 90.44 399 CYS A O 1
ATOM 3266 N N . LYS A 1 400 ? -20.503 0.737 6.630 1.00 91.00 400 LYS A N 1
ATOM 3267 C CA . LYS A 1 400 ? -20.001 1.720 5.659 1.00 91.00 400 LYS A CA 1
ATOM 3268 C C . LYS A 1 400 ? -18.575 2.138 6.019 1.00 91.00 400 LYS A C 1
ATOM 3270 O O . LYS A 1 400 ? -18.374 3.035 6.824 1.00 91.00 400 LYS A O 1
ATOM 3275 N N . VAL A 1 401 ? -17.584 1.522 5.377 1.00 92.44 401 VAL A N 1
ATOM 3276 C CA . VAL A 1 401 ? -16.146 1.731 5.661 1.00 92.44 401 VAL A CA 1
ATOM 3277 C C . VAL A 1 401 ? -15.732 3.218 5.659 1.00 92.44 401 VAL A C 1
ATOM 3279 O O . VAL A 1 401 ? -14.943 3.651 6.495 1.00 92.44 401 VAL A O 1
ATOM 3282 N N . GLN A 1 402 ? -16.324 4.020 4.770 1.00 90.06 402 GLN A N 1
ATOM 3283 C CA . GLN A 1 402 ? -16.043 5.454 4.644 1.00 90.06 402 GLN A CA 1
ATOM 3284 C C . GLN A 1 402 ? -16.418 6.268 5.889 1.00 90.06 402 GLN A C 1
ATOM 3286 O O . GLN A 1 402 ? -15.794 7.293 6.141 1.00 90.06 402 GLN A O 1
ATOM 3291 N N . THR A 1 403 ? -17.384 5.809 6.693 1.00 88.06 403 THR A N 1
ATOM 3292 C CA . THR A 1 403 ? -17.799 6.465 7.948 1.00 88.06 403 THR A CA 1
ATOM 3293 C C . THR A 1 403 ? -16.672 6.515 8.983 1.00 88.06 403 THR A C 1
ATOM 3295 O O . THR A 1 403 ? -16.700 7.339 9.890 1.00 88.06 403 THR A O 1
ATOM 3298 N N . TYR A 1 404 ? -15.662 5.662 8.828 1.00 90.38 404 TYR A N 1
ATOM 3299 C CA . TYR A 1 404 ? -14.520 5.551 9.733 1.00 90.38 404 TYR A CA 1
ATOM 3300 C C . TYR A 1 404 ? -13.244 6.195 9.160 1.00 90.38 404 TYR A C 1
ATOM 3302 O O . TYR A 1 404 ? -12.171 6.076 9.749 1.00 90.38 404 TYR A O 1
ATOM 3310 N N . GLY A 1 405 ? -13.340 6.849 7.996 1.00 88.69 405 GLY A N 1
ATOM 3311 C CA . GLY A 1 405 ? -12.209 7.477 7.309 1.00 88.69 405 GLY A CA 1
ATOM 3312 C C . GLY A 1 405 ? -11.393 6.546 6.407 1.00 88.69 405 GLY A C 1
ATOM 3313 O O . GLY A 1 405 ? -10.332 6.948 5.929 1.00 88.69 405 GLY A O 1
ATOM 3314 N N . PHE A 1 406 ? -11.882 5.331 6.124 1.00 90.06 406 PHE A N 1
ATOM 3315 C CA . PHE A 1 406 ? -11.174 4.332 5.313 1.00 90.06 406 PHE A CA 1
ATOM 3316 C C . PHE A 1 406 ? -11.854 4.067 3.963 1.00 90.06 406 PHE A C 1
ATOM 3318 O O . PHE A 1 406 ? -13.069 4.183 3.809 1.00 90.06 406 PHE A O 1
ATOM 3325 N N . ALA A 1 407 ? -11.059 3.667 2.966 1.00 87.81 407 ALA A N 1
ATOM 3326 C CA . ALA A 1 407 ? -11.561 3.291 1.642 1.00 87.81 407 ALA A CA 1
ATOM 3327 C C . ALA A 1 407 ? -11.826 1.781 1.510 1.00 87.81 407 ALA A C 1
ATOM 3329 O O . ALA A 1 407 ? -12.730 1.379 0.777 1.00 87.81 407 ALA A O 1
ATOM 3330 N N . ARG A 1 408 ? -11.051 0.936 2.206 1.00 91.06 408 ARG A N 1
ATOM 3331 C CA . ARG A 1 408 ? -11.168 -0.530 2.154 1.00 91.06 408 ARG A CA 1
ATOM 3332 C C . ARG A 1 408 ? -11.356 -1.099 3.554 1.00 91.06 408 ARG A C 1
ATOM 3334 O O . ARG A 1 408 ? -10.737 -0.628 4.501 1.00 91.06 408 ARG A O 1
ATOM 3341 N N . LEU A 1 409 ? -12.164 -2.156 3.663 1.00 93.69 409 LEU A N 1
ATOM 3342 C CA . LEU A 1 409 ? -12.423 -2.838 4.937 1.00 93.69 409 LEU A CA 1
ATOM 3343 C C . LEU A 1 409 ? -11.133 -3.330 5.597 1.00 93.69 409 LEU A C 1
ATOM 3345 O O . LEU A 1 409 ? -10.990 -3.217 6.803 1.00 93.69 409 LEU A O 1
ATOM 3349 N N . ILE A 1 410 ? -10.190 -3.844 4.802 1.00 91.12 410 ILE A N 1
ATOM 3350 C CA . ILE A 1 410 ? -8.911 -4.324 5.329 1.00 91.12 410 ILE A CA 1
ATOM 3351 C C . ILE A 1 410 ? -8.142 -3.218 6.058 1.00 91.12 410 ILE A C 1
ATOM 3353 O O . ILE A 1 410 ? -7.581 -3.488 7.107 1.00 91.12 410 ILE A O 1
ATOM 3357 N N . ASP A 1 411 ? -8.184 -1.976 5.561 1.00 88.75 411 ASP A N 1
ATOM 3358 C CA . ASP A 1 411 ? -7.479 -0.858 6.192 1.00 88.75 411 ASP A CA 1
ATOM 3359 C C . ASP A 1 411 ? -8.155 -0.459 7.521 1.00 88.75 411 ASP A C 1
ATOM 3361 O O . ASP A 1 411 ? -7.467 -0.114 8.474 1.00 88.75 411 ASP A O 1
ATOM 3365 N N . LEU A 1 412 ? -9.491 -0.557 7.602 1.00 93.44 412 LEU A N 1
ATOM 3366 C CA . LEU A 1 412 ? -10.249 -0.345 8.843 1.00 93.44 412 LEU A CA 1
ATOM 3367 C C . LEU A 1 412 ? -9.969 -1.444 9.877 1.00 93.44 412 LEU A C 1
ATOM 3369 O O . LEU A 1 412 ? -9.787 -1.151 11.051 1.00 93.44 412 LEU A O 1
ATOM 3373 N N . LEU A 1 413 ? -9.927 -2.708 9.453 1.00 94.56 413 LEU A N 1
ATOM 3374 C CA . LEU A 1 413 ? -9.619 -3.828 10.345 1.00 94.56 413 LEU A CA 1
ATOM 3375 C C . LEU A 1 413 ? -8.152 -3.798 10.812 1.00 94.56 413 LEU A C 1
ATOM 3377 O O . LEU A 1 413 ? -7.878 -4.115 11.963 1.00 94.56 413 LEU A O 1
ATOM 3381 N N . GLU A 1 414 ? -7.221 -3.363 9.954 1.00 89.56 414 GLU A N 1
ATOM 3382 C CA . GLU A 1 414 ? -5.819 -3.099 10.320 1.00 89.56 414 GLU A CA 1
ATOM 3383 C C . GLU A 1 414 ? -5.681 -1.955 11.347 1.00 89.56 414 GLU A C 1
ATOM 3385 O O . GLU A 1 414 ? -4.664 -1.891 12.038 1.00 89.56 414 GLU A O 1
ATOM 3390 N N . GLU A 1 415 ? -6.659 -1.046 11.452 1.00 90.56 415 GLU A N 1
ATOM 3391 C CA . GLU A 1 415 ? -6.650 0.036 12.450 1.00 90.56 415 GLU A CA 1
ATOM 3392 C C . GLU A 1 415 ? -6.983 -0.463 13.862 1.00 90.56 415 GLU A C 1
ATOM 3394 O O . GLU A 1 415 ? -6.507 0.113 14.833 1.00 90.56 415 GLU A O 1
ATOM 3399 N N . ILE A 1 416 ? -7.756 -1.545 13.975 1.00 93.19 416 ILE A N 1
ATOM 3400 C CA . ILE A 1 416 ? -8.207 -2.130 15.249 1.00 93.19 416 ILE A CA 1
ATOM 3401 C C . ILE A 1 416 ? -7.489 -3.457 15.540 1.00 93.19 416 ILE A C 1
ATOM 3403 O O . ILE A 1 416 ? -8.077 -4.422 16.032 1.00 93.19 416 ILE A O 1
ATOM 3407 N N . ALA A 1 417 ? -6.205 -3.529 15.175 1.00 91.06 417 ALA A N 1
ATOM 3408 C CA . ALA A 1 417 ? -5.378 -4.735 15.275 1.00 91.06 417 ALA A CA 1
ATOM 3409 C C . ALA A 1 417 ? -5.099 -5.189 16.725 1.00 91.06 417 ALA A C 1
ATOM 3411 O O . ALA A 1 417 ? -4.632 -6.302 16.962 1.00 91.06 417 ALA A O 1
ATOM 3412 N N . ASP A 1 418 ? -5.373 -4.333 17.707 1.00 91.81 418 ASP A N 1
ATOM 3413 C CA . ASP A 1 418 ? -5.404 -4.674 19.129 1.00 91.81 418 ASP A CA 1
ATOM 3414 C C . ASP A 1 418 ? -6.662 -5.479 19.505 1.00 91.81 418 ASP A C 1
ATOM 3416 O O . ASP A 1 418 ? -6.619 -6.327 20.403 1.00 91.81 418 ASP A O 1
ATOM 3420 N N . VAL A 1 419 ? -7.767 -5.273 18.782 1.00 95.56 419 VAL A N 1
ATOM 3421 C CA . VAL A 1 419 ? -9.045 -5.968 18.992 1.00 95.56 419 VAL A CA 1
ATOM 3422 C C . VAL A 1 419 ? -9.137 -7.262 18.186 1.00 95.56 419 VAL A C 1
ATOM 3424 O O . VAL A 1 419 ? -9.647 -8.272 18.680 1.00 95.56 419 VAL A O 1
ATOM 3427 N N . ILE A 1 420 ? -8.632 -7.252 16.952 1.00 95.81 420 ILE A N 1
ATOM 3428 C CA . ILE A 1 420 ? -8.690 -8.392 16.031 1.00 95.81 420 ILE A CA 1
ATOM 3429 C C . ILE A 1 420 ? -7.335 -8.725 15.411 1.00 95.81 420 ILE A C 1
ATOM 3431 O O . ILE A 1 420 ? -6.491 -7.867 15.189 1.00 95.81 420 ILE A O 1
ATOM 3435 N N . LYS A 1 421 ? -7.172 -9.987 15.028 1.00 94.06 421 LYS A N 1
ATOM 3436 C CA . LYS A 1 421 ? -6.097 -10.474 14.165 1.00 94.06 421 LYS A CA 1
ATOM 3437 C C . LYS A 1 421 ? -6.679 -10.980 12.848 1.00 94.06 421 LYS A C 1
ATOM 3439 O O . LYS A 1 421 ? -7.776 -11.541 12.814 1.00 94.06 421 LYS A O 1
ATOM 3444 N N . ILE A 1 422 ? -5.928 -10.793 11.766 1.00 93.94 422 ILE A N 1
ATOM 3445 C CA . ILE A 1 422 ? -6.265 -11.330 10.446 1.00 93.94 422 ILE A CA 1
ATOM 3446 C C . ILE A 1 422 ? -5.266 -12.434 10.122 1.00 93.94 422 ILE A C 1
ATOM 3448 O O . ILE A 1 422 ? -4.069 -12.172 10.016 1.00 93.94 422 ILE A O 1
ATOM 3452 N N . THR A 1 423 ? -5.754 -13.662 9.989 1.00 91.69 423 THR A N 1
ATOM 3453 C CA . THR A 1 423 ? -4.955 -14.852 9.661 1.00 91.69 423 THR A CA 1
ATOM 3454 C C . THR A 1 423 ? -5.359 -15.403 8.296 1.00 91.69 423 THR A C 1
ATOM 3456 O O . THR A 1 423 ? -6.374 -14.993 7.739 1.00 91.69 423 THR A O 1
ATOM 3459 N N . GLU A 1 424 ? -4.560 -16.306 7.731 1.00 90.44 424 GLU A N 1
ATOM 3460 C CA . GLU A 1 424 ? -4.905 -17.043 6.510 1.00 90.44 424 GLU A CA 1
ATOM 3461 C C . GLU A 1 424 ? -5.142 -18.514 6.860 1.00 90.44 424 GLU A C 1
ATOM 3463 O O . GLU A 1 424 ? -4.407 -19.096 7.663 1.00 90.44 424 GLU A O 1
ATOM 3468 N N . ASP A 1 425 ? -6.194 -19.103 6.297 1.00 84.75 425 ASP A N 1
ATOM 3469 C CA . ASP A 1 425 ? -6.487 -20.524 6.450 1.00 84.75 425 ASP A CA 1
ATOM 3470 C C . ASP A 1 425 ? -5.612 -21.391 5.522 1.00 84.75 425 ASP A C 1
ATOM 3472 O O . ASP A 1 425 ? -4.767 -20.903 4.770 1.00 84.75 425 ASP A O 1
ATOM 3476 N N . LYS A 1 426 ? -5.823 -22.714 5.547 1.00 82.88 426 LYS A N 1
ATOM 3477 C CA . LYS A 1 426 ? -5.076 -23.665 4.698 1.00 82.88 426 LYS A CA 1
ATOM 3478 C C . LYS A 1 426 ? -5.256 -23.418 3.192 1.00 82.88 426 LYS A C 1
ATOM 3480 O O . LYS A 1 426 ? -4.443 -23.903 2.410 1.00 82.88 426 LYS A O 1
ATOM 3485 N N . ASN A 1 427 ? -6.298 -22.692 2.796 1.00 81.25 427 ASN A N 1
ATOM 3486 C CA . ASN A 1 427 ? -6.619 -22.355 1.413 1.00 81.25 427 ASN A CA 1
ATOM 3487 C C . ASN A 1 427 ? -6.153 -20.935 1.035 1.00 81.25 427 ASN A C 1
ATOM 3489 O O . ASN A 1 427 ? -6.378 -20.505 -0.096 1.00 81.25 427 ASN A O 1
ATOM 3493 N N . GLY A 1 428 ? -5.507 -20.207 1.954 1.00 83.19 428 GLY A N 1
ATOM 3494 C CA . GLY A 1 428 ? -5.112 -18.810 1.767 1.00 83.19 428 GLY A CA 1
ATOM 3495 C C . GLY A 1 428 ? -6.271 -17.815 1.907 1.00 83.19 428 GLY A C 1
ATOM 3496 O O . GLY A 1 428 ? -6.122 -16.646 1.544 1.00 83.19 428 GLY A O 1
ATOM 3497 N N . GLU A 1 429 ? -7.436 -18.239 2.406 1.00 90.12 429 GLU A N 1
ATOM 3498 C CA . GLU A 1 429 ? -8.541 -17.331 2.698 1.00 90.12 429 GLU A CA 1
ATOM 3499 C C . GLU A 1 429 ? -8.292 -16.579 4.005 1.00 90.12 429 GLU A C 1
ATOM 3501 O O . GLU A 1 429 ? -7.926 -17.158 5.027 1.00 90.12 429 GLU A O 1
ATOM 3506 N N . LYS A 1 430 ? -8.541 -15.266 3.991 1.00 94.44 430 LYS A N 1
ATOM 3507 C CA . LYS A 1 430 ? -8.386 -14.432 5.184 1.00 94.44 430 LYS A CA 1
ATOM 3508 C C . LYS A 1 430 ? -9.506 -14.695 6.189 1.00 94.44 430 LYS A C 1
ATOM 3510 O O . LYS A 1 430 ? -10.685 -14.610 5.838 1.00 94.44 430 LYS A O 1
ATOM 3515 N N . ILE A 1 431 ? -9.142 -14.905 7.446 1.00 96.31 431 ILE A N 1
ATOM 3516 C CA . ILE A 1 431 ? -10.033 -15.040 8.600 1.00 96.31 431 ILE A CA 1
ATOM 3517 C C . ILE A 1 431 ? -9.815 -13.840 9.522 1.00 96.31 431 ILE A C 1
ATOM 3519 O O . ILE A 1 431 ? -8.682 -13.466 9.810 1.00 96.31 431 ILE A O 1
ATOM 3523 N N . VAL A 1 432 ? -10.907 -13.233 9.981 1.00 97.38 432 VAL A N 1
ATOM 3524 C CA . VAL A 1 432 ? -10.910 -12.182 11.005 1.00 97.38 432 VAL A CA 1
ATOM 3525 C C . VAL A 1 432 ? -11.274 -12.835 12.332 1.00 97.38 432 VAL A C 1
ATOM 3527 O O . VAL A 1 432 ? -12.341 -13.433 12.435 1.00 97.38 432 VAL A O 1
ATOM 3530 N N . GLN A 1 433 ? -10.411 -12.731 13.339 1.00 96.06 433 GLN A N 1
ATOM 3531 C CA . GLN A 1 433 ? -10.619 -13.339 14.656 1.00 96.06 433 GLN A CA 1
ATOM 3532 C C . GLN A 1 433 ? -10.318 -12.329 15.762 1.00 96.06 433 GLN A C 1
ATOM 3534 O O . GLN A 1 433 ? -9.424 -11.501 15.601 1.00 96.06 433 GLN A O 1
ATOM 3539 N N . LEU A 1 434 ? -11.024 -12.400 16.892 1.00 96.56 434 LEU A N 1
ATOM 3540 C CA . LEU A 1 434 ? -10.653 -11.624 18.081 1.00 96.56 434 LEU A CA 1
ATOM 3541 C C . LEU A 1 434 ? -9.220 -11.955 18.539 1.00 96.56 434 LEU A C 1
ATOM 3543 O O . LEU A 1 434 ? -8.747 -13.091 18.418 1.00 96.56 434 LEU A O 1
ATOM 3547 N N . THR A 1 435 ? -8.511 -10.957 19.066 1.00 95.12 435 THR A N 1
ATOM 3548 C CA . THR A 1 435 ? -7.258 -11.202 19.789 1.00 95.12 435 THR A CA 1
ATOM 3549 C C . THR A 1 435 ? -7.538 -11.948 21.091 1.00 95.12 435 THR A C 1
ATOM 3551 O O . THR A 1 435 ? -8.641 -11.889 21.631 1.00 95.12 435 THR A O 1
ATOM 3554 N N . GLU A 1 436 ? -6.539 -12.652 21.622 1.00 89.25 436 GLU A N 1
ATOM 3555 C CA . GLU A 1 436 ? -6.694 -13.444 22.847 1.00 89.25 436 GLU A CA 1
ATOM 3556 C C . GLU A 1 436 ? -7.254 -12.626 24.033 1.00 89.25 436 GLU A C 1
ATOM 3558 O O . GLU A 1 436 ? -8.247 -13.063 24.619 1.00 89.25 436 GLU A O 1
ATOM 3563 N N . PRO A 1 437 ? -6.775 -11.396 24.332 1.00 90.50 437 PRO A N 1
ATOM 3564 C CA . PRO A 1 437 ? -7.375 -10.568 25.383 1.00 90.50 437 PRO A CA 1
ATOM 3565 C C . PRO A 1 437 ? -8.854 -10.242 25.129 1.00 90.50 437 PRO A C 1
ATOM 3567 O O . PRO A 1 437 ? -9.648 -10.139 26.066 1.00 90.50 437 PRO A O 1
ATOM 3570 N N . MET A 1 438 ? -9.244 -10.073 23.862 1.00 94.00 438 MET A N 1
ATOM 3571 C CA . MET A 1 438 ? -10.630 -9.784 23.495 1.00 94.00 438 MET A CA 1
ATOM 3572 C C . MET A 1 438 ? -11.525 -11.021 23.529 1.00 94.00 438 MET A C 1
ATOM 3574 O O . MET A 1 438 ? -12.720 -10.870 23.776 1.00 94.00 438 MET A O 1
ATOM 3578 N N . ILE A 1 439 ? -10.979 -12.229 23.361 1.00 91.62 439 ILE A N 1
ATOM 3579 C CA . ILE A 1 439 ? -11.728 -13.479 23.547 1.00 91.62 439 ILE A CA 1
ATOM 3580 C C . ILE A 1 439 ? -12.187 -13.612 25.004 1.00 91.62 439 ILE A C 1
ATOM 3582 O O . ILE A 1 439 ? -13.373 -13.829 25.245 1.00 91.62 439 ILE A O 1
ATOM 3586 N N . TYR A 1 440 ? -11.308 -13.376 25.985 1.00 88.50 440 TYR A N 1
ATOM 3587 C CA . TYR A 1 440 ? -11.712 -13.370 27.401 1.00 88.50 440 TYR A CA 1
ATOM 3588 C C . TYR A 1 440 ? -12.822 -12.353 27.678 1.00 88.50 440 TYR A C 1
ATOM 3590 O O . TYR A 1 440 ? -13.808 -12.658 28.352 1.00 88.50 440 TYR A O 1
ATOM 3598 N N . ARG A 1 441 ? -12.703 -11.149 27.105 1.00 90.12 441 ARG A N 1
ATOM 3599 C CA . ARG A 1 441 ? -13.737 -10.115 27.214 1.00 90.12 441 ARG A CA 1
ATOM 3600 C C . ARG A 1 441 ? -15.060 -10.558 26.581 1.00 90.12 441 ARG A C 1
ATOM 3602 O O . ARG A 1 441 ? -16.118 -10.312 27.153 1.00 90.12 441 ARG A O 1
ATOM 3609 N N . ALA A 1 442 ? -15.017 -11.211 25.423 1.00 92.94 442 ALA A N 1
ATOM 3610 C CA . ALA A 1 442 ? -16.191 -11.753 24.745 1.00 92.94 442 ALA A CA 1
ATOM 3611 C C . ALA A 1 442 ? -16.883 -12.844 25.578 1.00 92.94 442 ALA A C 1
ATOM 3613 O O . ALA A 1 442 ? -18.106 -12.811 25.728 1.00 92.94 442 ALA A O 1
ATOM 3614 N N . ILE A 1 443 ? -16.112 -13.760 26.173 1.00 92.19 443 ILE A N 1
ATOM 3615 C CA . ILE A 1 443 ? -16.624 -14.796 27.080 1.00 92.19 443 ILE A CA 1
ATOM 3616 C C . ILE A 1 443 ? -17.286 -14.158 28.304 1.00 92.19 443 ILE A C 1
ATOM 3618 O O . ILE A 1 443 ? -18.417 -14.517 28.629 1.00 92.19 443 ILE A O 1
ATOM 3622 N N . SER A 1 444 ? -16.634 -13.174 28.930 1.00 90.75 444 SER A N 1
ATOM 3623 C CA . SER A 1 444 ? -17.187 -12.427 30.065 1.00 90.75 444 SER A CA 1
ATOM 3624 C C . SER A 1 444 ? -18.548 -11.810 29.726 1.00 90.75 444 SER A C 1
ATOM 3626 O O . SER A 1 444 ? -19.527 -12.054 30.429 1.00 90.75 444 SER A O 1
ATOM 3628 N N . LEU A 1 445 ? -18.660 -11.125 28.582 1.00 91.25 445 LEU A N 1
ATOM 3629 C CA . LEU A 1 445 ? -19.921 -10.535 28.116 1.00 91.25 445 LEU A CA 1
ATOM 3630 C C . LEU A 1 445 ? -21.007 -11.583 27.829 1.00 91.25 445 LEU A C 1
ATOM 3632 O O . LEU A 1 445 ? -22.186 -11.346 28.101 1.00 91.25 445 LEU A O 1
ATOM 3636 N N . ASN A 1 446 ? -20.628 -12.742 27.289 1.00 93.94 446 ASN A N 1
ATOM 3637 C CA . ASN A 1 446 ? -21.553 -13.851 27.064 1.00 93.94 446 ASN A CA 1
ATOM 3638 C C . ASN A 1 446 ? -22.088 -14.409 28.393 1.00 93.94 446 ASN A C 1
ATOM 3640 O O . ASN A 1 446 ? -23.291 -14.629 28.532 1.00 93.94 446 ASN A O 1
ATOM 3644 N N . ILE A 1 447 ? -21.227 -14.571 29.400 1.00 92.88 447 ILE A N 1
ATOM 3645 C CA . ILE A 1 447 ? -21.632 -15.011 30.742 1.00 92.88 447 ILE A CA 1
ATOM 3646 C C . ILE A 1 447 ? -22.530 -13.966 31.401 1.00 92.88 447 ILE A C 1
ATOM 3648 O O . ILE A 1 447 ? -23.583 -14.322 31.924 1.00 92.88 447 ILE A O 1
ATOM 3652 N N . GLU A 1 448 ? -22.183 -12.678 31.327 1.00 91.50 448 GLU A N 1
ATOM 3653 C CA . GLU A 1 448 ? -23.045 -11.605 31.833 1.00 91.50 448 GLU A CA 1
ATOM 3654 C C . GLU A 1 448 ? -24.448 -11.667 31.213 1.00 91.50 448 GLU A C 1
ATOM 3656 O O . GLU A 1 448 ? -25.453 -11.495 31.906 1.00 91.50 448 GLU A O 1
ATOM 3661 N N . GLN A 1 449 ? -24.533 -11.926 29.905 1.00 91.62 449 GLN A N 1
ATOM 3662 C CA . GLN A 1 449 ? -25.803 -12.065 29.202 1.00 91.62 449 GLN A CA 1
ATOM 3663 C C . GLN A 1 449 ? -26.605 -13.273 29.708 1.00 91.62 449 GLN A C 1
ATOM 3665 O O . GLN A 1 449 ? -27.809 -13.137 29.934 1.00 91.62 449 GLN A O 1
ATOM 3670 N N . LEU A 1 450 ? -25.960 -14.419 29.944 1.00 93.56 450 LEU A N 1
ATOM 3671 C CA . LEU A 1 450 ? -26.608 -15.593 30.539 1.00 93.56 450 LEU A CA 1
ATOM 3672 C C . LEU A 1 450 ? -27.092 -15.307 31.964 1.00 93.56 450 LEU A C 1
ATOM 3674 O O . LEU A 1 450 ? -28.238 -15.605 32.293 1.00 93.56 450 LEU A O 1
ATOM 3678 N N . VAL A 1 451 ? -26.278 -14.662 32.799 1.00 92.62 451 VAL A N 1
ATOM 3679 C CA . VAL A 1 451 ? -26.669 -14.282 34.166 1.00 92.62 451 VAL A CA 1
ATOM 3680 C C . VAL A 1 451 ? -27.900 -13.365 34.137 1.00 92.62 451 VAL A C 1
ATOM 3682 O O . VAL A 1 451 ? -28.864 -13.606 34.865 1.00 92.62 451 VAL A O 1
ATOM 3685 N N . LYS A 1 452 ? -27.940 -12.369 33.237 1.00 89.88 452 LYS A N 1
ATOM 3686 C CA . LYS A 1 452 ? -29.115 -11.491 33.039 1.00 89.88 452 LYS A CA 1
ATOM 3687 C C . LYS A 1 452 ? -30.361 -12.274 32.614 1.00 89.88 452 LYS A C 1
ATOM 3689 O O . LYS A 1 452 ? -31.458 -11.965 33.075 1.00 89.88 452 LYS A O 1
ATOM 3694 N N . GLN A 1 453 ? -30.206 -13.286 31.762 1.00 91.12 453 GLN A N 1
ATOM 3695 C CA . GLN A 1 453 ? -31.307 -14.158 31.334 1.00 91.12 453 GLN A CA 1
ATOM 3696 C C . GLN A 1 453 ? -31.823 -15.061 32.466 1.00 91.12 453 GLN A C 1
ATOM 3698 O O . GLN A 1 453 ? -33.011 -15.380 32.491 1.00 91.12 453 GLN A O 1
ATOM 3703 N N . ASN A 1 454 ? -30.974 -15.399 33.439 1.00 90.25 454 ASN A N 1
ATOM 3704 C CA . ASN A 1 454 ? -31.312 -16.205 34.616 1.00 90.25 454 ASN A CA 1
ATOM 3705 C C . ASN A 1 454 ? -31.634 -15.334 35.847 1.00 90.25 454 ASN A C 1
ATOM 3707 O O . ASN A 1 454 ? -31.196 -15.602 36.959 1.00 90.25 454 ASN A O 1
ATOM 3711 N N . GLN A 1 455 ? -32.396 -14.250 35.660 1.00 87.69 455 GLN A N 1
ATOM 3712 C CA . GLN A 1 455 ? -32.846 -13.365 36.752 1.00 87.69 455 GLN A CA 1
ATOM 3713 C C . GLN A 1 455 ? -31.704 -12.770 37.606 1.00 87.69 455 GLN A C 1
ATOM 3715 O O . GLN A 1 455 ? -31.922 -12.369 38.747 1.00 87.69 455 GLN A O 1
ATOM 3720 N N . GLY A 1 456 ? -30.493 -12.677 37.051 1.00 87.56 456 GLY A N 1
ATOM 3721 C CA . GLY A 1 456 ? -29.323 -12.109 37.720 1.00 87.56 456 GLY A CA 1
ATOM 3722 C C . GLY A 1 456 ? -28.444 -13.117 38.464 1.00 87.56 456 GLY A C 1
ATOM 3723 O O . GLY A 1 456 ? -27.442 -12.694 39.037 1.00 87.56 456 GLY A O 1
ATOM 3724 N N . LEU A 1 457 ? -28.774 -14.415 38.450 1.00 91.00 457 LEU A N 1
ATOM 3725 C CA . LEU A 1 457 ? -28.000 -15.473 39.111 1.00 91.00 457 LEU A CA 1
ATOM 3726 C C . LEU A 1 457 ? -27.926 -16.736 38.238 1.00 91.00 457 LEU A C 1
ATOM 3728 O O . LEU A 1 457 ? -28.946 -17.232 37.777 1.00 91.00 457 LEU A O 1
ATOM 3732 N N . LEU A 1 458 ? -26.733 -17.300 38.053 1.00 93.94 458 LEU A N 1
ATOM 3733 C CA . LEU A 1 458 ? -26.496 -18.511 37.260 1.00 93.94 458 LEU A CA 1
ATOM 3734 C C . LEU A 1 458 ? -25.662 -19.526 38.060 1.00 93.94 458 LEU A C 1
ATOM 3736 O O . LEU A 1 458 ? -24.504 -19.238 38.361 1.00 93.94 458 LEU A O 1
ATOM 3740 N N . PRO A 1 459 ? -26.193 -20.711 38.407 1.00 93.62 459 PRO A N 1
ATOM 3741 C CA . PRO A 1 459 ? -25.391 -21.762 39.028 1.00 93.62 459 PRO A CA 1
ATOM 3742 C C . PRO A 1 459 ? -24.223 -22.176 38.125 1.00 93.62 459 PRO A C 1
ATOM 3744 O O . PRO A 1 459 ? -24.413 -22.435 36.937 1.00 93.62 459 PRO A O 1
ATOM 3747 N N . LEU A 1 460 ? -23.015 -22.280 38.685 1.00 92.88 460 LEU A N 1
ATOM 3748 C CA . LEU A 1 460 ? -21.803 -22.612 37.929 1.00 92.88 460 LEU A CA 1
ATOM 3749 C C . LEU A 1 460 ? -21.925 -23.958 37.201 1.00 92.88 460 LEU A C 1
ATOM 3751 O O . LEU A 1 460 ? -21.509 -24.083 36.054 1.00 92.88 460 LEU A O 1
ATOM 3755 N N . LYS A 1 461 ? -22.560 -24.946 37.840 1.00 92.00 461 LYS A N 1
ATOM 3756 C CA . LYS A 1 461 ? -22.816 -26.273 37.258 1.00 92.00 461 LYS A CA 1
ATOM 3757 C C . LYS A 1 461 ? -23.666 -26.241 35.982 1.00 92.00 461 LYS A C 1
ATOM 3759 O O . LYS A 1 461 ? -23.540 -27.130 35.147 1.00 92.00 461 LYS A O 1
ATOM 3764 N N . ASP A 1 462 ? -24.500 -25.213 35.819 1.00 93.81 462 ASP A N 1
ATOM 3765 C CA . ASP A 1 462 ? -25.372 -25.053 34.654 1.00 93.81 462 ASP A CA 1
ATOM 3766 C C . ASP A 1 462 ? -24.705 -24.225 33.545 1.00 93.81 462 ASP A C 1
ATOM 3768 O O . ASP A 1 462 ? -25.187 -24.223 32.409 1.00 93.81 462 ASP A O 1
ATOM 3772 N N . LEU A 1 463 ? -23.591 -23.540 33.849 1.00 93.88 463 LEU A N 1
ATOM 3773 C CA . LEU A 1 463 ? -22.925 -22.613 32.936 1.00 93.88 463 LEU A CA 1
ATOM 3774 C C . LEU A 1 463 ? -22.573 -23.283 31.608 1.00 93.88 463 LEU A C 1
ATOM 3776 O O . LEU A 1 463 ? -22.951 -22.762 30.565 1.00 93.88 463 LEU A O 1
ATOM 3780 N N . GLN A 1 464 ? -21.898 -24.437 31.636 1.00 93.62 464 GLN A N 1
ATOM 3781 C CA . GLN A 1 464 ? -21.447 -25.122 30.419 1.00 93.62 464 GLN A CA 1
ATOM 3782 C C . GLN A 1 464 ? -22.622 -25.452 29.491 1.00 93.62 464 GLN A C 1
ATOM 3784 O O . GLN A 1 464 ? -22.617 -25.113 28.308 1.00 93.62 464 GLN A O 1
ATOM 3789 N N . THR A 1 465 ? -23.662 -26.070 30.052 1.00 94.38 465 THR A N 1
ATOM 3790 C CA . THR A 1 465 ? -24.853 -26.501 29.316 1.00 94.38 465 THR A CA 1
ATOM 3791 C C . THR A 1 465 ? -25.599 -25.310 28.722 1.00 94.38 465 THR A C 1
ATOM 3793 O O . THR A 1 465 ? -25.991 -25.339 27.553 1.00 94.38 465 THR A O 1
ATOM 3796 N N . GLN A 1 466 ? -25.783 -24.241 29.502 1.00 94.06 466 GLN A N 1
ATOM 3797 C CA . GLN A 1 466 ? -26.459 -23.036 29.024 1.00 94.06 466 GLN A CA 1
ATOM 3798 C C . GLN A 1 466 ? -25.632 -22.284 27.981 1.00 94.06 466 GLN A C 1
ATOM 3800 O O . GLN A 1 466 ? -26.181 -21.820 26.978 1.00 94.06 466 GLN A O 1
ATOM 3805 N N . TYR A 1 467 ? -24.318 -22.203 28.180 1.00 93.88 467 TYR A N 1
ATOM 3806 C CA . TYR A 1 467 ? -23.411 -21.565 27.239 1.00 93.88 467 TYR A CA 1
ATOM 3807 C C . TYR A 1 467 ? -23.438 -22.286 25.890 1.00 93.88 467 TYR A C 1
ATOM 3809 O O . TYR A 1 467 ? -23.685 -21.649 24.867 1.00 93.88 467 TYR A O 1
ATOM 3817 N N . PHE A 1 468 ? -23.315 -23.617 25.879 1.00 92.56 468 PHE A N 1
ATOM 3818 C CA . PHE A 1 468 ? -23.423 -24.408 24.653 1.00 92.56 468 PHE A CA 1
ATOM 3819 C C . PHE A 1 468 ? -24.800 -24.271 23.988 1.00 92.56 468 PHE A C 1
ATOM 3821 O O . PHE A 1 468 ? -24.905 -24.161 22.765 1.00 92.56 468 PHE A O 1
ATOM 3828 N N . HIS A 1 469 ? -25.878 -24.230 24.775 1.00 92.50 469 HIS A N 1
ATOM 3829 C CA . HIS A 1 469 ? -27.225 -24.060 24.237 1.00 92.50 469 HIS A CA 1
ATOM 3830 C C . HIS A 1 469 ? -27.396 -22.729 23.483 1.00 92.50 469 HIS A C 1
ATOM 3832 O O . HIS A 1 469 ? -28.031 -22.705 22.425 1.00 92.50 469 HIS A O 1
ATOM 3838 N N . VAL A 1 470 ? -26.837 -21.635 24.011 1.00 90.75 470 VAL A N 1
ATOM 3839 C CA . VAL A 1 470 ? -26.973 -20.288 23.431 1.00 90.75 470 VAL A CA 1
ATOM 3840 C C . VAL A 1 470 ? -25.943 -20.026 22.331 1.00 90.75 470 VAL A C 1
ATOM 3842 O O . VAL A 1 470 ? -26.316 -19.537 21.266 1.00 90.75 470 VAL A O 1
ATOM 3845 N N . TYR A 1 471 ? -24.676 -20.368 22.561 1.00 89.94 471 TYR A N 1
ATOM 3846 C CA . TYR A 1 471 ? -23.551 -19.978 21.701 1.00 89.94 471 TYR A CA 1
ATOM 3847 C C . TYR A 1 471 ? -23.026 -21.103 20.805 1.00 89.94 471 TYR A C 1
ATOM 3849 O O . TYR A 1 471 ? -22.219 -20.835 19.923 1.00 89.94 471 TYR A O 1
ATOM 3857 N N . ARG A 1 472 ? -23.504 -22.344 20.983 1.00 88.94 472 ARG A N 1
ATOM 3858 C CA . ARG A 1 472 ? -23.096 -23.531 20.198 1.00 88.94 472 ARG A CA 1
ATOM 3859 C C . ARG A 1 472 ? -21.601 -23.862 20.272 1.00 88.94 472 ARG A C 1
ATOM 3861 O O . ARG A 1 472 ? -21.101 -24.597 19.427 1.00 88.94 472 ARG A O 1
ATOM 3868 N N . THR A 1 473 ? -20.937 -23.378 21.317 1.00 86.69 473 THR A N 1
ATOM 3869 C CA . THR A 1 473 ? -19.520 -23.600 21.615 1.00 86.69 473 THR A CA 1
ATOM 3870 C C . THR A 1 473 ? -19.394 -24.027 23.072 1.00 86.69 473 THR A C 1
ATOM 3872 O O . THR A 1 473 ? -20.169 -23.574 23.915 1.00 86.69 473 THR A O 1
ATOM 3875 N N . GLU A 1 474 ? -18.450 -24.910 23.372 1.00 87.31 474 GLU A N 1
ATOM 3876 C CA . GLU A 1 474 ? -18.115 -25.286 24.745 1.00 87.31 474 GLU A CA 1
ATOM 3877 C C . GLU A 1 474 ? -17.079 -24.315 25.319 1.00 87.31 474 GLU A C 1
ATOM 3879 O O . GLU A 1 474 ? -16.162 -23.891 24.620 1.00 87.31 474 GLU A O 1
ATOM 3884 N N . LEU A 1 475 ? -17.212 -23.949 26.596 1.00 88.69 475 LEU A N 1
ATOM 3885 C CA . LEU A 1 475 ? -16.128 -23.257 27.289 1.00 88.69 475 LEU A CA 1
ATOM 3886 C C . LEU A 1 475 ? -15.058 -24.296 27.619 1.00 88.69 475 LEU A C 1
ATOM 3888 O O . LEU A 1 475 ? -15.333 -25.234 28.368 1.00 88.69 475 LEU A O 1
ATOM 3892 N N . ASN A 1 476 ? -13.864 -24.126 27.057 1.00 87.38 476 ASN A N 1
ATOM 3893 C CA . ASN A 1 476 ? -12.723 -25.000 27.297 1.00 87.38 476 ASN A CA 1
ATOM 3894 C C . ASN A 1 476 ? -11.610 -24.230 28.030 1.00 87.38 476 ASN A C 1
ATOM 3896 O O . ASN A 1 476 ? -10.837 -23.530 27.381 1.00 87.38 476 ASN A O 1
ATOM 3900 N N . PRO A 1 477 ? -11.519 -24.324 29.369 1.00 86.69 477 PRO A N 1
ATOM 3901 C CA . PRO A 1 477 ? -10.487 -23.641 30.152 1.00 86.69 477 PRO A CA 1
ATOM 3902 C C . PRO A 1 477 ? -9.053 -23.957 29.698 1.00 86.69 477 PRO A C 1
ATOM 3904 O O . PRO A 1 477 ? -8.198 -23.073 29.709 1.00 86.69 477 PRO A O 1
ATOM 3907 N N . GLU A 1 478 ? -8.796 -25.180 29.227 1.00 86.88 478 GLU A N 1
ATOM 3908 C CA . GLU A 1 478 ? -7.449 -25.623 28.845 1.00 86.88 478 GLU A CA 1
ATOM 3909 C C . GLU A 1 478 ? -6.901 -24.863 27.627 1.00 86.88 478 GLU A C 1
ATOM 3911 O O . GLU A 1 478 ? -5.702 -24.592 27.560 1.00 86.88 478 GLU A O 1
ATOM 3916 N N . GLU A 1 479 ? -7.768 -24.434 26.700 1.00 84.31 479 GLU A N 1
ATOM 3917 C CA . GLU A 1 479 ? -7.386 -23.590 25.550 1.00 84.31 479 GLU A CA 1
ATOM 3918 C C . GLU A 1 479 ? -6.837 -22.221 25.972 1.00 84.31 479 GLU A C 1
ATOM 3920 O O . GLU A 1 479 ? -6.127 -21.566 25.208 1.00 84.31 479 GLU A O 1
ATOM 3925 N N . PHE A 1 480 ? -7.133 -21.817 27.204 1.00 80.56 480 PHE A N 1
ATOM 3926 C CA . PHE A 1 480 ? -6.755 -20.547 27.813 1.00 80.56 480 PHE A CA 1
ATOM 3927 C C . PHE A 1 480 ? -5.691 -20.716 28.913 1.00 80.56 480 PHE A C 1
ATOM 3929 O O . PHE A 1 480 ? -5.348 -19.756 29.610 1.00 80.56 480 PHE A O 1
ATOM 3936 N N . GLY A 1 481 ? -5.160 -21.934 29.079 1.00 83.44 481 GLY A N 1
ATOM 3937 C CA . GLY A 1 481 ? -4.203 -22.272 30.132 1.00 83.44 481 GLY A CA 1
ATOM 3938 C C . GLY A 1 481 ? -4.803 -22.278 31.542 1.00 83.44 481 GLY A C 1
ATOM 3939 O O . GLY A 1 481 ? -4.058 -22.131 32.509 1.00 83.44 481 GLY A O 1
ATOM 3940 N N . ASP A 1 482 ? -6.125 -22.414 31.665 1.00 87.50 482 ASP A N 1
ATOM 3941 C CA . ASP A 1 482 ? -6.840 -22.508 32.938 1.00 87.50 482 ASP A CA 1
ATOM 3942 C C . ASP A 1 482 ? -7.177 -23.970 33.270 1.00 87.50 482 ASP A C 1
ATOM 3944 O O . ASP A 1 482 ? -7.595 -24.736 32.406 1.00 87.50 482 ASP A O 1
ATOM 3948 N N . GLU A 1 483 ? -7.032 -24.363 34.539 1.00 88.81 483 GLU A N 1
ATOM 3949 C CA . GLU A 1 483 ? -7.250 -25.754 34.978 1.00 88.81 483 GLU A CA 1
ATOM 3950 C C . GLU A 1 483 ? -8.729 -26.167 34.961 1.00 88.81 483 GLU A C 1
ATOM 3952 O O . GLU A 1 483 ? -9.060 -27.342 34.818 1.00 88.81 483 GLU A O 1
ATOM 3957 N N . ASN A 1 484 ? -9.637 -25.210 35.165 1.00 89.56 484 ASN A N 1
ATOM 3958 C CA . ASN A 1 484 ? -11.077 -25.442 35.231 1.00 89.56 484 ASN A CA 1
ATOM 3959 C C . ASN A 1 484 ? -11.866 -24.137 34.995 1.00 89.56 484 ASN A C 1
ATOM 3961 O O . ASN A 1 484 ? -11.299 -23.046 34.887 1.00 89.56 484 ASN A O 1
ATOM 3965 N N . LEU A 1 485 ? -13.199 -24.248 34.919 1.00 88.88 485 LEU A N 1
ATOM 3966 C CA . LEU A 1 485 ? -14.087 -23.098 34.712 1.00 88.88 485 LEU A CA 1
ATOM 3967 C C . LEU A 1 485 ? -13.975 -22.063 35.837 1.00 88.88 485 LEU A C 1
ATOM 3969 O O . LEU A 1 485 ? -14.114 -20.875 35.570 1.00 88.88 485 LEU A O 1
ATOM 3973 N N . GLU A 1 486 ? -13.702 -22.473 37.077 1.00 88.56 486 GLU A N 1
ATOM 3974 C CA . GLU A 1 486 ? -13.537 -21.537 38.193 1.00 88.56 486 GLU A CA 1
ATOM 3975 C C . GLU A 1 486 ? -12.308 -20.646 37.983 1.00 88.56 486 GLU A C 1
ATOM 3977 O O . GLU A 1 486 ? -12.421 -19.427 38.099 1.00 88.56 486 GLU A O 1
ATOM 3982 N N . CYS A 1 487 ? -11.167 -21.222 37.587 1.00 88.56 487 CYS A N 1
ATOM 3983 C CA . CYS A 1 487 ? -9.947 -20.481 37.248 1.00 88.56 487 CYS A CA 1
ATOM 3984 C C . CYS A 1 487 ? -10.194 -19.460 36.127 1.00 88.56 487 CYS A C 1
ATOM 3986 O O . CYS A 1 487 ? 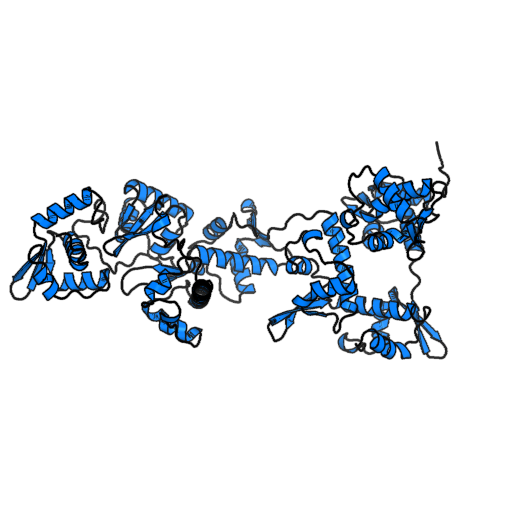-9.829 -18.289 36.273 1.00 88.56 487 CYS A O 1
ATOM 3988 N N . LEU A 1 488 ? -10.886 -19.872 35.058 1.00 89.69 488 LEU A N 1
ATOM 3989 C CA . LEU A 1 488 ? -11.254 -18.985 33.950 1.00 89.69 488 LEU A CA 1
ATOM 3990 C C . LEU A 1 488 ? -12.147 -17.824 34.422 1.00 89.69 488 LEU A C 1
ATOM 3992 O O . LEU A 1 488 ? -11.931 -16.670 34.049 1.00 89.69 488 LEU A O 1
ATOM 3996 N N . LEU A 1 489 ? -13.143 -18.110 35.263 1.00 89.25 489 LEU A N 1
ATOM 3997 C CA . LEU A 1 489 ? -14.082 -17.111 35.779 1.00 89.25 489 LEU A CA 1
ATOM 3998 C C . LEU A 1 489 ? -13.437 -16.142 36.777 1.00 89.25 489 LEU A C 1
ATOM 4000 O O . LEU A 1 489 ? -13.824 -14.973 36.822 1.00 89.25 489 LEU A O 1
ATOM 4004 N N . MET A 1 490 ? -12.432 -16.577 37.542 1.00 86.12 490 MET A N 1
ATOM 4005 C CA . MET A 1 490 ? -11.690 -15.704 38.463 1.00 86.12 490 MET A CA 1
ATOM 4006 C C . MET A 1 490 ? -10.942 -14.584 37.731 1.00 86.12 490 MET A C 1
ATOM 4008 O O . MET A 1 490 ? -10.796 -13.491 38.279 1.00 86.12 490 MET A O 1
ATOM 4012 N N . LYS A 1 491 ? -10.556 -14.792 36.464 1.00 85.94 491 LYS A N 1
ATOM 4013 C CA . LYS A 1 491 ? -10.004 -13.729 35.603 1.00 85.94 491 LYS A CA 1
ATOM 4014 C C . LYS A 1 491 ? -11.029 -12.636 35.249 1.00 85.94 491 LYS A C 1
ATOM 4016 O O . LYS A 1 491 ? -10.640 -11.597 34.729 1.00 85.94 491 LYS A O 1
ATOM 4021 N N . MET A 1 492 ? -12.318 -12.853 35.531 1.00 86.94 492 MET A N 1
ATOM 4022 C CA . MET A 1 492 ? -13.444 -11.950 35.234 1.00 86.94 492 MET A CA 1
ATOM 4023 C C . MET A 1 492 ? -14.127 -11.425 36.514 1.00 86.94 492 MET A C 1
ATOM 4025 O O . MET A 1 492 ? -15.277 -10.977 36.484 1.00 86.94 492 MET A O 1
ATOM 4029 N N . ALA A 1 493 ? -13.444 -11.501 37.661 1.00 81.50 493 ALA A N 1
ATOM 4030 C CA . ALA A 1 493 ? -13.988 -11.131 38.971 1.00 81.50 493 ALA A CA 1
ATOM 4031 C C . ALA A 1 493 ? -14.285 -9.625 39.138 1.00 81.50 493 ALA A C 1
ATOM 4033 O O . ALA A 1 493 ? -14.934 -9.224 40.101 1.00 81.50 493 ALA A O 1
ATOM 4034 N N . ASP A 1 494 ? -13.839 -8.771 38.213 1.00 78.50 494 ASP A N 1
ATOM 4035 C CA . ASP A 1 494 ? -14.214 -7.353 38.168 1.00 78.50 494 ASP A CA 1
ATOM 4036 C C . ASP A 1 494 ? -15.648 -7.135 37.645 1.00 78.50 494 ASP A C 1
ATOM 4038 O O . ASP A 1 494 ? -16.251 -6.090 37.909 1.00 78.50 494 ASP A O 1
ATOM 4042 N N . LYS A 1 495 ? -16.201 -8.115 36.918 1.00 81.38 495 LYS A N 1
ATOM 4043 C CA . LYS A 1 495 ? -17.561 -8.098 36.347 1.00 81.38 495 LYS A CA 1
ATOM 4044 C C . LYS A 1 495 ? -18.512 -9.080 37.008 1.00 81.38 495 LYS A C 1
ATOM 4046 O O . LYS A 1 495 ? -19.720 -8.838 37.041 1.00 81.38 495 LYS A O 1
ATOM 4051 N N . LEU A 1 496 ? -17.984 -10.183 37.519 1.00 87.44 496 LEU A N 1
ATOM 4052 C CA . LEU A 1 496 ? -18.763 -11.267 38.098 1.00 87.44 496 LEU A CA 1
ATOM 4053 C C . LEU A 1 496 ? -18.598 -11.303 39.615 1.00 87.44 496 LEU A C 1
ATOM 4055 O O . LEU A 1 496 ? -17.518 -11.073 40.151 1.00 87.44 496 LEU A O 1
ATOM 4059 N N . LYS A 1 497 ? -19.681 -11.651 40.304 1.00 88.75 497 LYS A N 1
ATOM 4060 C CA . LYS A 1 497 ? -19.708 -11.886 41.744 1.00 88.75 497 LYS A CA 1
ATOM 4061 C C . LYS A 1 497 ? -20.003 -13.355 42.004 1.00 88.75 497 LYS A C 1
ATOM 4063 O O . LYS A 1 497 ? -20.941 -13.901 41.436 1.00 88.75 497 LYS A O 1
ATOM 4068 N N . PHE A 1 498 ? -19.245 -13.989 42.889 1.00 89.56 498 PHE A N 1
ATOM 4069 C CA . PHE A 1 498 ? -19.440 -15.399 43.224 1.00 89.56 498 PHE A CA 1
ATOM 4070 C C . PHE A 1 498 ? -20.114 -15.530 44.586 1.00 89.56 498 PHE A C 1
ATOM 4072 O O . PHE A 1 498 ? -19.658 -14.968 45.583 1.00 89.56 498 PHE A O 1
ATOM 4079 N N . HIS A 1 499 ? -21.219 -16.266 44.620 1.00 87.62 499 HIS A N 1
ATOM 4080 C CA . HIS A 1 499 ? -21.958 -16.590 45.829 1.00 87.62 499 HIS A CA 1
ATOM 4081 C C . HIS A 1 499 ? -21.826 -18.081 46.131 1.00 87.62 499 HIS A C 1
ATOM 4083 O O . HIS A 1 499 ? -21.924 -18.904 45.226 1.00 87.62 499 HIS A O 1
ATOM 4089 N N . PHE A 1 500 ? -21.659 -18.428 47.405 1.00 87.38 500 PHE A N 1
ATOM 4090 C CA . PHE A 1 500 ? -21.603 -19.815 47.860 1.00 87.38 500 PHE A CA 1
ATOM 4091 C C . PHE A 1 500 ? -22.906 -20.159 48.586 1.00 87.38 500 PHE A C 1
ATOM 4093 O O . PHE A 1 500 ? -23.187 -19.604 49.650 1.00 87.38 500 PHE A O 1
ATOM 4100 N N . PHE A 1 501 ? -23.703 -21.065 48.016 1.00 83.75 501 PHE A N 1
ATOM 4101 C CA . PHE A 1 501 ? -24.965 -21.536 48.594 1.00 83.75 501 PHE A CA 1
ATOM 4102 C C . PHE A 1 501 ? -24.967 -23.064 48.652 1.00 83.75 501 PHE A C 1
ATOM 4104 O O . PHE A 1 501 ? -24.874 -23.707 47.617 1.00 83.75 501 PHE A O 1
ATOM 4111 N N . ASN A 1 502 ? -25.108 -23.662 49.842 1.00 79.00 502 ASN A N 1
ATOM 4112 C CA . ASN A 1 502 ? -25.211 -25.122 50.019 1.00 79.00 502 ASN A CA 1
ATOM 4113 C C . ASN A 1 502 ? -24.138 -25.936 49.256 1.00 79.00 502 ASN A C 1
ATOM 4115 O O . ASN A 1 502 ? -24.462 -26.952 48.653 1.00 79.00 502 ASN A O 1
ATOM 4119 N N . PHE A 1 503 ? -22.875 -25.493 49.295 1.00 79.44 503 PHE A N 1
ATOM 4120 C CA . PHE A 1 503 ? -21.733 -26.079 48.564 1.00 79.44 503 PHE A CA 1
ATOM 4121 C C . PHE A 1 503 ? -21.737 -25.902 47.031 1.00 79.44 503 PHE A C 1
ATOM 4123 O O . PHE A 1 503 ? -20.797 -26.354 46.387 1.00 79.44 503 PHE A O 1
ATOM 4130 N N . ASP A 1 504 ? -22.710 -25.190 46.454 1.00 85.69 504 ASP A N 1
ATOM 4131 C CA . ASP A 1 504 ? -22.717 -24.785 45.044 1.00 85.69 504 ASP A CA 1
ATOM 4132 C C . ASP A 1 504 ? -22.214 -23.337 44.875 1.00 85.69 504 ASP A C 1
ATOM 4134 O O . ASP A 1 504 ? -22.525 -22.446 45.677 1.00 85.69 504 ASP A O 1
ATOM 4138 N N . ILE A 1 505 ? -21.475 -23.089 43.788 1.00 90.38 505 ILE A N 1
ATOM 4139 C CA . ILE A 1 505 ? -21.086 -21.742 43.347 1.00 90.38 505 ILE A CA 1
ATOM 4140 C C . ILE A 1 505 ? -22.177 -21.188 42.428 1.00 90.38 505 ILE A C 1
ATOM 4142 O O . ILE A 1 505 ? -22.578 -21.830 41.456 1.00 90.38 505 ILE A O 1
ATOM 4146 N N . VAL A 1 506 ? -22.641 -19.972 42.710 1.00 92.25 506 VAL A N 1
ATOM 4147 C CA . VAL A 1 506 ? -23.605 -19.233 41.888 1.00 92.25 506 VAL A CA 1
ATOM 4148 C C . VAL A 1 506 ? -22.972 -17.929 41.419 1.00 92.25 506 VAL A C 1
ATOM 4150 O O . VAL A 1 506 ? -22.489 -17.129 42.220 1.00 92.25 506 VAL A O 1
ATOM 4153 N N . ILE A 1 507 ? -22.987 -17.720 40.108 1.00 93.44 507 ILE A N 1
ATOM 4154 C CA . ILE A 1 507 ? -22.460 -16.545 39.422 1.00 93.44 507 ILE A CA 1
ATOM 4155 C C . ILE A 1 507 ? -23.541 -15.462 39.422 1.00 93.44 507 ILE A C 1
ATOM 4157 O O . ILE A 1 507 ? -24.638 -15.667 38.910 1.00 93.44 507 ILE A O 1
ATOM 4161 N N . GLY A 1 508 ? -23.235 -14.305 39.985 1.00 90.25 508 GLY A N 1
ATOM 4162 C CA . GLY A 1 508 ? -24.013 -13.078 39.873 1.00 90.25 508 GLY A CA 1
ATOM 4163 C C . GLY A 1 508 ? -23.232 -12.005 39.122 1.00 90.25 508 GLY A C 1
ATOM 4164 O O . GLY A 1 508 ? -22.048 -12.164 38.819 1.00 90.25 508 GLY A O 1
ATOM 4165 N N . LEU A 1 509 ? -23.889 -10.887 38.832 1.00 86.94 509 LEU A N 1
ATOM 4166 C CA . LEU A 1 509 ? -23.202 -9.703 38.324 1.00 86.94 509 LEU A CA 1
ATOM 4167 C C . LEU A 1 509 ? -22.632 -8.898 39.486 1.00 86.94 509 LEU A C 1
ATOM 4169 O O . LEU A 1 509 ? -23.281 -8.740 40.524 1.00 86.94 509 LEU A O 1
ATOM 4173 N N . GLN A 1 510 ? -21.441 -8.350 39.290 1.00 83.31 510 GLN A N 1
ATOM 4174 C CA . GLN A 1 510 ? -20.964 -7.266 40.128 1.00 83.31 510 GLN A CA 1
ATOM 4175 C C . GLN A 1 510 ? -21.867 -6.048 39.883 1.00 83.31 510 GLN A C 1
ATOM 4177 O O . GLN A 1 510 ? -22.175 -5.726 38.733 1.00 83.31 510 GLN A O 1
ATOM 4182 N N . ASP A 1 511 ? -22.319 -5.378 40.948 1.00 70.44 511 ASP A N 1
ATOM 4183 C CA . ASP A 1 511 ? -23.079 -4.135 40.797 1.00 70.44 511 ASP A CA 1
ATOM 4184 C C . ASP A 1 511 ? -22.245 -3.147 39.969 1.00 70.44 511 ASP A C 1
ATOM 4186 O O . ASP A 1 511 ? -21.094 -2.864 40.320 1.00 70.44 511 ASP A O 1
ATOM 4190 N N . GLU A 1 512 ? -22.817 -2.613 38.880 1.00 65.25 512 GLU A N 1
ATOM 4191 C CA . GLU A 1 512 ? -22.207 -1.484 38.175 1.00 65.25 512 GLU A CA 1
ATOM 4192 C C . GLU A 1 512 ? -21.871 -0.422 39.216 1.00 65.25 512 GLU A C 1
ATOM 4194 O O . GLU A 1 512 ? -22.708 -0.109 40.071 1.00 65.25 512 GLU A O 1
ATOM 4199 N N . ASN A 1 513 ? -20.640 0.095 39.182 1.00 67.81 513 ASN A N 1
ATOM 4200 C CA . ASN A 1 513 ? -20.160 0.987 40.222 1.00 67.81 513 ASN A CA 1
ATOM 4201 C C . ASN A 1 513 ? -21.073 2.223 40.282 1.00 67.81 513 ASN A C 1
ATOM 4203 O O . ASN A 1 513 ? -20.937 3.158 39.489 1.00 67.81 513 ASN A O 1
ATOM 4207 N N . ARG A 1 514 ? -22.039 2.214 41.214 1.00 77.00 514 ARG A N 1
ATOM 4208 C CA . ARG A 1 514 ? -23.037 3.281 41.369 1.00 77.00 514 ARG A CA 1
ATOM 4209 C C . ARG A 1 514 ? -22.349 4.627 41.555 1.00 77.00 514 ARG A C 1
ATOM 4211 O O . ARG A 1 514 ? -22.878 5.639 41.108 1.00 77.00 514 ARG A O 1
ATOM 4218 N N . GLN A 1 515 ? -21.162 4.624 42.165 1.00 80.62 515 GLN A N 1
ATOM 4219 C CA . GLN A 1 515 ? -20.332 5.812 42.317 1.00 80.62 515 GLN A CA 1
ATOM 4220 C C . GLN A 1 515 ? -19.819 6.311 40.965 1.00 80.62 515 GLN A C 1
ATOM 4222 O O . GLN A 1 515 ? -19.933 7.499 40.701 1.00 80.62 515 GLN A O 1
ATOM 4227 N N . THR A 1 516 ? -19.344 5.433 40.077 1.00 84.38 516 THR A N 1
ATOM 4228 C CA . THR A 1 516 ? -18.907 5.814 38.723 1.00 84.38 516 THR A CA 1
ATOM 4229 C C . THR A 1 516 ? -20.063 6.348 37.881 1.00 84.38 516 THR A C 1
ATOM 4231 O O . THR A 1 516 ? -19.903 7.365 37.214 1.00 84.38 516 THR A O 1
ATOM 4234 N N . ILE A 1 517 ? -21.247 5.728 37.937 1.00 86.50 517 ILE A N 1
ATOM 4235 C CA . ILE A 1 517 ? -22.433 6.244 37.230 1.00 86.50 517 ILE A CA 1
ATOM 4236 C C . ILE A 1 517 ? -22.828 7.613 37.782 1.00 86.50 517 ILE A C 1
ATOM 4238 O O . ILE A 1 517 ? -23.092 8.535 37.012 1.00 86.50 517 ILE A O 1
ATOM 4242 N N . GLN A 1 518 ? -22.855 7.770 39.107 1.00 89.25 518 GLN A N 1
ATOM 4243 C CA . GLN A 1 518 ? -23.183 9.053 39.720 1.00 89.25 518 GLN A CA 1
ATOM 4244 C C . GLN A 1 518 ? -22.149 10.126 39.367 1.00 89.25 518 GLN A C 1
ATOM 4246 O O . GLN A 1 518 ? -22.521 11.247 39.022 1.00 89.25 518 GLN A O 1
ATOM 4251 N N . LEU A 1 519 ? -20.866 9.769 39.382 1.00 92.19 519 LEU A N 1
ATOM 4252 C CA . LEU A 1 519 ? -19.773 10.637 38.969 1.00 92.19 519 LEU A CA 1
ATOM 4253 C C . LEU A 1 519 ? -19.924 11.054 37.502 1.00 92.19 519 LEU A C 1
ATOM 4255 O O . LEU A 1 519 ? -19.800 12.236 37.189 1.00 92.19 519 LEU A O 1
ATOM 4259 N N . ALA A 1 520 ? -20.256 10.114 36.612 1.00 93.44 520 ALA A N 1
ATOM 4260 C CA . ALA A 1 520 ? -20.520 10.399 35.206 1.00 93.44 520 ALA A CA 1
ATOM 4261 C C . ALA A 1 520 ? -21.655 11.416 35.049 1.00 93.44 520 ALA A C 1
ATOM 4263 O O . ALA A 1 520 ? -21.494 12.395 34.322 1.00 93.44 520 ALA A O 1
ATOM 4264 N N . LYS A 1 521 ? -22.773 11.242 35.768 1.00 92.69 521 LYS A N 1
ATOM 4265 C CA . LYS A 1 521 ? -23.886 12.206 35.739 1.00 92.69 521 LYS A CA 1
ATOM 4266 C C . LYS A 1 521 ? -23.445 13.596 36.184 1.00 92.69 521 LYS A C 1
ATOM 4268 O O . LYS A 1 521 ? -23.740 14.566 35.494 1.00 92.69 521 LYS A O 1
ATOM 4273 N N . GLN A 1 522 ? -22.714 13.692 37.294 1.00 93.62 522 GLN A N 1
ATOM 4274 C CA . GLN A 1 522 ? -22.231 14.965 37.837 1.00 93.62 522 GLN A CA 1
ATOM 4275 C C . GLN A 1 522 ? -21.269 15.677 36.878 1.00 93.62 522 GLN A C 1
ATOM 4277 O O . GLN A 1 522 ? -21.428 16.871 36.621 1.00 93.62 522 GLN A O 1
ATOM 4282 N N . VAL A 1 523 ? -20.310 14.947 36.300 1.00 95.19 523 VAL A N 1
ATOM 4283 C CA . VAL A 1 523 ? -19.360 15.492 35.318 1.00 95.19 523 VAL A CA 1
ATOM 4284 C C . VAL A 1 523 ? -20.086 15.952 34.056 1.00 95.19 523 VAL A C 1
ATOM 4286 O O . VAL A 1 523 ? -19.894 17.088 33.624 1.00 95.19 523 VAL A O 1
ATOM 4289 N N . VAL A 1 524 ? -20.955 15.114 33.485 1.00 95.44 524 VAL A N 1
ATOM 4290 C CA . VAL A 1 524 ? -21.717 15.453 32.274 1.00 95.44 524 VAL A CA 1
ATOM 4291 C C . VAL A 1 524 ? -22.615 16.661 32.519 1.00 95.44 524 VAL A C 1
ATOM 4293 O O . VAL A 1 524 ? -22.606 17.591 31.718 1.00 95.44 524 VAL A O 1
ATOM 4296 N N . HIS A 1 525 ? -23.337 16.697 33.639 1.00 93.06 525 HIS A N 1
ATOM 4297 C CA . HIS A 1 525 ? -24.193 17.826 33.999 1.00 93.06 525 HIS A CA 1
ATOM 4298 C C . HIS A 1 525 ? -23.386 19.124 34.160 1.00 93.06 525 HIS A C 1
ATOM 4300 O O . HIS A 1 525 ? -23.774 20.161 33.628 1.00 93.06 525 HIS A O 1
ATOM 4306 N N . THR A 1 526 ? -22.226 19.062 34.820 1.00 93.81 526 THR A N 1
ATOM 4307 C CA . THR A 1 526 ? -21.332 20.219 34.990 1.00 93.81 526 THR A CA 1
ATOM 4308 C C . THR A 1 526 ? -20.859 20.750 33.641 1.00 93.81 526 THR A C 1
ATOM 4310 O O . THR A 1 526 ? -20.967 21.944 33.377 1.00 93.81 526 THR A O 1
ATOM 4313 N N . LEU A 1 527 ? -20.414 19.864 32.747 1.00 95.06 527 LEU A N 1
ATOM 4314 C CA . LEU A 1 527 ? -19.999 20.247 31.398 1.00 95.06 527 LEU A CA 1
ATOM 4315 C C . LEU A 1 527 ? -21.160 20.833 30.590 1.00 95.06 527 LEU A C 1
ATOM 4317 O O . LEU A 1 527 ? -20.973 21.847 29.926 1.00 95.06 527 LEU A O 1
ATOM 4321 N N . MET A 1 528 ? -22.365 20.263 30.672 1.00 93.69 528 MET A N 1
ATOM 4322 C CA . MET A 1 528 ? -23.558 20.799 30.000 1.00 93.69 528 MET A CA 1
ATOM 4323 C C . MET A 1 528 ? -23.885 22.235 30.438 1.00 93.69 528 MET A C 1
ATOM 4325 O O . MET A 1 528 ? -24.270 23.054 29.605 1.00 93.69 528 MET A O 1
ATOM 4329 N N . LEU A 1 529 ? -23.690 22.568 31.717 1.00 90.06 529 LEU A N 1
ATOM 4330 C CA . LEU A 1 529 ? -23.864 23.934 32.228 1.00 90.06 529 LEU A CA 1
ATOM 4331 C C . LEU A 1 529 ? -22.740 24.890 31.792 1.00 90.06 529 LEU A C 1
ATOM 4333 O O . LEU A 1 529 ? -22.938 26.102 31.772 1.00 90.06 529 LEU A O 1
ATOM 4337 N N . SER A 1 530 ? -21.582 24.358 31.403 1.00 90.62 530 SER A N 1
ATOM 4338 C CA . SER A 1 530 ? -20.385 25.113 31.021 1.00 90.62 530 SER A CA 1
ATOM 4339 C C . SER A 1 530 ? -20.060 24.977 29.529 1.00 90.62 530 SER A C 1
ATOM 4341 O O . SER A 1 530 ? -18.931 24.684 29.156 1.00 90.62 530 SER A O 1
ATOM 4343 N N . GLN A 1 531 ? -21.049 25.166 28.649 1.00 87.69 531 GLN A N 1
ATOM 4344 C CA . GLN A 1 531 ? -20.854 25.129 27.184 1.00 87.69 531 GLN A CA 1
ATOM 4345 C C . GLN A 1 531 ? -20.223 23.818 26.658 1.00 87.69 531 GLN A C 1
ATOM 4347 O O . GLN A 1 531 ? -19.528 23.808 25.644 1.00 87.69 531 GLN A O 1
ATOM 4352 N N . CYS A 1 532 ? -20.487 22.697 27.332 1.00 91.94 532 CYS A N 1
ATOM 4353 C CA . CYS A 1 532 ? -20.028 21.344 26.996 1.00 91.94 532 CYS A CA 1
ATOM 4354 C C . CYS A 1 532 ? -18.507 21.106 27.076 1.00 91.94 532 CYS A C 1
ATOM 4356 O O . CYS A 1 532 ? -18.048 20.039 26.656 1.00 91.94 532 CYS A O 1
ATOM 4358 N N . GLN A 1 533 ? -17.724 22.043 27.621 1.00 94.88 533 GLN A N 1
ATOM 4359 C CA . GLN A 1 533 ? -16.276 21.886 27.782 1.00 94.88 533 GLN A CA 1
ATOM 4360 C C . GLN A 1 533 ? -15.708 22.728 28.929 1.00 94.88 533 GLN A C 1
ATOM 4362 O O . GLN A 1 533 ? -16.142 23.849 29.170 1.00 94.88 533 GLN A O 1
ATOM 4367 N N . LEU A 1 534 ? -14.679 22.216 29.598 1.00 96.50 534 LEU A N 1
ATOM 4368 C CA . LEU A 1 534 ? -13.903 22.933 30.613 1.00 96.50 534 LEU A CA 1
ATOM 4369 C C . LEU A 1 534 ? -12.441 22.483 30.561 1.00 96.50 534 LEU A C 1
ATOM 4371 O O . LEU A 1 534 ? -12.151 21.336 30.217 1.00 96.50 534 LEU A O 1
ATOM 4375 N N . SER A 1 535 ? -11.504 23.340 30.973 1.00 96.75 535 SER A N 1
ATOM 4376 C CA . SER A 1 535 ? -10.171 22.836 31.335 1.00 96.75 535 SER A CA 1
ATOM 4377 C C . SER A 1 535 ? -10.291 21.837 32.491 1.00 96.75 535 SER A C 1
ATOM 4379 O O . SER A 1 535 ? -11.161 21.969 33.355 1.00 96.75 535 SER A O 1
ATOM 4381 N N . PHE A 1 536 ? -9.402 20.847 32.547 1.00 96.81 536 PHE A N 1
ATOM 4382 C CA . PHE A 1 536 ? -9.403 19.853 33.618 1.00 96.81 536 PHE A CA 1
ATOM 4383 C C . PHE A 1 536 ? -9.288 20.516 34.996 1.00 96.81 536 PHE A C 1
ATOM 4385 O O . PHE A 1 536 ? -9.960 20.105 35.939 1.00 96.81 536 PHE A O 1
ATOM 4392 N N . TRP A 1 537 ? -8.492 21.584 35.104 1.00 95.12 537 TRP A N 1
ATOM 4393 C CA . TRP A 1 537 ? -8.376 22.352 36.340 1.00 95.12 537 TRP A CA 1
ATOM 4394 C C . TRP A 1 537 ? -9.719 22.964 36.763 1.00 95.12 537 TRP A C 1
ATOM 4396 O O . TRP A 1 537 ? -10.131 22.763 37.903 1.00 95.12 537 TRP A O 1
ATOM 4406 N N . GLN A 1 538 ? -10.432 23.637 35.851 1.00 96.69 538 GLN A N 1
ATOM 4407 C CA . GLN A 1 538 ? -11.754 24.212 36.138 1.00 96.69 538 GLN A CA 1
ATOM 4408 C C . GLN A 1 538 ? -12.778 23.134 36.495 1.00 96.69 538 GLN A C 1
ATOM 4410 O O . GLN A 1 538 ? -13.470 23.265 37.500 1.00 96.69 538 GLN A O 1
ATOM 4415 N N . LEU A 1 539 ? -12.837 22.044 35.721 1.00 96.75 539 LEU A N 1
ATOM 4416 C CA . LEU A 1 539 ? -13.743 20.930 36.000 1.00 96.75 539 LEU A CA 1
ATOM 4417 C C . LEU A 1 539 ? -13.478 20.344 37.392 1.00 96.75 539 LEU A C 1
ATOM 4419 O O . LEU A 1 539 ? -14.414 20.087 38.142 1.00 96.75 539 LEU A O 1
ATOM 4423 N N . LYS A 1 540 ? -12.207 20.168 37.766 1.00 96.12 540 LYS A N 1
ATOM 4424 C CA . LYS A 1 540 ? -11.829 19.667 39.089 1.00 96.12 540 LYS A CA 1
ATOM 4425 C C . LYS A 1 540 ? -12.303 20.592 40.212 1.00 96.12 540 LYS A C 1
ATOM 4427 O O . LYS A 1 540 ? -12.788 20.088 41.221 1.00 96.12 540 LYS A O 1
ATOM 4432 N N . GLN A 1 541 ? -12.177 21.911 40.045 1.00 95.00 541 GLN A N 1
ATOM 4433 C CA . GLN A 1 541 ? -12.682 22.873 41.030 1.00 95.00 541 GLN A CA 1
ATOM 4434 C C . GLN A 1 541 ? -14.207 22.801 41.147 1.00 95.00 541 GLN A C 1
ATOM 4436 O O . GLN A 1 541 ? -14.721 22.629 42.247 1.00 95.00 541 GLN A O 1
ATOM 4441 N N . GLU A 1 542 ? -14.928 22.829 40.025 1.00 94.88 542 GLU A N 1
ATOM 4442 C CA . GLU A 1 542 ? -16.393 22.722 39.999 1.00 94.88 542 GLU A CA 1
ATOM 4443 C C . GLU A 1 542 ? -16.895 21.439 40.678 1.00 94.88 542 GLU A C 1
ATOM 4445 O O . GLU A 1 542 ? -17.812 21.480 41.501 1.00 94.88 542 GLU A O 1
ATOM 4450 N N . MET A 1 543 ? -16.259 20.300 40.390 1.00 94.94 543 MET A N 1
ATOM 4451 C CA . MET A 1 543 ? -16.606 19.008 40.990 1.00 94.94 543 MET A CA 1
ATOM 4452 C C . MET A 1 543 ? -16.341 18.969 42.499 1.00 94.94 543 MET A C 1
ATOM 4454 O O . MET A 1 543 ? -17.152 18.422 43.254 1.00 94.94 543 MET A O 1
ATOM 4458 N N . LEU A 1 544 ? -15.244 19.581 42.954 1.00 93.81 544 LEU A N 1
ATOM 4459 C CA . LEU A 1 544 ? -14.915 19.671 44.374 1.00 93.81 544 LEU A CA 1
ATOM 4460 C C . LEU A 1 544 ? -15.897 20.589 45.114 1.00 93.81 544 LEU A C 1
ATOM 4462 O O . LEU A 1 544 ? -16.377 20.231 46.188 1.00 93.81 544 LEU A O 1
ATOM 4466 N N . THR A 1 545 ? -16.242 21.737 44.531 1.00 92.94 545 THR A N 1
ATOM 4467 C CA . THR A 1 545 ? -17.132 22.726 45.149 1.00 92.94 545 THR A CA 1
ATOM 4468 C C . THR A 1 545 ? -18.588 22.263 45.179 1.00 92.94 545 THR A C 1
ATOM 4470 O O . THR A 1 545 ? -19.235 22.372 46.218 1.00 92.94 545 THR A O 1
ATOM 4473 N N . LYS A 1 546 ? -19.119 21.733 44.069 1.00 91.62 546 LYS A N 1
ATOM 4474 C CA . LYS A 1 546 ? -20.542 21.357 43.957 1.00 91.62 546 LYS A CA 1
ATOM 4475 C C . LYS A 1 546 ? -20.860 19.989 44.550 1.00 91.62 546 LYS A C 1
ATOM 4477 O O . LYS A 1 546 ? -21.938 19.806 45.107 1.00 91.62 546 LYS A O 1
ATOM 4482 N N . TYR A 1 547 ? -19.946 19.029 44.413 1.00 91.94 547 TYR A N 1
ATOM 4483 C CA . TYR A 1 547 ? -20.221 17.621 44.721 1.00 91.94 547 TYR A CA 1
ATOM 4484 C C . TYR A 1 547 ? -19.259 17.008 45.741 1.00 91.94 547 TYR A C 1
ATOM 4486 O O . TYR A 1 547 ? -19.430 15.839 46.086 1.00 91.94 547 TYR A O 1
ATOM 4494 N N . GLN A 1 548 ? -18.258 17.761 46.217 1.00 91.94 548 GLN A N 1
ATOM 4495 C CA . GLN A 1 548 ? -17.192 17.255 47.095 1.00 91.94 548 GLN A CA 1
ATOM 4496 C C . GLN A 1 548 ? -16.454 16.047 46.489 1.00 91.94 548 GLN A C 1
ATOM 4498 O O . GLN A 1 548 ? -15.946 15.186 47.203 1.00 91.94 548 GLN A O 1
ATOM 4503 N N . GLN A 1 549 ? -16.392 15.984 45.155 1.00 90.62 549 GLN A N 1
ATOM 4504 C CA . GLN A 1 549 ? -15.729 14.913 44.416 1.00 90.62 549 GLN A CA 1
ATOM 4505 C C . GLN A 1 549 ? -14.354 15.370 43.943 1.00 90.62 549 GLN A C 1
ATOM 4507 O O . GLN A 1 549 ? -14.220 16.377 43.247 1.00 90.62 549 GLN A O 1
ATOM 4512 N N . ASN A 1 550 ? -13.323 14.600 44.281 1.00 91.12 550 ASN A N 1
ATOM 4513 C CA . ASN A 1 550 ? -11.970 14.836 43.795 1.00 91.12 550 ASN A CA 1
ATOM 4514 C C . ASN A 1 550 ? -11.687 13.920 42.603 1.00 91.12 550 ASN A C 1
ATOM 4516 O O . ASN A 1 550 ? -11.484 12.721 42.771 1.00 91.12 550 ASN A O 1
ATOM 4520 N N . ILE A 1 551 ? -11.666 14.497 41.404 1.00 93.75 551 ILE A N 1
ATOM 4521 C CA . ILE A 1 551 ? -11.412 13.761 40.164 1.00 93.75 551 ILE A CA 1
ATOM 4522 C C . ILE A 1 551 ? -9.967 13.920 39.692 1.00 93.75 551 ILE A C 1
ATOM 4524 O O . ILE A 1 551 ? -9.316 14.949 39.912 1.00 93.75 551 ILE A O 1
ATOM 4528 N N . THR A 1 552 ? -9.474 12.905 38.987 1.00 94.06 552 THR A N 1
ATOM 4529 C CA . THR A 1 552 ? -8.203 12.945 38.259 1.00 94.06 552 THR A CA 1
ATOM 4530 C C . THR A 1 552 ? -8.449 12.966 36.751 1.00 94.06 552 THR A C 1
ATOM 4532 O O . THR A 1 552 ? -9.527 12.618 36.258 1.00 94.06 552 THR A O 1
ATOM 4535 N N . ILE A 1 553 ? -7.427 13.366 35.991 1.00 92.44 553 ILE A N 1
ATOM 4536 C CA . ILE A 1 553 ? -7.506 13.345 34.528 1.00 92.44 553 ILE A CA 1
ATOM 4537 C C . ILE A 1 553 ? -7.612 11.909 33.998 1.00 92.44 553 ILE A C 1
ATOM 4539 O O . ILE A 1 553 ? -8.319 11.659 33.026 1.00 92.44 553 ILE A O 1
ATOM 4543 N N . THR A 1 554 ? -6.990 10.952 34.695 1.00 91.88 554 THR A N 1
ATOM 4544 C CA . THR A 1 554 ? -7.046 9.526 34.368 1.00 91.88 554 THR A CA 1
ATOM 4545 C C . THR A 1 554 ? -8.448 8.950 34.549 1.00 91.88 554 THR A C 1
ATOM 4547 O O . THR A 1 554 ? -8.886 8.181 33.698 1.00 91.88 554 THR A O 1
ATOM 4550 N N . THR A 1 555 ? -9.202 9.371 35.572 1.00 91.00 555 THR A N 1
ATOM 4551 C CA . THR A 1 555 ? -10.622 9.002 35.722 1.00 91.00 555 THR A CA 1
ATOM 4552 C C . THR A 1 555 ? -11.441 9.476 34.518 1.00 91.00 555 THR A C 1
ATOM 4554 O O . THR A 1 555 ? -12.225 8.708 33.963 1.00 91.00 555 THR A O 1
ATOM 4557 N N . CYS A 1 556 ? -11.209 10.702 34.034 1.00 92.06 556 CYS A N 1
ATOM 4558 C CA . CYS A 1 556 ? -11.891 11.214 32.840 1.00 92.06 556 CYS A CA 1
ATOM 4559 C C . CYS A 1 556 ? -11.536 10.406 31.577 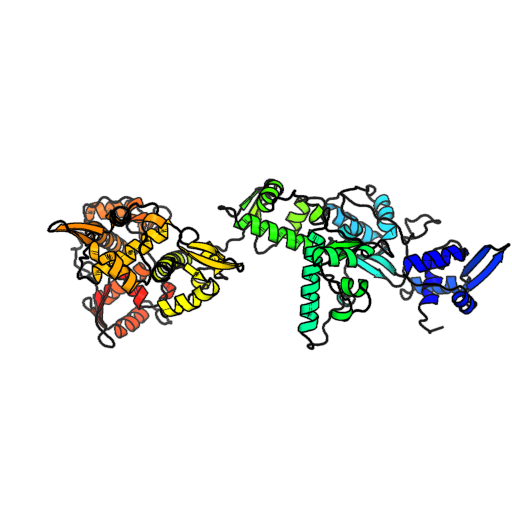1.00 92.06 556 CYS A C 1
ATOM 4561 O O . CYS A 1 556 ? -12.415 10.087 30.781 1.00 92.06 556 CYS A O 1
ATOM 4563 N N . GLN A 1 557 ? -10.258 10.058 31.406 1.00 90.12 557 GLN A N 1
ATOM 4564 C CA . GLN A 1 557 ? -9.754 9.338 30.230 1.00 90.12 557 GLN A CA 1
ATOM 4565 C C . GLN A 1 557 ? -10.144 7.856 30.193 1.00 90.12 557 GLN A C 1
ATOM 4567 O O . GLN A 1 557 ? -10.330 7.313 29.106 1.00 90.12 557 GLN A O 1
ATOM 4572 N N . ASN A 1 558 ? -10.260 7.203 31.351 1.00 85.38 558 ASN A N 1
ATOM 4573 C CA . ASN A 1 558 ? -10.426 5.751 31.426 1.00 85.38 558 ASN A CA 1
ATOM 4574 C C . ASN A 1 558 ? -11.842 5.341 31.838 1.00 85.38 558 ASN A C 1
ATOM 4576 O O . ASN A 1 558 ? -12.454 4.510 31.165 1.00 85.38 558 ASN A O 1
ATOM 4580 N N . GLU A 1 559 ? -12.367 5.924 32.917 1.00 88.00 559 GLU A N 1
ATOM 4581 C CA . GLU A 1 559 ? -13.660 5.538 33.499 1.00 88.00 559 GLU A CA 1
ATOM 4582 C C . GLU A 1 559 ? -14.835 6.261 32.835 1.00 88.00 559 GLU A C 1
ATOM 4584 O O . GLU A 1 559 ? -15.908 5.684 32.686 1.00 88.00 559 GLU A O 1
ATOM 4589 N N . LEU A 1 560 ? -14.636 7.512 32.401 1.00 91.31 560 LEU A N 1
ATOM 4590 C CA . LEU A 1 560 ? -15.693 8.357 31.824 1.00 91.31 560 LEU A CA 1
ATOM 4591 C C . LEU A 1 560 ? -15.603 8.513 30.298 1.00 91.31 560 LEU A C 1
ATOM 4593 O O . LEU A 1 560 ? -16.297 9.349 29.720 1.00 91.31 560 LEU A O 1
ATOM 4597 N N . LYS A 1 561 ? -14.787 7.692 29.632 1.00 88.81 561 LYS A N 1
ATOM 4598 C CA . LYS A 1 561 ? -14.480 7.782 28.191 1.00 88.81 561 LYS A CA 1
ATOM 4599 C C . LYS A 1 561 ? -15.683 7.687 27.246 1.00 88.81 561 LYS A C 1
ATOM 4601 O O . LYS A 1 561 ? -15.589 8.093 26.092 1.00 88.81 561 LYS A O 1
ATOM 4606 N N . ASP A 1 562 ? -16.797 7.130 27.719 1.00 88.06 562 ASP A N 1
ATOM 4607 C CA . ASP A 1 562 ? -18.058 7.059 26.969 1.00 88.06 562 ASP A CA 1
ATOM 4608 C C . ASP A 1 562 ? -18.779 8.414 26.909 1.00 88.06 562 ASP A C 1
ATOM 4610 O O . ASP A 1 562 ? -19.539 8.699 25.980 1.00 88.06 562 ASP A O 1
ATOM 4614 N N . TYR A 1 563 ? -18.503 9.277 27.884 1.00 92.69 563 TYR A N 1
ATOM 4615 C CA . TYR A 1 563 ? -19.207 10.534 28.107 1.00 92.69 563 TYR A CA 1
ATOM 4616 C C . TYR A 1 563 ? -18.355 11.757 27.762 1.00 92.69 563 TYR A C 1
ATOM 4618 O O . TYR A 1 563 ? -18.889 12.769 27.302 1.00 92.69 563 TYR A O 1
ATOM 4626 N N . VAL A 1 564 ? -17.037 11.670 27.967 1.00 94.12 564 VAL A N 1
ATOM 4627 C CA . VAL A 1 564 ? -16.102 12.783 27.764 1.00 94.12 564 VAL A CA 1
ATOM 4628 C C . VAL A 1 564 ? -14.867 12.379 26.961 1.00 94.12 564 VAL A C 1
ATOM 4630 O O . VAL A 1 564 ? -14.422 11.233 26.996 1.00 94.12 564 VAL A O 1
ATOM 4633 N N . THR A 1 565 ? -14.278 13.347 26.265 1.00 92.00 565 THR A N 1
ATOM 4634 C CA . THR A 1 565 ? -12.943 13.255 25.668 1.00 92.00 565 THR A CA 1
ATOM 4635 C C . THR A 1 565 ? -12.016 14.292 26.295 1.00 92.00 565 THR A C 1
ATOM 4637 O O . THR A 1 565 ? -12.446 15.375 26.697 1.00 92.00 565 THR A O 1
ATOM 4640 N N . VAL A 1 566 ? -10.731 13.949 26.411 1.00 92.56 566 VAL A N 1
ATOM 4641 C CA . VAL A 1 566 ? -9.699 14.825 26.981 1.00 92.56 566 VAL A CA 1
ATOM 4642 C C . VAL A 1 566 ? -8.663 15.127 25.905 1.00 92.56 566 VAL A C 1
ATOM 4644 O O . VAL A 1 566 ? -7.997 14.210 25.431 1.00 92.56 566 VAL A O 1
ATOM 4647 N N . ILE A 1 567 ? -8.538 16.398 25.525 1.00 88.62 567 ILE A N 1
ATOM 4648 C CA . ILE A 1 567 ? -7.599 16.891 24.504 1.00 88.62 567 ILE A CA 1
ATOM 4649 C C . ILE A 1 567 ? -6.911 18.126 25.082 1.00 88.62 567 ILE A C 1
ATOM 4651 O O . ILE A 1 567 ? -7.602 19.041 25.522 1.00 88.62 567 ILE A O 1
ATOM 4655 N N . ASP A 1 568 ? -5.577 18.141 25.122 1.00 88.38 568 ASP A N 1
ATOM 4656 C CA . ASP A 1 568 ? -4.768 19.264 25.627 1.00 88.38 568 ASP A CA 1
ATOM 4657 C C . ASP A 1 568 ? -5.252 19.811 26.978 1.00 88.38 568 ASP A C 1
ATOM 4659 O O . ASP A 1 568 ? -5.550 20.993 27.133 1.00 88.38 568 ASP A O 1
ATOM 4663 N N . GLN A 1 569 ? -5.399 18.920 27.968 1.00 90.00 569 GLN A N 1
ATOM 4664 C CA . GLN A 1 569 ? -5.907 19.250 29.312 1.00 90.00 569 GLN A CA 1
ATOM 4665 C C . GLN A 1 569 ? -7.333 19.835 29.332 1.00 90.00 569 GLN A C 1
ATOM 4667 O O . GLN A 1 569 ? -7.793 20.283 30.379 1.00 90.00 569 GLN A O 1
ATOM 4672 N N . THR A 1 570 ? -8.062 19.806 28.217 1.00 94.50 570 THR A N 1
ATOM 4673 C CA . THR A 1 570 ? -9.462 20.231 28.118 1.00 94.50 570 THR A CA 1
ATOM 4674 C C . THR A 1 570 ? -10.365 19.010 28.062 1.00 94.50 570 THR A C 1
ATOM 4676 O O . THR A 1 570 ? -10.173 18.123 27.230 1.00 94.50 570 THR A O 1
ATOM 4679 N N . VAL A 1 571 ? -11.360 18.970 28.944 1.00 96.06 571 VAL A N 1
ATOM 4680 C CA . VAL A 1 571 ? -12.386 17.928 29.009 1.00 96.06 571 VAL A CA 1
ATOM 4681 C C . VAL A 1 571 ? -13.631 18.438 28.295 1.00 96.06 571 VAL A C 1
ATOM 4683 O O . VAL A 1 571 ? -14.172 19.483 28.654 1.00 96.06 571 VAL A O 1
ATOM 4686 N N . ARG A 1 572 ? -14.087 17.706 27.282 1.00 95.12 572 ARG A N 1
ATOM 4687 C CA . ARG A 1 572 ? -15.264 18.050 26.472 1.00 95.12 572 ARG A CA 1
ATOM 4688 C C . ARG A 1 572 ? -16.211 16.862 26.364 1.00 95.12 572 ARG A C 1
ATOM 4690 O O . ARG A 1 572 ? -15.783 15.717 26.493 1.00 95.12 572 ARG A O 1
ATOM 4697 N N . LEU A 1 573 ? -17.494 17.126 26.144 1.00 94.69 573 LEU A N 1
ATOM 4698 C CA . LEU A 1 573 ? -18.482 16.071 25.908 1.00 94.69 573 LEU A CA 1
ATOM 4699 C C . LEU A 1 573 ? -18.166 15.291 24.620 1.00 94.69 573 LEU A C 1
ATOM 4701 O O . LEU A 1 573 ? -17.646 15.842 23.651 1.00 94.69 573 LEU A O 1
ATOM 4705 N N . THR A 1 574 ? -18.483 13.996 24.592 1.00 92.00 574 THR A N 1
ATOM 4706 C CA . THR A 1 574 ? -18.435 13.206 23.349 1.00 92.00 574 THR A CA 1
ATOM 4707 C C . THR A 1 574 ? -19.521 13.681 22.368 1.00 92.00 574 THR A C 1
ATOM 4709 O O . THR A 1 574 ? -20.528 14.251 22.800 1.00 92.00 574 THR A O 1
ATOM 4712 N N . PRO A 1 575 ? -19.391 13.429 21.049 1.00 90.62 575 PRO A N 1
ATOM 4713 C CA . PRO A 1 575 ? -20.434 13.763 20.072 1.00 90.62 575 PRO A CA 1
ATOM 4714 C C . PRO A 1 575 ? -21.870 13.356 20.477 1.00 90.62 575 PRO A C 1
ATOM 4716 O O . PRO A 1 575 ? -22.750 14.218 20.436 1.00 90.62 575 PRO A O 1
ATOM 4719 N N . PRO A 1 576 ? -22.158 12.124 20.954 1.00 92.25 576 PRO A N 1
ATOM 4720 C CA . PRO A 1 576 ? -23.504 11.782 21.426 1.00 92.25 576 PRO A CA 1
ATOM 4721 C C . PRO A 1 576 ? -23.949 12.602 22.645 1.00 92.25 576 PRO A C 1
ATOM 4723 O O . PRO A 1 576 ? -25.135 12.882 22.791 1.00 92.25 576 PRO A O 1
ATOM 4726 N N . MET A 1 577 ? -23.035 13.041 23.509 1.00 93.69 577 MET A N 1
ATOM 4727 C CA . MET A 1 577 ? -23.391 13.873 24.661 1.00 93.69 577 MET A CA 1
ATOM 47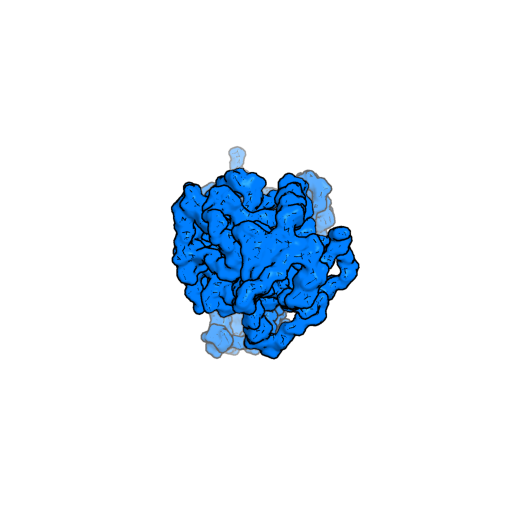28 C C . MET A 1 577 ? -23.700 15.326 24.271 1.00 93.69 577 MET A C 1
ATOM 4730 O O . MET A 1 577 ? -24.500 15.967 24.948 1.00 93.69 577 MET A O 1
ATOM 4734 N N . TYR A 1 578 ? -23.183 15.828 23.143 1.00 90.06 578 TYR A N 1
ATOM 4735 C CA . TYR A 1 578 ? -23.673 17.078 22.542 1.00 90.06 578 TYR A CA 1
ATOM 4736 C C . TYR A 1 578 ? -25.114 16.943 22.034 1.00 90.06 578 TYR A C 1
ATOM 4738 O O . TYR A 1 578 ? -25.934 17.838 22.248 1.00 90.06 578 TYR A O 1
ATOM 4746 N N . PHE A 1 579 ? -25.456 15.807 21.416 1.00 91.62 579 PHE A N 1
ATOM 4747 C CA . PHE A 1 579 ? -26.852 15.496 21.091 1.00 91.62 579 PHE A CA 1
ATOM 4748 C C . PHE A 1 579 ? -27.712 15.444 22.364 1.00 91.62 579 PHE A C 1
ATOM 4750 O O . PHE A 1 579 ? -28.777 16.062 22.424 1.00 91.62 579 PHE A O 1
ATOM 4757 N N . ALA A 1 580 ? -27.215 14.783 23.415 1.00 93.06 580 ALA A N 1
ATOM 4758 C CA . ALA A 1 580 ? -27.889 14.713 24.707 1.00 93.06 580 ALA A CA 1
ATOM 4759 C C . ALA A 1 580 ? -28.102 16.100 25.333 1.00 93.06 580 ALA A C 1
ATOM 4761 O O . ALA A 1 580 ? -29.177 16.361 25.861 1.00 93.06 580 ALA A O 1
ATOM 4762 N N . TYR A 1 581 ? -27.132 17.012 25.234 1.00 91.88 581 TYR A N 1
ATOM 4763 C CA . TYR A 1 581 ? -27.259 18.387 25.722 1.00 91.88 581 TYR A CA 1
ATOM 4764 C C . TYR A 1 581 ? -28.435 19.117 25.064 1.00 91.88 581 TYR A C 1
ATOM 4766 O O . TYR A 1 581 ? -29.319 19.632 25.750 1.00 91.88 581 TYR A O 1
ATOM 4774 N N . ASN A 1 582 ? -28.520 19.087 23.734 1.00 89.69 582 ASN A N 1
ATOM 4775 C CA . ASN A 1 582 ? -29.645 19.687 23.016 1.00 89.69 582 ASN A CA 1
ATOM 4776 C C . ASN A 1 582 ? -30.978 19.003 23.368 1.00 89.69 582 ASN A C 1
ATOM 4778 O O . ASN A 1 582 ? -32.003 19.678 23.518 1.00 89.69 582 ASN A O 1
ATOM 4782 N N . ALA A 1 583 ? -30.956 17.679 23.561 1.00 91.19 583 ALA A N 1
ATOM 4783 C CA . ALA A 1 583 ? -32.113 16.914 24.011 1.00 91.19 583 ALA A CA 1
ATOM 4784 C C . ALA A 1 583 ? -32.576 17.359 25.407 1.00 91.19 583 ALA A C 1
ATOM 4786 O O . ALA A 1 583 ? -33.775 17.520 25.610 1.00 91.19 583 ALA A O 1
ATOM 4787 N N . VAL A 1 584 ? -31.663 17.637 26.345 1.00 91.75 584 VAL A N 1
ATOM 4788 C CA . VAL A 1 584 ? -31.979 18.171 27.684 1.00 91.75 584 VAL A CA 1
ATOM 4789 C C . VAL A 1 584 ? -32.696 19.513 27.574 1.00 91.75 584 VAL A C 1
ATOM 4791 O O . VAL A 1 584 ? -33.755 19.692 28.181 1.00 91.75 584 VAL A O 1
ATOM 4794 N N . ILE A 1 585 ? -32.171 20.454 26.783 1.00 88.19 585 ILE A N 1
ATOM 4795 C CA . ILE A 1 585 ? -32.794 21.779 26.628 1.00 88.19 585 ILE A CA 1
ATOM 4796 C C . ILE A 1 585 ? -34.195 21.640 26.019 1.00 88.19 585 ILE A C 1
ATOM 4798 O O . ILE A 1 585 ? -35.111 22.366 26.399 1.00 88.19 585 ILE A O 1
ATOM 4802 N N . LEU A 1 586 ? -34.375 20.753 25.037 1.00 90.81 586 LEU A N 1
ATOM 4803 C CA . LEU A 1 586 ? -35.684 20.487 24.439 1.00 90.81 586 LEU A CA 1
ATOM 4804 C C . LEU A 1 586 ? -36.643 19.843 25.447 1.00 90.81 586 LEU A C 1
ATOM 4806 O O . LEU A 1 586 ? -37.725 20.367 25.676 1.00 90.81 586 LEU A O 1
ATOM 4810 N N . LEU A 1 587 ? -36.246 18.746 26.086 1.00 91.69 587 LEU A N 1
ATOM 4811 C CA . LEU A 1 587 ? -37.112 17.978 26.981 1.00 91.69 587 LEU A CA 1
ATOM 4812 C C . LEU A 1 587 ? -37.570 18.791 28.192 1.00 91.69 587 LEU A C 1
ATOM 4814 O O . LEU A 1 587 ? -38.706 18.630 28.624 1.00 91.69 587 LEU A O 1
ATOM 4818 N N . ASN A 1 588 ? -36.744 19.702 28.711 1.00 89.88 588 ASN A N 1
ATOM 4819 C CA . ASN A 1 588 ? -37.164 20.606 29.785 1.00 89.88 588 ASN A CA 1
ATOM 4820 C C . ASN A 1 588 ? -38.314 21.551 29.373 1.00 89.88 588 ASN A C 1
ATOM 4822 O O . ASN A 1 588 ? -39.086 21.962 30.232 1.00 89.88 588 ASN A O 1
ATOM 4826 N N . GLN A 1 589 ? -38.490 21.852 28.080 1.00 90.38 589 GLN A N 1
ATOM 4827 C CA . GLN A 1 589 ? -39.637 22.632 27.581 1.00 90.38 589 GLN A CA 1
ATOM 4828 C C . GLN A 1 589 ? -40.940 21.813 27.555 1.00 90.38 589 GLN A C 1
ATOM 4830 O O . GLN A 1 589 ? -42.023 22.386 27.500 1.00 90.38 589 GLN A O 1
ATOM 4835 N N . PHE A 1 590 ? -40.833 20.483 27.633 1.00 91.06 590 PHE A N 1
ATOM 4836 C CA . PHE A 1 590 ? -41.942 19.527 27.607 1.00 91.06 590 PHE A CA 1
ATOM 4837 C C . PHE A 1 590 ? -42.036 18.730 28.925 1.00 91.06 590 PHE A C 1
ATOM 4839 O O . PHE A 1 590 ? -42.355 17.544 28.927 1.00 91.06 590 PHE A O 1
ATOM 4846 N N . ASP A 1 591 ? -41.703 19.348 30.066 1.00 88.31 591 ASP A N 1
ATOM 4847 C CA . ASP A 1 591 ? -41.757 18.713 31.400 1.00 88.31 591 ASP A CA 1
ATOM 4848 C C . ASP A 1 591 ? -41.006 17.359 31.480 1.00 88.31 591 ASP A C 1
ATOM 4850 O O . ASP A 1 591 ? -41.412 16.380 32.119 1.00 88.31 591 ASP A O 1
ATOM 4854 N N . GLY A 1 592 ? -39.881 17.276 30.772 1.00 91.06 592 GLY A N 1
ATOM 4855 C CA . GLY A 1 592 ? -38.997 16.117 30.734 1.00 91.06 592 GLY A CA 1
ATOM 4856 C C . GLY A 1 592 ? -39.532 14.915 29.952 1.00 91.06 592 GLY A C 1
ATOM 4857 O O . GLY A 1 592 ? -38.926 13.846 30.045 1.00 91.06 592 GLY A O 1
ATOM 4858 N N . LYS A 1 593 ? -40.635 15.034 29.201 1.00 93.19 593 LYS A N 1
ATOM 4859 C CA . LYS A 1 593 ? -41.185 13.927 28.403 1.00 93.19 593 LYS A CA 1
ATOM 4860 C C . LYS A 1 593 ? -41.870 14.403 27.123 1.00 93.19 593 LYS A C 1
ATOM 4862 O O . LYS A 1 593 ? -42.663 15.331 27.136 1.00 93.19 593 LYS A O 1
ATOM 4867 N N . ILE A 1 594 ? -41.634 13.708 26.019 1.00 94.31 594 ILE A N 1
ATOM 4868 C CA . ILE A 1 594 ? -42.276 14.000 24.729 1.00 94.31 594 ILE A CA 1
ATOM 4869 C C . ILE A 1 594 ? -42.425 12.703 23.926 1.00 94.31 594 ILE A C 1
ATOM 4871 O O . ILE A 1 594 ? -41.722 11.723 24.197 1.00 94.31 594 ILE A O 1
ATOM 4875 N N . THR A 1 595 ? -43.350 12.647 22.966 1.00 93.44 595 THR A N 1
ATOM 4876 C CA . THR A 1 595 ? -43.413 11.499 22.050 1.00 93.44 595 THR A CA 1
ATOM 4877 C C . THR A 1 595 ? -42.151 11.453 21.183 1.00 93.44 595 THR A C 1
ATOM 4879 O O . THR A 1 595 ? -41.498 12.469 20.947 1.00 93.44 595 THR A O 1
ATOM 4882 N N . TYR A 1 596 ? -41.762 10.263 20.732 1.00 91.75 596 TYR A N 1
ATOM 4883 C CA . TYR A 1 596 ? -40.564 10.099 19.908 1.00 91.75 596 TYR A CA 1
ATOM 4884 C C . TYR A 1 596 ? -40.662 10.836 18.565 1.00 91.75 596 TYR A C 1
ATOM 4886 O O . TYR A 1 596 ? -39.672 11.406 18.119 1.00 91.75 596 TYR A O 1
ATOM 4894 N N . GLU A 1 597 ? -41.839 10.854 17.939 1.00 89.44 597 GLU A N 1
ATOM 4895 C CA . GLU A 1 597 ? -42.050 11.547 16.661 1.00 89.44 597 GLU A CA 1
ATOM 4896 C C . GLU A 1 597 ? -41.967 13.069 16.834 1.00 89.44 597 GLU A C 1
ATOM 4898 O O . GLU A 1 597 ? -41.220 13.727 16.107 1.00 89.44 597 GLU A O 1
ATOM 4903 N N . ASP A 1 598 ? -42.624 13.611 17.864 1.00 90.94 598 ASP A N 1
ATOM 4904 C CA . ASP A 1 598 ? -42.567 15.043 18.173 1.00 90.94 598 ASP A CA 1
ATOM 4905 C C . ASP A 1 598 ? -41.153 15.475 18.581 1.00 90.94 598 ASP A C 1
ATOM 4907 O O . ASP A 1 598 ? -40.708 16.561 18.212 1.00 90.94 598 ASP A O 1
ATOM 4911 N N . PHE A 1 599 ? -40.406 14.618 19.293 1.00 92.19 599 PHE A N 1
ATOM 4912 C CA . PHE A 1 599 ? -39.005 14.890 19.624 1.00 92.19 599 PHE A CA 1
ATOM 4913 C C . PHE A 1 599 ? -38.177 15.149 18.366 1.00 92.19 599 PHE A C 1
ATOM 4915 O O . PHE A 1 599 ? -37.434 16.126 18.320 1.00 92.19 599 PHE A O 1
ATOM 4922 N N . LEU A 1 600 ? -38.283 14.280 17.354 1.00 89.50 600 LEU A N 1
ATOM 4923 C CA . LEU A 1 600 ? -37.492 14.402 16.128 1.00 89.50 600 LEU A CA 1
ATOM 4924 C C . LEU A 1 600 ? -37.813 15.706 15.385 1.00 89.50 600 LEU A C 1
ATOM 4926 O O . LEU A 1 600 ? -36.894 16.398 14.945 1.00 89.50 600 LEU A O 1
ATOM 4930 N N . LEU A 1 601 ? -39.099 16.059 15.299 1.00 88.38 601 LEU A N 1
ATOM 4931 C CA . LEU A 1 601 ? -39.569 17.290 14.660 1.00 88.38 601 LEU A CA 1
ATOM 4932 C C . LEU A 1 601 ? -39.081 18.542 15.402 1.00 88.38 601 LEU A C 1
ATOM 4934 O O . LEU A 1 601 ? -38.494 19.446 14.800 1.00 88.38 601 LEU A O 1
ATOM 4938 N N . GLU A 1 602 ? -39.281 18.593 16.718 1.00 89.38 602 GLU A N 1
ATOM 4939 C CA . GLU A 1 602 ? -38.922 19.759 17.527 1.00 89.38 602 GLU A CA 1
ATOM 4940 C C . GLU A 1 602 ? -37.409 19.933 17.671 1.00 89.38 602 GLU A C 1
ATOM 4942 O O . GLU A 1 602 ? -36.905 21.060 17.653 1.00 89.38 602 GLU A O 1
ATOM 4947 N N . TYR A 1 603 ? -36.656 18.834 17.755 1.00 88.69 603 TYR A N 1
ATOM 4948 C CA . TYR A 1 603 ? -35.196 18.882 17.783 1.00 88.69 603 TYR A CA 1
ATOM 4949 C C . TYR A 1 603 ? -34.642 19.488 16.486 1.00 88.69 603 TYR A C 1
ATOM 4951 O O . TYR A 1 603 ? -33.765 20.358 16.531 1.00 88.69 603 TYR A O 1
ATOM 4959 N N . GLN A 1 604 ? -35.181 19.086 15.331 1.00 84.69 604 GLN A N 1
ATOM 4960 C CA . GLN A 1 604 ? -34.783 19.635 14.034 1.00 84.69 604 GLN A CA 1
ATOM 4961 C C . GLN A 1 604 ? -35.108 21.133 13.933 1.00 84.69 604 GLN A C 1
ATOM 4963 O O . GLN A 1 604 ? -34.251 21.930 13.545 1.00 84.69 604 GLN A O 1
ATOM 4968 N N . ARG A 1 605 ? -36.310 21.542 14.364 1.00 84.25 605 ARG A N 1
ATOM 4969 C CA . ARG A 1 605 ? -36.723 22.955 14.387 1.00 84.25 605 ARG A CA 1
ATOM 4970 C C . ARG A 1 605 ? -35.797 23.812 15.252 1.00 84.25 605 ARG A C 1
ATOM 4972 O O . ARG A 1 605 ? -35.450 24.926 14.869 1.00 84.25 605 ARG A O 1
ATOM 4979 N N . LYS A 1 606 ? -35.387 23.295 16.412 1.00 79.81 606 LYS A N 1
ATOM 4980 C CA . LYS A 1 606 ? -34.571 24.017 17.397 1.00 79.81 606 LYS A CA 1
ATOM 4981 C C . LYS A 1 606 ? -33.105 24.158 16.997 1.00 79.81 606 LYS A C 1
ATOM 4983 O O . LYS A 1 606 ? -32.492 25.178 17.290 1.00 79.81 606 LYS A O 1
ATOM 4988 N N . THR A 1 607 ? -32.545 23.149 16.339 1.00 75.25 607 THR A N 1
ATOM 4989 C CA . THR A 1 607 ? -31.143 23.160 15.888 1.00 75.25 607 THR A CA 1
ATOM 4990 C C . THR A 1 607 ? -30.937 23.919 14.576 1.00 75.25 607 THR A C 1
ATOM 4992 O O . THR A 1 607 ? -29.801 24.065 14.134 1.00 75.25 607 THR A O 1
ATOM 4995 N N . GLY A 1 608 ? -32.011 24.418 13.950 1.00 68.94 608 GLY A N 1
ATOM 4996 C CA . GLY A 1 608 ? -31.940 25.204 12.715 1.00 68.94 608 GLY A CA 1
ATOM 4997 C C . GLY A 1 608 ? -31.467 24.405 11.497 1.00 68.94 608 GLY A C 1
ATOM 4998 O O . GLY A 1 608 ? -31.102 24.997 10.484 1.00 68.94 608 GLY A O 1
ATOM 4999 N N . SER A 1 609 ? -31.458 23.071 11.582 1.00 65.50 609 SER A N 1
ATOM 5000 C CA . SER A 1 609 ? -30.980 22.207 10.504 1.00 65.50 609 SER A CA 1
ATOM 5001 C C . SER A 1 609 ? -32.059 22.027 9.436 1.00 65.50 609 SER A C 1
ATOM 5003 O O . SER A 1 609 ? -33.154 21.529 9.699 1.00 65.50 609 SER A O 1
ATOM 5005 N N . SER A 1 610 ? -31.734 22.402 8.197 1.00 53.47 610 SER A N 1
ATOM 5006 C CA . SER A 1 610 ? -32.580 22.196 7.010 1.00 53.47 610 SER A CA 1
ATOM 5007 C C . SER A 1 610 ? -32.747 20.718 6.632 1.00 53.47 610 SER A C 1
ATOM 5009 O O . SER A 1 610 ? -33.573 20.386 5.781 1.00 53.47 610 SER A O 1
ATOM 5011 N N . HIS A 1 611 ? -31.979 19.826 7.260 1.00 58.84 611 HIS A N 1
ATOM 5012 C CA . HIS A 1 611 ? -31.975 18.392 7.013 1.00 58.84 611 HIS A CA 1
ATOM 5013 C C . HIS A 1 611 ? -32.503 17.599 8.216 1.00 58.84 611 HIS A C 1
ATOM 5015 O O . HIS A 1 611 ? -32.460 18.064 9.353 1.00 58.84 611 HIS A O 1
ATOM 5021 N N . LEU A 1 612 ? -33.010 16.393 7.937 1.00 67.19 612 LEU A N 1
ATOM 5022 C CA . LEU A 1 612 ? -33.433 15.421 8.947 1.00 67.19 612 LEU A CA 1
ATOM 5023 C C . LEU A 1 612 ? -32.274 15.102 9.902 1.00 67.19 612 LEU A C 1
ATOM 5025 O O . LEU A 1 612 ? -31.131 15.015 9.470 1.00 67.19 612 LEU A O 1
ATOM 5029 N N . LEU A 1 613 ? -32.579 14.884 11.183 1.00 81.31 613 LEU A N 1
ATOM 5030 C CA . LEU A 1 613 ? -31.602 14.470 12.191 1.00 81.31 613 LEU A CA 1
ATOM 5031 C C . LEU A 1 613 ? -30.901 13.166 11.767 1.00 81.31 613 LEU A C 1
ATOM 5033 O O . LEU A 1 613 ? -31.522 12.098 11.775 1.00 81.31 613 LEU A O 1
ATOM 5037 N N . TYR A 1 614 ? -29.610 13.237 11.437 1.00 83.12 614 TYR A N 1
ATOM 5038 C CA . TYR A 1 614 ? -28.827 12.070 11.035 1.00 83.12 614 TYR A CA 1
ATOM 5039 C C . TYR A 1 614 ? -27.959 11.555 12.195 1.00 83.12 614 TYR A C 1
ATOM 5041 O O . TYR A 1 614 ? -27.009 12.225 12.595 1.00 83.12 614 TYR A O 1
ATOM 5049 N N . PRO A 1 615 ? -28.193 10.326 12.703 1.00 86.56 615 PRO A N 1
ATOM 5050 C CA . PRO A 1 615 ? -27.380 9.731 13.772 1.00 86.56 615 PRO A CA 1
ATOM 5051 C C . PRO A 1 615 ? -25.875 9.693 13.466 1.00 86.56 615 PRO A C 1
ATOM 5053 O O . PRO A 1 615 ? -25.045 9.710 14.377 1.00 86.56 615 PRO A O 1
ATOM 5056 N N . THR A 1 616 ? -25.522 9.644 12.179 1.00 84.75 616 THR A N 1
ATOM 5057 C CA . THR A 1 616 ? -24.141 9.555 11.699 1.00 84.75 616 THR A CA 1
ATOM 5058 C C . THR A 1 616 ? -23.323 10.797 12.023 1.00 84.75 616 THR A C 1
ATOM 5060 O O . THR A 1 616 ? -22.116 10.673 12.199 1.00 84.75 616 THR A O 1
ATOM 5063 N N . GLU A 1 617 ? -23.959 11.961 12.181 1.00 86.06 617 GLU A N 1
ATOM 5064 C CA . GLU A 1 617 ? -23.305 13.200 12.635 1.00 86.06 617 GLU A CA 1
ATOM 5065 C C . GLU A 1 617 ? -22.781 13.086 14.076 1.00 86.06 617 GLU A C 1
ATOM 5067 O O . GLU A 1 617 ? -21.886 13.822 14.480 1.00 86.06 617 GLU A O 1
ATOM 5072 N N . TYR A 1 618 ? -23.294 12.113 14.833 1.00 87.44 618 TYR A N 1
ATOM 5073 C CA . TYR A 1 618 ? -22.898 11.817 16.208 1.00 87.44 618 TYR A CA 1
ATOM 5074 C C . TYR A 1 618 ? -22.147 10.481 16.341 1.00 87.44 618 TYR A C 1
ATOM 5076 O O . TYR A 1 618 ? -21.903 10.017 17.455 1.00 87.44 618 TYR A O 1
ATOM 5084 N N . GLY A 1 619 ? -21.772 9.853 15.219 1.00 86.38 619 GLY A N 1
ATOM 5085 C CA . GLY A 1 619 ? -20.976 8.622 15.192 1.00 86.38 619 GLY A CA 1
ATOM 5086 C C . GLY A 1 619 ? -21.785 7.339 15.385 1.00 86.38 619 GLY A C 1
ATOM 5087 O O . GLY A 1 619 ? -21.208 6.305 15.728 1.00 86.38 619 GLY A O 1
ATOM 5088 N N . TYR A 1 620 ? -23.106 7.393 15.172 1.00 87.50 620 TYR A N 1
ATOM 5089 C CA . TYR A 1 620 ? -23.998 6.241 15.289 1.00 87.50 620 TYR A CA 1
ATOM 5090 C C . TYR A 1 620 ? -24.746 5.951 13.980 1.00 87.50 620 TYR A C 1
ATOM 5092 O O . TYR A 1 620 ? -25.032 6.857 13.207 1.00 87.50 620 TYR A O 1
ATOM 5100 N N . PRO A 1 621 ? -25.092 4.686 13.701 1.00 84.81 621 PRO A N 1
ATOM 5101 C CA . PRO A 1 621 ? -25.740 4.299 12.446 1.00 84.81 621 PRO A CA 1
ATOM 5102 C C . PRO A 1 621 ? -27.267 4.437 12.479 1.00 84.81 621 PRO A C 1
ATOM 5104 O O . PRO A 1 621 ? -27.904 4.550 11.434 1.00 84.81 621 PRO A O 1
ATOM 5107 N N . THR A 1 622 ? -27.870 4.409 13.671 1.00 88.06 622 THR A N 1
ATOM 5108 C CA . THR A 1 622 ? -29.323 4.480 13.865 1.00 88.06 622 THR A CA 1
ATOM 5109 C C . THR A 1 622 ? -29.664 5.343 15.076 1.00 88.06 622 THR A C 1
ATOM 5111 O O . THR A 1 622 ? -28.871 5.461 16.012 1.00 88.06 622 THR A O 1
ATOM 5114 N N . MET A 1 623 ? -30.873 5.915 15.091 1.00 88.75 623 MET A N 1
ATOM 5115 C CA . MET A 1 623 ? -31.355 6.686 16.242 1.00 88.75 623 MET A CA 1
ATOM 5116 C C . MET A 1 623 ? -31.437 5.830 17.508 1.00 88.75 623 MET A C 1
ATOM 5118 O O . MET A 1 623 ? -31.138 6.317 18.588 1.00 88.75 623 MET A O 1
ATOM 5122 N N . THR A 1 624 ? -31.815 4.554 17.394 1.00 88.50 624 THR A N 1
ATOM 5123 C CA . THR A 1 624 ? -31.901 3.650 18.550 1.00 88.50 624 THR A CA 1
ATOM 5124 C C . THR A 1 624 ? -30.554 3.518 19.255 1.00 88.50 624 THR A C 1
ATOM 5126 O O . THR A 1 624 ? -30.489 3.739 20.459 1.00 88.50 624 THR A O 1
ATOM 5129 N N . ARG A 1 625 ? -29.476 3.277 18.499 1.00 88.50 625 ARG A N 1
ATOM 5130 C CA . ARG A 1 625 ? -28.114 3.190 19.045 1.00 88.50 625 ARG A CA 1
ATOM 5131 C C . ARG A 1 625 ? -27.629 4.513 19.638 1.00 88.50 625 ARG A C 1
ATOM 5133 O O . ARG A 1 625 ? -27.005 4.515 20.693 1.00 88.50 625 ARG A O 1
ATOM 5140 N N . LEU A 1 626 ? -27.962 5.638 19.002 1.00 91.06 626 LEU A N 1
ATOM 5141 C CA . LEU A 1 626 ? -27.654 6.960 19.551 1.00 91.06 626 LEU A CA 1
ATOM 5142 C C . LEU A 1 626 ? -28.355 7.190 20.902 1.00 91.06 626 LEU A C 1
ATOM 5144 O O . LEU A 1 626 ? -27.738 7.695 21.835 1.00 91.06 626 LEU A O 1
ATOM 5148 N N . PHE A 1 627 ? -29.621 6.786 21.032 1.00 92.06 627 PHE A N 1
ATOM 5149 C CA . PHE A 1 627 ? -30.358 6.902 22.291 1.00 92.06 627 PHE A CA 1
ATOM 5150 C C . PHE A 1 627 ? -29.851 5.945 23.381 1.00 92.06 627 PHE A C 1
ATOM 5152 O O . PHE A 1 627 ? -29.832 6.319 24.552 1.00 92.06 627 PHE A O 1
ATOM 5159 N N . GLU A 1 628 ? -29.405 4.741 23.019 1.00 89.94 628 GLU A N 1
ATOM 5160 C CA . GLU A 1 628 ? -28.731 3.821 23.949 1.00 89.94 628 GLU A CA 1
ATOM 5161 C C . GLU A 1 628 ? -27.431 4.431 24.494 1.00 89.94 628 GLU A C 1
ATOM 5163 O O . GLU A 1 628 ? -27.168 4.362 25.693 1.00 89.94 628 GLU A O 1
ATOM 5168 N N . ALA A 1 629 ? -26.658 5.117 23.647 1.00 89.88 629 ALA A N 1
ATOM 5169 C CA . ALA A 1 629 ? -25.409 5.765 24.044 1.00 89.88 629 ALA A CA 1
ATOM 5170 C C . ALA A 1 629 ? -25.587 6.937 25.025 1.00 89.88 629 ALA A C 1
ATOM 5172 O O . ALA A 1 629 ? -24.669 7.260 25.777 1.00 89.88 629 ALA A O 1
ATOM 5173 N N . ILE A 1 630 ? -26.757 7.578 25.037 1.00 93.12 630 ILE A N 1
ATOM 5174 C CA . ILE A 1 630 ? -27.058 8.735 25.899 1.00 93.12 630 ILE A CA 1
ATOM 5175 C C . ILE A 1 630 ? -28.001 8.391 27.052 1.00 93.12 630 ILE A C 1
ATOM 5177 O O . ILE A 1 630 ? -28.516 9.300 27.708 1.00 93.12 630 ILE A O 1
ATOM 5181 N N . GLN A 1 631 ? -28.215 7.101 27.327 1.00 92.12 631 GLN A N 1
ATOM 5182 C CA . GLN A 1 631 ? -29.156 6.627 28.348 1.00 92.12 631 GLN A CA 1
ATOM 5183 C C . GLN A 1 631 ? -28.901 7.201 29.751 1.00 92.12 631 GLN A C 1
ATOM 5185 O O . GLN A 1 631 ? -29.822 7.266 30.565 1.00 92.12 631 GLN A O 1
ATOM 5190 N N . LEU A 1 632 ? -27.671 7.659 30.020 1.00 92.19 632 LEU A N 1
ATOM 5191 C CA . LEU A 1 632 ? -27.312 8.401 31.231 1.00 92.19 632 LEU A CA 1
ATOM 5192 C C . LEU A 1 632 ? -28.203 9.644 31.425 1.00 92.19 632 LEU A C 1
ATOM 5194 O O . LEU A 1 632 ? -28.598 9.958 32.550 1.00 92.19 632 LEU A O 1
ATOM 5198 N N . VAL A 1 633 ? -28.523 10.327 30.322 1.00 93.44 633 VAL A N 1
ATOM 5199 C CA . VAL A 1 633 ? -29.200 11.627 30.269 1.00 93.44 633 VAL A CA 1
ATOM 5200 C C . VAL A 1 633 ? -30.674 11.481 29.900 1.00 93.44 633 VAL A C 1
ATOM 5202 O O . VAL A 1 633 ? -31.536 12.041 30.572 1.00 93.44 633 VAL A O 1
ATOM 5205 N N . CYS A 1 634 ? -30.996 10.743 28.839 1.00 92.75 634 CYS A N 1
ATOM 5206 C CA . CYS A 1 634 ? -32.380 10.520 28.424 1.00 92.75 634 CYS A CA 1
ATOM 5207 C C . CYS A 1 634 ? -32.537 9.163 27.738 1.00 92.75 634 CYS A C 1
ATOM 5209 O O . CYS A 1 634 ? -31.588 8.630 27.172 1.00 92.75 634 CYS A O 1
ATOM 5211 N N . CYS A 1 635 ? -33.734 8.586 27.798 1.00 91.25 635 CYS A N 1
ATOM 5212 C CA . CYS A 1 635 ? -33.998 7.255 27.255 1.00 91.25 635 CYS A CA 1
ATOM 5213 C C . CYS A 1 635 ? -35.320 7.204 26.489 1.00 91.25 635 CYS A C 1
ATOM 5215 O O . CYS A 1 635 ? -36.234 7.993 26.740 1.00 91.25 635 CYS A O 1
ATOM 5217 N N . ILE A 1 636 ? -35.437 6.240 25.574 1.00 91.88 636 ILE A N 1
ATOM 5218 C CA . ILE A 1 636 ? -36.708 5.911 24.929 1.00 91.88 636 ILE A CA 1
ATOM 5219 C C . ILE A 1 636 ? -37.397 4.813 25.740 1.00 91.88 636 ILE A C 1
ATOM 5221 O O . ILE A 1 636 ? -36.807 3.765 26.001 1.00 91.88 636 ILE A O 1
ATOM 5225 N N . ARG A 1 637 ? -38.670 5.009 26.090 1.00 88.25 637 ARG A N 1
ATOM 5226 C CA . ARG A 1 637 ? -39.530 3.959 26.660 1.00 88.25 637 ARG A CA 1
ATOM 5227 C C . ARG A 1 637 ? -40.791 3.765 25.830 1.00 88.25 637 ARG A C 1
ATOM 5229 O O . ARG A 1 637 ? -41.263 4.689 25.181 1.00 88.25 637 ARG A O 1
ATOM 5236 N N . GLY A 1 638 ? -41.355 2.561 25.884 1.00 83.94 638 GLY A N 1
ATOM 5237 C CA . GLY A 1 638 ? -42.577 2.197 25.162 1.00 83.94 638 GLY A CA 1
ATOM 5238 C C . GLY A 1 638 ? -42.323 1.362 23.904 1.00 83.94 638 GLY A C 1
ATOM 5239 O O . GLY A 1 638 ? -41.185 1.070 23.538 1.00 83.94 638 GLY A O 1
ATOM 5240 N N . ARG A 1 639 ? -43.403 0.916 23.254 1.00 76.62 639 ARG A N 1
ATOM 5241 C CA . ARG A 1 639 ? -43.360 0.044 22.067 1.00 76.62 639 ARG A CA 1
ATOM 5242 C C . ARG A 1 639 ? -44.106 0.689 20.900 1.00 76.62 639 ARG A C 1
ATOM 5244 O O . ARG A 1 639 ? -45.152 1.300 21.097 1.00 76.62 639 ARG A O 1
ATOM 5251 N N . ARG A 1 640 ? -43.592 0.473 19.683 1.00 72.56 640 ARG A N 1
ATOM 5252 C CA . ARG A 1 640 ? -44.188 0.920 18.408 1.00 72.56 640 ARG A CA 1
ATOM 5253 C C . ARG A 1 640 ? -44.536 2.419 18.424 1.00 72.56 640 ARG A C 1
ATOM 5255 O O . ARG A 1 640 ? -43.618 3.220 18.536 1.00 72.56 640 ARG A O 1
ATOM 5262 N N . TYR A 1 641 ? -45.818 2.762 18.329 1.00 71.00 641 TYR A N 1
ATOM 5263 C CA . TYR A 1 641 ? -46.358 4.124 18.255 1.00 71.00 641 TYR A CA 1
ATOM 5264 C C . TYR A 1 641 ? -46.426 4.842 19.616 1.00 71.00 641 TYR A C 1
ATOM 5266 O O . TYR A 1 641 ? -46.575 6.053 19.658 1.00 71.00 641 TYR A O 1
ATOM 5274 N N . ASN A 1 642 ? -46.238 4.132 20.736 1.00 79.69 642 ASN A N 1
ATOM 5275 C CA . ASN A 1 642 ? -46.236 4.720 22.085 1.00 79.69 642 ASN A CA 1
ATOM 5276 C C . ASN A 1 642 ? -44.814 4.973 22.614 1.00 79.69 642 ASN A C 1
ATOM 5278 O O . ASN A 1 642 ? -44.566 4.857 23.816 1.00 79.69 642 ASN A O 1
ATOM 5282 N N . LYS A 1 643 ? -43.843 5.228 21.729 1.00 91.00 643 LYS A N 1
ATOM 5283 C CA . LYS A 1 643 ? -42.476 5.549 22.150 1.00 91.00 643 LYS A CA 1
ATOM 5284 C C . LYS A 1 643 ? -42.430 6.974 22.694 1.00 91.00 643 LYS A C 1
ATOM 5286 O O . LYS A 1 643 ? -42.798 7.918 22.001 1.00 91.00 643 LYS A O 1
ATOM 5291 N N . MET A 1 644 ? -41.933 7.120 23.914 1.00 92.62 644 MET A N 1
ATOM 5292 C CA . MET A 1 644 ? -41.682 8.404 24.558 1.00 92.62 644 MET A CA 1
ATOM 5293 C C . MET A 1 644 ? -40.194 8.574 24.820 1.00 92.62 644 MET A C 1
ATOM 5295 O O . MET A 1 644 ? -39.530 7.626 25.243 1.00 92.62 644 MET A O 1
ATOM 5299 N N . VAL A 1 645 ? -39.695 9.786 24.613 1.00 93.94 645 VAL A N 1
ATOM 5300 C CA . VAL A 1 645 ? -38.370 10.208 25.065 1.00 93.94 645 VAL A CA 1
ATOM 5301 C C . VAL A 1 645 ? -38.530 10.817 26.452 1.00 93.94 645 VAL A C 1
ATOM 5303 O O . VAL A 1 645 ? -39.348 11.716 26.649 1.00 93.94 645 VAL A O 1
ATOM 5306 N N . LEU A 1 646 ? -37.777 10.296 27.417 1.00 93.75 646 LEU A N 1
ATOM 5307 C CA . LEU A 1 646 ? -37.851 10.672 28.825 1.00 93.75 646 LEU A CA 1
ATOM 5308 C C . LEU A 1 646 ? -36.497 11.193 29.298 1.00 93.75 646 LEU A C 1
ATOM 5310 O O . LEU A 1 646 ? -35.481 10.509 29.154 1.00 93.75 646 LEU A O 1
ATOM 5314 N N . LEU A 1 647 ? -36.500 12.381 29.895 1.00 94.00 647 LEU A N 1
ATOM 5315 C CA . LEU A 1 647 ? -35.343 12.987 30.540 1.00 94.00 647 LEU A CA 1
ATOM 5316 C C . LEU A 1 647 ? -35.112 12.354 31.914 1.00 94.00 647 LEU A C 1
ATOM 5318 O O . LEU A 1 647 ? -36.049 12.179 32.697 1.00 94.00 647 LEU A O 1
ATOM 5322 N N . ASN A 1 648 ? -33.859 12.040 32.225 1.00 91.62 648 ASN A N 1
ATOM 5323 C CA . ASN A 1 648 ? -33.466 11.652 33.568 1.00 91.62 648 ASN A CA 1
ATOM 5324 C C . ASN A 1 648 ? -33.619 12.854 34.516 1.00 91.62 648 ASN A C 1
ATOM 5326 O O . ASN A 1 648 ? -33.148 13.952 34.222 1.00 91.62 648 ASN A O 1
ATOM 5330 N N . ASN A 1 649 ? -34.278 12.644 35.657 1.00 86.06 649 ASN A N 1
ATOM 5331 C CA . ASN A 1 649 ? -34.642 13.712 36.587 1.00 86.06 649 ASN A CA 1
ATOM 5332 C C . ASN A 1 649 ? -33.441 14.523 37.085 1.00 86.06 649 ASN A C 1
ATOM 5334 O O . ASN A 1 649 ? -33.601 15.715 37.303 1.00 86.06 649 ASN A O 1
ATOM 5338 N N . GLU A 1 650 ? -32.252 13.926 37.196 1.00 84.69 650 GLU A N 1
ATOM 5339 C CA . GLU A 1 650 ? -31.031 14.638 37.614 1.00 84.69 650 GLU A CA 1
ATOM 5340 C C . GLU A 1 650 ? -30.586 15.737 36.630 1.00 84.69 650 GLU A C 1
ATOM 5342 O O . GLU A 1 650 ? -29.832 16.625 37.013 1.00 84.69 650 GLU A O 1
ATOM 5347 N N . PHE A 1 651 ? -31.077 15.709 35.386 1.00 88.31 651 PHE A N 1
ATOM 5348 C CA . PHE A 1 651 ? -30.787 16.699 34.342 1.00 88.31 651 PHE A CA 1
ATOM 5349 C C . PHE A 1 651 ? -31.950 17.684 34.105 1.00 88.31 651 PHE A C 1
ATOM 5351 O O . PHE A 1 651 ? -31.927 18.454 33.140 1.00 88.31 651 PHE A O 1
ATOM 5358 N N . ARG A 1 652 ? -32.994 17.679 34.952 1.00 83.19 652 ARG A N 1
ATOM 5359 C CA . ARG A 1 652 ? -34.050 18.706 34.906 1.00 83.19 652 ARG A CA 1
ATOM 5360 C C . ARG A 1 652 ? -33.501 20.036 35.429 1.00 83.19 652 ARG A C 1
ATOM 5362 O O . ARG A 1 652 ? -32.833 20.068 36.468 1.00 83.19 652 ARG A O 1
ATOM 5369 N N . PHE A 1 653 ? -33.806 21.143 34.752 1.00 69.75 653 PHE A N 1
ATOM 5370 C CA . PHE A 1 653 ? -33.452 22.472 35.256 1.00 69.75 653 PHE A CA 1
ATOM 5371 C C . PHE A 1 653 ? -34.204 22.725 36.576 1.00 69.75 653 PHE A C 1
ATOM 5373 O O . PHE A 1 653 ? -35.430 22.677 36.608 1.00 69.75 653 PHE A O 1
ATOM 5380 N N . GLY A 1 654 ? -33.464 22.931 37.674 1.00 57.38 654 GLY A N 1
ATOM 5381 C CA . GLY A 1 654 ? -34.010 23.103 39.032 1.00 57.38 654 GLY A CA 1
ATOM 5382 C C . GLY A 1 654 ? -33.682 21.984 40.033 1.00 57.38 654 GLY A C 1
ATOM 5383 O O . GLY A 1 654 ? -33.990 22.130 41.211 1.00 57.38 654 GLY A O 1
ATOM 5384 N N . SER A 1 655 ? -33.024 20.898 39.608 1.00 48.97 655 SER A N 1
ATOM 5385 C CA . SER A 1 655 ? -32.669 19.751 40.478 1.00 48.97 655 SER A CA 1
ATOM 5386 C C . SER A 1 655 ? -31.588 20.063 41.522 1.00 48.97 655 SER A C 1
ATOM 5388 O O . SER A 1 655 ? -31.503 19.405 42.554 1.00 48.97 655 SER A O 1
ATOM 5390 N N . TYR A 1 656 ? -30.779 21.087 41.259 1.00 44.72 656 TYR A N 1
ATOM 5391 C CA . TYR A 1 656 ? -29.856 21.694 42.207 1.00 44.72 656 TYR A CA 1
ATOM 5392 C C . TYR A 1 656 ? -30.049 23.197 42.082 1.00 44.72 656 TYR A C 1
ATOM 5394 O O . TYR A 1 656 ? -29.816 23.776 41.021 1.00 44.72 656 TYR A O 1
ATOM 5402 N N . SER A 1 657 ? -30.562 23.804 43.147 1.00 31.14 657 SER A N 1
ATOM 5403 C CA . SER A 1 657 ? -30.704 25.246 43.295 1.00 31.14 657 SER A CA 1
ATOM 5404 C C . SER A 1 657 ? -29.426 25.948 42.845 1.00 31.14 657 SER A C 1
ATOM 5406 O O . SER A 1 657 ? -28.347 25.695 43.380 1.00 31.14 657 SER A O 1
ATOM 5408 N N . ILE A 1 658 ? -29.583 26.822 41.852 1.00 33.03 658 ILE A N 1
ATOM 5409 C CA . ILE A 1 658 ? -28.629 27.862 41.492 1.00 33.03 658 ILE A CA 1
ATOM 5410 C C . ILE A 1 658 ? -28.332 28.628 42.784 1.00 33.03 658 ILE A C 1
ATOM 5412 O O . ILE A 1 658 ? -29.207 29.307 43.317 1.00 33.03 658 ILE A O 1
ATOM 5416 N N . ILE A 1 659 ? -27.132 28.452 43.335 1.00 31.92 659 ILE A N 1
ATOM 5417 C CA . ILE A 1 659 ? -26.608 29.354 44.354 1.00 31.92 659 ILE A CA 1
ATOM 5418 C C . ILE A 1 659 ? -25.871 30.451 43.598 1.00 31.92 659 ILE A C 1
ATOM 5420 O O . ILE A 1 659 ? -24.852 30.175 42.969 1.00 31.92 659 ILE A O 1
ATOM 5424 N N . GLY A 1 660 ? -26.390 31.669 43.724 1.00 30.22 660 GLY A N 1
ATOM 5425 C CA . GLY A 1 660 ? -25.651 32.905 43.492 1.00 30.22 660 GLY A CA 1
ATOM 5426 C C . GLY A 1 660 ? -26.018 33.631 42.208 1.00 30.22 660 GLY A C 1
ATOM 5427 O O . GLY A 1 660 ? -25.689 33.163 41.123 1.00 30.22 660 GLY A O 1
ATOM 5428 N N . GLU A 1 661 ? -26.693 34.766 42.397 1.00 28.25 661 GLU A N 1
ATOM 5429 C CA . GLU A 1 661 ? -26.703 35.935 41.505 1.00 28.25 661 GLU A CA 1
ATOM 5430 C C . GLU A 1 661 ? -25.299 36.387 41.081 1.00 28.25 661 GLU A C 1
ATOM 5432 O O . GLU A 1 661 ? -24.346 36.206 41.880 1.00 28.25 661 GLU A O 1
#

Sequence (661 aa):
LYSRSLPIWEVAALLMEHQDATCALVKLIQEYQSRFQKNLHVNELYIMRNMLDIQDFRGNRTVRLLPRCAEMLKELRSGGVVLEPAFCEQHCPSNYVVNADLELPFVKLSLDKFSEDVRCLLIEHSGSLPLASFPLCYAHRFEPLSDHDDGIPLEHFISCIKDVQIVMCDGAIKKVQFVTATGVLNGVDTTVCSENNDAQQRLQQFGREVLDLLKQQSPHCRLPVSKFVSSYHQYFSRQCRVADYGYTKIIDLLMAIPKTIQILGNGNKRIITLSHRSQVKRFTNDLVRMLKNKPQRSIHISEIPREYEMAYKKQFYISDFGLSYIEDMISEIKDNKELVIELDKDIIKLYRKERTDLEIFATRNFERDVVDMLRQMPDFSIPFQKFVPSYHHHFGYQCKVQTYGFARLIDLLEEIADVIKITEDKNGEKIVQLTEPMIYRAISLNIEQLVKQNQGLLPLKDLQTQYFHVYRTELNPEEFGDENLECLLMKMADKLKFHFFNFDIVIGLQDENRQTIQLAKQVVHTLMLSQCQLSFWQLKQEMLTKYQQNITITTCQNELKDYVTVIDQTVRLTPPMYFAYNAVILLNQFDGKITYEDFLLEYQRKTGSSHLLYPTEYGYPTMTRLFEAIQLVCCIRGRRYNKMVLLNNEFRFGSYSIIGE